Protein AF-0000000087009861 (afdb_homodimer)

Radius of gyration: 25.2 Å; Cα contacts (8 Å, |Δi|>4): 412; chains: 2; bounding box: 114×70×46 Å

Foldseek 3Di:
DPPPPPPVPPDPQDVVLLLLLLVLLLVVCLVPNDPPDDLCSSCVSSVHDSVSSCVPPVDSLVSNLCSLPVVPDDDQQDDDDPLNSLLVVLLSLLCCCLHDNNSSVVSLVVCCVPPPDPSSVVSCCVRPVVSLVSQLVVVVVCCVVLLAPPPDHSNVLSCQSNVVSNVVSVPDDPVCSVVCNVDVVVVSSVSSVVSSVVRPPPDD/DPPPPPPVPPDPQDVVLLLLLLVLLLVVCLVPNDPPDDLCSSCVNSVHDSCSSCVPPVDSLVSNLCSLPVVPDDDQQDDDDPLNSLLVVLLSLLCCCLHDNNRSLVSLVVCCVPPPDPSSVVSCCVNPVVSLVSQLVVVVVCCVVPLAPPVDHSNVLSCQSNVVSNVVSVPDDPVCSVVCNVDVVVVSSVSSVVSSVVRPPPPD

pLDDT: mean 90.36, std 13.57, range [37.56, 98.75]

Solvent-accessible surface area (backbone atoms only — not comparable to full-atom values): 22762 Å² total; per-residue (Å²): 134,82,78,73,78,75,71,72,72,65,79,76,83,57,67,66,56,54,52,38,40,30,52,28,34,42,52,44,38,35,74,55,31,77,86,68,51,46,66,64,56,29,20,56,69,42,69,47,54,60,66,67,46,48,73,74,37,86,44,66,67,56,43,48,49,48,17,48,63,68,71,52,81,77,76,74,79,48,67,92,46,72,67,45,27,50,39,48,51,50,51,50,51,47,48,47,62,67,39,94,55,17,53,35,52,54,44,43,58,51,42,45,70,68,45,95,44,70,67,50,40,51,47,38,38,63,73,47,47,48,55,51,50,49,41,35,53,55,45,45,55,37,35,74,72,57,67,29,35,86,88,52,53,50,64,58,53,49,26,28,53,53,13,25,46,54,42,47,62,66,68,49,51,82,88,44,45,66,61,43,71,73,61,43,61,66,61,47,51,50,53,41,51,52,57,48,50,56,35,65,63,73,58,130,135,81,77,72,76,74,70,73,73,65,80,75,83,58,67,66,55,55,53,38,40,29,50,29,32,41,53,43,38,35,74,55,31,79,86,67,50,47,66,62,57,29,19,56,69,42,71,46,55,60,66,66,45,49,74,74,36,86,44,65,66,55,43,48,50,48,19,48,62,69,70,51,82,76,75,73,83,48,66,90,45,73,67,45,27,50,39,48,50,49,51,51,52,47,48,46,62,68,40,94,56,16,52,34,52,53,44,43,58,51,42,45,68,70,45,95,43,70,67,51,41,52,46,38,38,62,72,48,46,49,54,50,50,49,42,35,54,55,45,45,55,36,35,75,72,56,66,29,36,86,88,52,54,50,62,57,52,49,24,27,52,53,13,23,46,55,42,46,61,64,67,48,51,81,88,45,46,65,62,45,72,72,61,43,60,68,61,47,51,50,54,42,52,51,56,50,49,55,35,62,62,73,57,131

Organism: NCBI:txid2722751

Sequence (408 aa):
MTQSTNQSIGRPRDPAIDKRLLQATIELYGEYGWHTLTMTQIAKHAGVGKSALYNRWKTKTAIIHDAFTQLIKIPEPTGTTLREILYNEASFRLYAYLGEYSKPLRRLLFEAATIHEPEIYALYQSISREPTRALVRRLWDFKISGEIPESVSCVRITDALEGSILMRTFYIAADQKSCFISAPESYLSTLVDELLALCHKVQPMTQSTNQSIGRPRDPAIDKRLLQATIELYGEYGWHTLTMTQIAKHAGVGKSALYNRWKTKTAIIHDAFTQLIKIPEPTGTTLREILYNEASFRLYAYLGEYSKPLRRLLFEAATIHEPEIYALYQSISREPTRALVRRLWDFKISGEIPESVSCVRITDALEGSILMRTFYIAADQKSCFISAPESYLSTLVDELLALCHKVQP

InterPro domains:
  IPR001647 DNA-binding HTH domain, TetR-type [PF00440] (21-65)
  IPR001647 DNA-binding HTH domain, TetR-type [PR00455] (21-34)
  IPR001647 DNA-binding HTH domain, TetR-type [PR00455] (42-65)
  IPR001647 DNA-binding HTH domain, TetR-type [PS50977] (15-75)
  IPR009057 Homedomain-like superfamily [SSF46689] (12-72)
  IPR050109 HTH-type, TetR-like transcriptional regulator [PTHR30055] (10-139)

Secondary structure (DSSP, 8-state):
--------------HHHHHHHHHHHHHHHHHHHHHH--HHHHHHHHT--HHHHHTT-SSHHHHHHHHHHHHS--PPP--SSHHHHHHHHHHHHHHHHHSTTHHHHHHHHHHHHH---HHHHHHHIIIIIHHHHHHHHHHHHHHHTTSS-TTS-HHHHHHHHHHHHHHHHHHS-GGGHHHHHHS-HHHHHHHHHHHHHHHHS---/--------------HHHHHHHHHHHHHHHHHHHHHH--HHHHHHHHT--HHHHHTT-SSHHHHHHHHHHHHS--PPP--SSHHHHHHHHHHHHHHHHHSTTHHHHHHHHHHHHH---HHHHHHHIIIIIHHHHHHHHHHHHHHHTTSS-TTS-HHHHHHHHHHHHHHHHHHS-GGGHHHHHHS-HHHHHHHHHHHHHHHHS---

Structure (mmCIF, N/CA/C/O backbone):
data_AF-0000000087009861-model_v1
#
loop_
_entity.id
_entity.type
_entity.pdbx_description
1 polymer 'TetR/AcrR family transcriptional regulator'
#
loop_
_atom_site.group_PDB
_atom_site.id
_atom_site.type_symbol
_atom_site.label_atom_id
_atom_site.label_alt_id
_atom_site.label_comp_id
_atom_site.label_asym_id
_atom_site.label_entity_id
_atom_site.label_seq_id
_atom_site.pdbx_PDB_ins_code
_atom_site.Cartn_x
_atom_site.Cartn_y
_atom_site.Cartn_z
_atom_site.occupancy
_atom_site.B_iso_or_equiv
_atom_site.auth_seq_id
_atom_site.auth_comp_id
_atom_site.auth_asym_id
_atom_site.auth_atom_id
_atom_site.pdbx_PDB_model_num
ATOM 1 N N . MET A 1 1 ? -55.281 -35.531 -19.203 1 38 1 MET A N 1
ATOM 2 C CA . MET A 1 1 ? -53.969 -35.875 -18.656 1 38 1 MET A CA 1
ATOM 3 C C . MET A 1 1 ? -53.188 -34.625 -18.25 1 38 1 MET A C 1
ATOM 5 O O . MET A 1 1 ? -52.688 -33.906 -19.109 1 38 1 MET A O 1
ATOM 9 N N . THR A 1 2 ? -53.594 -33.875 -17.203 1 42.06 2 THR A N 1
ATOM 10 C CA . THR A 1 2 ? -53 -32.656 -16.609 1 42.06 2 THR A CA 1
ATOM 11 C C . THR A 1 2 ? -51.562 -32.906 -16.203 1 42.06 2 THR A C 1
ATOM 13 O O . THR A 1 2 ? -51.281 -33.75 -15.336 1 42.06 2 THR A O 1
ATOM 16 N N . GLN A 1 3 ? -50.594 -32.875 -17.125 1 41.41 3 GLN A N 1
ATOM 17 C CA . GLN A 1 3 ? -49.188 -33 -16.844 1 41.41 3 GLN A CA 1
ATOM 18 C C . GLN A 1 3 ? -48.781 -32.062 -15.703 1 41.41 3 GLN A C 1
ATOM 20 O O . GLN A 1 3 ? -48.875 -30.828 -15.82 1 41.41 3 GLN A O 1
ATOM 25 N N . SER A 1 4 ? -49.031 -32.375 -14.391 1 46.06 4 SER A N 1
ATOM 26 C CA . SER A 1 4 ? -48.406 -31.734 -13.242 1 46.06 4 SER A CA 1
ATOM 27 C C . SER A 1 4 ? -46.906 -31.547 -13.469 1 46.06 4 SER A C 1
ATOM 29 O O . SER A 1 4 ? -46.188 -32.5 -13.656 1 46.06 4 SER A O 1
ATOM 31 N N . THR A 1 5 ? -46.531 -30.531 -14.203 1 45.09 5 THR A N 1
ATOM 32 C CA . THR A 1 5 ? -45.125 -30.125 -14.25 1 45.09 5 THR A CA 1
ATOM 33 C C . THR A 1 5 ? -44.531 -30.094 -12.844 1 45.09 5 THR A C 1
ATOM 35 O O . THR A 1 5 ? -44.875 -29.234 -12.031 1 45.09 5 THR A O 1
ATOM 38 N N . ASN A 1 6 ? -44.344 -31.219 -12.094 1 42.34 6 ASN A N 1
ATOM 39 C CA . ASN A 1 6 ? -43.531 -31.312 -10.891 1 42.34 6 ASN A CA 1
ATOM 40 C C . ASN A 1 6 ? -42.25 -30.484 -11.016 1 42.34 6 ASN A C 1
ATOM 42 O O . ASN A 1 6 ? -41.312 -30.875 -11.719 1 42.34 6 ASN A O 1
ATOM 46 N N . GLN A 1 7 ? -42.375 -29.188 -11.148 1 47.31 7 GLN A N 1
ATOM 47 C CA . GLN A 1 7 ? -41.156 -28.375 -10.992 1 47.31 7 GLN A CA 1
ATOM 48 C C . GLN A 1 7 ? -40.312 -28.859 -9.82 1 47.31 7 GLN A C 1
ATOM 50 O O . GLN A 1 7 ? -40.781 -28.875 -8.68 1 47.31 7 GLN A O 1
ATOM 55 N N . SER A 1 8 ? -39.562 -29.938 -9.93 1 46.25 8 SER A N 1
ATOM 56 C CA . SER A 1 8 ? -38.562 -30.359 -8.961 1 46.25 8 SER A CA 1
ATOM 57 C C . SER A 1 8 ? -37.938 -29.172 -8.25 1 46.25 8 SER A C 1
ATOM 59 O O . SER A 1 8 ? -37.375 -28.281 -8.898 1 46.25 8 SER A O 1
ATOM 61 N N . ILE A 1 9 ? -38.594 -28.609 -7.328 1 49 9 ILE A N 1
ATOM 62 C CA . ILE A 1 9 ? -37.969 -27.641 -6.438 1 49 9 ILE A CA 1
ATOM 63 C C . ILE A 1 9 ? -36.562 -28.109 -6.062 1 49 9 ILE A C 1
ATOM 65 O O . ILE A 1 9 ? -36.406 -29.156 -5.434 1 49 9 ILE A O 1
ATOM 69 N N . GLY A 1 10 ? -35.625 -28 -6.922 1 51.03 10 GLY A N 1
ATOM 70 C CA . GLY A 1 10 ? -34.25 -28.312 -6.559 1 51.03 10 GLY A CA 1
ATOM 71 C C . GLY A 1 10 ? -33.938 -28.016 -5.105 1 51.03 10 GLY A C 1
ATOM 72 O O . GLY A 1 10 ? -34.688 -27.297 -4.434 1 51.03 10 GLY A O 1
ATOM 73 N N . ARG A 1 11 ? -33.219 -28.906 -4.469 1 57.62 11 ARG A N 1
ATOM 74 C CA . ARG A 1 11 ? -32.781 -28.797 -3.08 1 57.62 11 ARG A CA 1
ATOM 75 C C . ARG A 1 11 ? -32.375 -27.359 -2.736 1 57.62 11 ARG A C 1
ATOM 77 O O . ARG A 1 11 ? -31.625 -26.734 -3.475 1 57.62 11 ARG A O 1
ATOM 84 N N . PRO A 1 12 ? -33.125 -26.781 -1.784 1 61.94 12 PRO A N 1
ATOM 85 C CA . PRO A 1 12 ? -32.781 -25.406 -1.384 1 61.94 12 PRO A CA 1
ATOM 86 C C . PRO A 1 12 ? -31.297 -25.219 -1.112 1 61.94 12 PRO A C 1
ATOM 88 O O . PRO A 1 12 ? -30.625 -26.141 -0.657 1 61.94 12 PRO A O 1
ATOM 91 N N . ARG A 1 13 ? -30.75 -24.156 -1.662 1 74.75 13 ARG A N 1
ATOM 92 C CA . ARG A 1 13 ? -29.344 -23.781 -1.471 1 74.75 13 ARG A CA 1
ATOM 93 C C . ARG A 1 13 ? -28.984 -23.734 0.011 1 74.75 13 ARG A C 1
ATOM 95 O O . ARG A 1 13 ? -29.734 -23.156 0.811 1 74.75 13 ARG A O 1
ATOM 102 N N . ASP A 1 14 ? -28.094 -24.688 0.471 1 83.31 14 ASP A N 1
ATOM 103 C CA . ASP A 1 14 ? -27.562 -24.672 1.828 1 83.31 14 ASP A CA 1
ATOM 104 C C . ASP A 1 14 ? -26.703 -23.438 2.07 1 83.31 14 ASP A C 1
ATOM 106 O O . ASP A 1 14 ? -25.641 -23.297 1.484 1 83.31 14 ASP A O 1
ATOM 110 N N . PRO A 1 15 ? -27.234 -22.5 2.895 1 86.12 15 PRO A N 1
ATOM 111 C CA . PRO A 1 15 ? -26.5 -21.25 3.168 1 86.12 15 PRO A CA 1
ATOM 112 C C . PRO A 1 15 ? -25.125 -21.5 3.756 1 86.12 15 PRO A C 1
ATOM 114 O O . PRO A 1 15 ? -24.219 -20.672 3.59 1 86.12 15 PRO A O 1
ATOM 117 N N . ALA A 1 16 ? -24.969 -22.578 4.336 1 91.69 16 ALA A N 1
ATOM 118 C CA . ALA A 1 16 ? -23.672 -22.906 4.914 1 91.69 16 ALA A CA 1
ATOM 119 C C . ALA A 1 16 ? -22.625 -23.141 3.824 1 91.69 16 ALA A C 1
ATOM 121 O O . ALA A 1 16 ? -21.453 -22.797 3.992 1 91.69 16 ALA A O 1
ATOM 122 N N . ILE A 1 17 ? -23.078 -23.703 2.762 1 94.06 17 ILE A N 1
ATOM 123 C CA . ILE A 1 17 ? -22.172 -23.969 1.644 1 94.06 17 ILE A CA 1
ATOM 124 C C . ILE A 1 17 ? -21.75 -22.656 0.996 1 94.06 17 ILE A C 1
ATOM 126 O O . ILE A 1 17 ? -20.594 -22.469 0.634 1 94.06 17 ILE A O 1
ATOM 130 N N . ASP A 1 18 ? -22.688 -21.734 0.857 1 96.44 18 ASP A N 1
ATOM 131 C CA . ASP A 1 18 ? -22.375 -20.422 0.283 1 96.44 18 ASP A CA 1
ATOM 132 C C . ASP A 1 18 ? -21.266 -19.734 1.081 1 96.44 18 ASP A C 1
ATOM 134 O O . ASP A 1 18 ? -20.297 -19.234 0.506 1 96.44 18 ASP A O 1
ATOM 138 N N . LYS A 1 19 ? -21.438 -19.766 2.354 1 96.56 19 LYS A N 1
ATOM 139 C CA . LYS A 1 19 ? -20.469 -19.109 3.225 1 96.56 19 LYS A CA 1
ATOM 140 C C . LYS A 1 19 ? -19.094 -19.766 3.107 1 96.56 19 LYS A C 1
ATOM 142 O O . LYS A 1 19 ? -18.078 -19.078 3.062 1 96.56 19 LYS A O 1
ATOM 147 N N . ARG A 1 20 ? -19.047 -21.016 3.041 1 97.31 20 ARG A N 1
ATOM 148 C CA . ARG A 1 20 ? -17.797 -21.75 2.914 1 97.31 20 ARG A CA 1
ATOM 149 C C . ARG A 1 20 ? -17.094 -21.422 1.599 1 97.31 20 ARG A C 1
ATOM 151 O O . ARG A 1 20 ? -15.875 -21.25 1.56 1 97.31 20 ARG A O 1
ATOM 158 N N . LEU A 1 21 ? -17.891 -21.344 0.585 1 98.31 21 LEU A N 1
ATOM 159 C CA . LEU A 1 21 ? -17.328 -21.047 -0.733 1 98.31 21 LEU A CA 1
ATOM 160 C C . LEU A 1 21 ? -16.797 -19.625 -0.793 1 98.31 21 LEU A C 1
ATOM 162 O O . LEU A 1 21 ? -15.719 -19.375 -1.351 1 98.31 21 LEU A O 1
ATOM 166 N N . LEU A 1 22 ? -17.531 -18.734 -0.212 1 98.44 22 LEU A N 1
ATOM 167 C CA . LEU A 1 22 ? -17.078 -17.344 -0.183 1 98.44 22 LEU A CA 1
ATOM 168 C C . LEU A 1 22 ? -15.82 -17.203 0.657 1 98.44 22 LEU A C 1
ATOM 170 O O . LEU A 1 22 ? -14.875 -16.516 0.253 1 98.44 22 LEU A O 1
ATOM 174 N N . GLN A 1 23 ? -15.805 -17.906 1.771 1 98.44 23 GLN A N 1
ATOM 175 C CA . GLN A 1 23 ? -14.625 -17.891 2.629 1 98.44 23 GLN A CA 1
ATOM 176 C C . GLN A 1 23 ? -13.414 -18.5 1.924 1 98.44 23 GLN A C 1
ATOM 178 O O . GLN A 1 23 ? -12.312 -17.938 1.967 1 98.44 23 GLN A O 1
ATOM 183 N N . ALA A 1 24 ? -13.625 -19.547 1.279 1 98.62 24 ALA A N 1
ATOM 184 C CA . ALA A 1 24 ? -12.555 -20.188 0.508 1 98.62 24 ALA A CA 1
ATOM 185 C C . ALA A 1 24 ? -12.047 -19.25 -0.583 1 98.62 24 ALA A C 1
ATOM 187 O O . ALA A 1 24 ? -10.836 -19.141 -0.8 1 98.62 24 ALA A O 1
ATOM 188 N N . THR A 1 25 ? -12.945 -18.578 -1.223 1 98.75 25 THR A N 1
ATOM 189 C CA . THR A 1 25 ? -12.617 -17.688 -2.33 1 98.75 25 THR A CA 1
ATOM 190 C C . THR A 1 25 ? -11.727 -16.547 -1.855 1 98.75 25 THR A C 1
ATOM 192 O O . THR A 1 25 ? -10.68 -16.281 -2.445 1 98.75 25 THR A O 1
ATOM 195 N N . ILE A 1 26 ? -12.141 -15.922 -0.814 1 98.44 26 ILE A N 1
ATOM 196 C CA . ILE A 1 26 ? -11.422 -14.727 -0.367 1 98.44 26 ILE A CA 1
ATOM 197 C C . ILE A 1 26 ? -10.062 -15.125 0.191 1 98.44 26 ILE A C 1
ATOM 199 O O . ILE A 1 26 ? -9.07 -14.414 -0 1 98.44 26 ILE A O 1
ATOM 203 N N . GLU A 1 27 ? -9.992 -16.266 0.84 1 97.56 27 GLU A N 1
ATOM 204 C CA . GLU A 1 27 ? -8.727 -16.781 1.345 1 97.56 27 GLU A CA 1
ATOM 205 C C . GLU A 1 27 ? -7.77 -17.109 0.202 1 97.56 27 GLU A C 1
ATOM 207 O O . GLU A 1 27 ? -6.609 -16.703 0.219 1 97.56 27 GLU A O 1
ATOM 212 N N . LEU A 1 28 ? -8.273 -17.797 -0.798 1 97.56 28 LEU A N 1
ATOM 213 C CA . LEU A 1 28 ? -7.449 -18.219 -1.922 1 97.56 28 LEU A CA 1
ATOM 214 C C . LEU A 1 28 ? -7.035 -17.016 -2.77 1 97.56 28 LEU A C 1
ATOM 216 O O . LEU A 1 28 ? -5.914 -16.969 -3.283 1 97.56 28 LEU A O 1
ATOM 220 N N . TYR A 1 29 ? -7.953 -16.094 -2.928 1 97.38 29 TYR A N 1
ATOM 221 C CA . TYR A 1 29 ? -7.578 -14.867 -3.631 1 97.38 29 TYR A CA 1
ATOM 222 C C . TYR A 1 29 ? -6.422 -14.164 -2.928 1 97.38 29 TYR A C 1
ATOM 224 O O . TYR A 1 29 ? -5.48 -13.703 -3.576 1 97.38 29 TYR A O 1
ATOM 232 N N . GLY A 1 30 ? -6.516 -14.031 -1.599 1 95.56 30 GLY A N 1
ATOM 233 C CA . GLY A 1 30 ? -5.438 -13.438 -0.828 1 95.56 30 GLY A CA 1
ATOM 234 C C . GLY A 1 30 ? -4.113 -14.156 -0.994 1 95.56 30 GLY A C 1
ATOM 235 O O . GLY A 1 30 ? -3.057 -13.523 -1.059 1 95.56 30 GLY A O 1
ATOM 236 N N . GLU A 1 31 ? -4.207 -15.445 -1.146 1 92.31 31 GLU A N 1
ATOM 237 C CA . GLU A 1 31 ? -3.004 -16.266 -1.196 1 92.31 31 GLU A CA 1
ATOM 238 C C . GLU A 1 31 ? -2.418 -16.297 -2.604 1 92.31 31 GLU A C 1
ATOM 240 O O . GLU A 1 31 ? -1.202 -16.188 -2.779 1 92.31 31 GLU A O 1
ATOM 245 N N . TYR A 1 32 ? -3.32 -16.344 -3.656 1 91.44 32 TYR A N 1
ATOM 246 C CA . TYR A 1 32 ? -2.799 -16.703 -4.969 1 91.44 32 TYR A CA 1
ATOM 247 C C . TYR A 1 32 ? -3.043 -15.602 -5.984 1 91.44 32 TYR A C 1
ATOM 249 O O . TYR A 1 32 ? -2.379 -15.547 -7.023 1 91.44 32 TYR A O 1
ATOM 257 N N . GLY A 1 33 ? -4.039 -14.812 -5.703 1 93.88 33 GLY A N 1
ATOM 258 C CA . GLY A 1 33 ? -4.301 -13.719 -6.625 1 93.88 33 GLY A CA 1
ATOM 259 C C . GLY A 1 33 ? -5.211 -14.109 -7.773 1 93.88 33 GLY A C 1
ATOM 260 O O . GLY A 1 33 ? -5.648 -15.258 -7.859 1 93.88 33 GLY A O 1
ATOM 261 N N . TRP A 1 34 ? -5.414 -13.195 -8.602 1 94.31 34 TRP A N 1
ATOM 262 C CA . TRP A 1 34 ? -6.418 -13.25 -9.656 1 94.31 34 TRP A CA 1
ATOM 263 C C . TRP A 1 34 ? -6.055 -14.312 -10.695 1 94.31 34 TRP A C 1
ATOM 265 O O . TRP A 1 34 ? -6.887 -15.148 -11.047 1 94.31 34 TRP A O 1
ATOM 275 N N . HIS A 1 35 ? -4.891 -14.336 -11.133 1 91.69 35 HIS A N 1
ATOM 276 C CA . HIS A 1 35 ? -4.512 -15.156 -12.281 1 91.69 35 HIS A CA 1
ATOM 277 C C . HIS A 1 35 ? -4.402 -16.625 -11.891 1 91.69 35 HIS A C 1
ATOM 279 O O . HIS A 1 35 ? -4.742 -17.516 -12.688 1 91.69 35 HIS A O 1
ATOM 285 N N . THR A 1 36 ? -4.039 -16.875 -10.719 1 91.69 36 THR A N 1
ATOM 286 C CA . THR A 1 36 ? -3.764 -18.25 -10.312 1 91.69 36 THR A CA 1
ATOM 287 C C . THR A 1 36 ? -5.02 -18.906 -9.758 1 91.69 36 THR A C 1
ATOM 289 O O . THR A 1 36 ? -5.203 -20.125 -9.891 1 91.69 36 THR A O 1
ATOM 292 N N . LEU A 1 37 ? -5.855 -18.172 -9.25 1 96.06 37 LEU A N 1
ATOM 293 C CA . LEU A 1 37 ? -7.055 -18.703 -8.609 1 96.06 37 LEU A CA 1
ATOM 294 C C . LEU A 1 37 ? -7.996 -19.297 -9.648 1 96.06 37 LEU A C 1
ATOM 296 O O . LEU A 1 37 ? -8.25 -18.703 -10.688 1 96.06 37 LEU A O 1
ATOM 300 N N . THR A 1 38 ? -8.492 -20.5 -9.367 1 97.06 38 THR A N 1
ATOM 301 C CA . THR A 1 38 ? -9.445 -21.156 -10.258 1 97.06 38 THR A CA 1
ATOM 302 C C . THR A 1 38 ? -10.688 -21.594 -9.484 1 97.06 38 THR A C 1
ATOM 304 O O . THR A 1 38 ? -10.641 -21.766 -8.266 1 97.06 38 THR A O 1
ATOM 307 N N . MET A 1 39 ? -11.734 -21.891 -10.266 1 98.12 39 MET A N 1
ATOM 308 C CA . MET A 1 39 ? -12.977 -22.375 -9.688 1 98.12 39 MET A CA 1
ATOM 309 C C . MET A 1 39 ? -12.773 -23.75 -9.039 1 98.12 39 MET A C 1
ATOM 311 O O . MET A 1 39 ? -13.32 -24.031 -7.969 1 98.12 39 MET A O 1
ATOM 315 N N . THR A 1 40 ? -11.977 -24.516 -9.625 1 98 40 THR A N 1
ATOM 316 C CA . THR A 1 40 ? -11.688 -25.844 -9.109 1 98 40 THR A CA 1
ATOM 317 C C . THR A 1 40 ? -10.977 -25.766 -7.758 1 98 40 THR A C 1
ATOM 319 O O . THR A 1 40 ? -11.32 -26.5 -6.828 1 98 40 THR A O 1
ATOM 322 N N . GLN A 1 41 ? -10.023 -24.875 -7.633 1 97.81 41 GLN A N 1
ATOM 323 C CA . GLN A 1 41 ? -9.312 -24.672 -6.379 1 97.81 41 GLN A CA 1
ATOM 324 C C . GLN A 1 41 ? -10.258 -24.219 -5.27 1 97.81 41 GLN A C 1
ATOM 326 O O . GLN A 1 41 ? -10.133 -24.672 -4.125 1 97.81 41 GLN A O 1
ATOM 331 N N . ILE A 1 42 ? -11.172 -23.328 -5.641 1 98.5 42 ILE A N 1
ATOM 332 C CA . ILE A 1 42 ? -12.141 -22.812 -4.676 1 98.5 42 ILE A CA 1
ATOM 333 C C . ILE A 1 42 ? -13.008 -23.953 -4.152 1 98.5 42 ILE A C 1
ATOM 335 O O . ILE A 1 42 ? -13.164 -24.125 -2.939 1 98.5 42 ILE A O 1
ATOM 339 N N . ALA A 1 43 ? -13.531 -24.75 -5.074 1 98.44 43 ALA A N 1
ATOM 340 C CA . ALA A 1 43 ? -14.391 -25.875 -4.691 1 98.44 43 ALA A CA 1
ATOM 341 C C . ALA A 1 43 ? -13.648 -26.844 -3.785 1 98.44 43 ALA A C 1
ATOM 343 O O . ALA A 1 43 ? -14.164 -27.25 -2.738 1 98.44 43 ALA A O 1
ATOM 344 N N . LYS A 1 44 ? -12.469 -27.188 -4.16 1 98.25 44 LYS A N 1
ATOM 345 C CA . LYS A 1 44 ? -11.648 -28.125 -3.395 1 98.25 44 LYS A CA 1
ATOM 346 C C . LYS A 1 44 ? -11.367 -27.594 -1.992 1 98.25 44 LYS A C 1
ATOM 348 O O . LYS A 1 44 ? -11.523 -28.312 -1.005 1 98.25 44 LYS A O 1
ATOM 353 N N . HIS A 1 45 ? -11.016 -26.359 -1.908 1 98 45 HIS A N 1
ATOM 354 C CA . HIS A 1 45 ? -10.703 -25.734 -0.629 1 98 45 HIS A CA 1
ATOM 355 C C . HIS A 1 45 ? -11.93 -25.672 0.272 1 98 45 HIS A C 1
ATOM 357 O O . HIS A 1 45 ? -11.82 -25.812 1.493 1 98 45 HIS A O 1
ATOM 363 N N . ALA A 1 46 ? -13.07 -25.469 -0.342 1 98 46 ALA A N 1
ATOM 364 C CA . ALA A 1 46 ? -14.32 -25.375 0.401 1 98 46 ALA A CA 1
ATOM 365 C C . ALA A 1 46 ? -14.852 -26.75 0.766 1 98 46 ALA A C 1
ATOM 367 O O . ALA A 1 46 ? -15.805 -26.875 1.531 1 98 46 ALA A O 1
ATOM 368 N N . GLY A 1 47 ? -14.32 -27.766 0.175 1 97.62 47 GLY A N 1
ATOM 369 C CA . GLY A 1 47 ? -14.734 -29.125 0.463 1 97.62 47 GLY A CA 1
ATOM 370 C C . GLY A 1 47 ? -16.062 -29.5 -0.176 1 97.62 47 GLY A C 1
ATOM 371 O O . GLY A 1 47 ? -16.891 -30.172 0.438 1 97.62 47 GLY A O 1
ATOM 372 N N . VAL A 1 48 ? -16.281 -29 -1.352 1 97 48 VAL A N 1
ATOM 373 C CA . VAL A 1 48 ? -17.516 -29.297 -2.061 1 97 48 VAL A CA 1
ATOM 374 C C . VAL A 1 48 ? -17.203 -29.703 -3.5 1 97 48 VAL A C 1
ATOM 376 O O . VAL A 1 48 ? -16.078 -29.531 -3.967 1 97 48 VAL A O 1
ATOM 379 N N . GLY A 1 49 ? -18.172 -30.312 -4.145 1 95.62 49 GLY A N 1
ATOM 380 C CA . GLY A 1 49 ? -18.031 -30.641 -5.555 1 95.62 49 GLY A CA 1
ATOM 381 C C . GLY A 1 49 ? -18.109 -29.422 -6.465 1 95.62 49 GLY A C 1
ATOM 382 O O . GLY A 1 49 ? -18.672 -28.406 -6.086 1 95.62 49 GLY A O 1
ATOM 383 N N . LYS A 1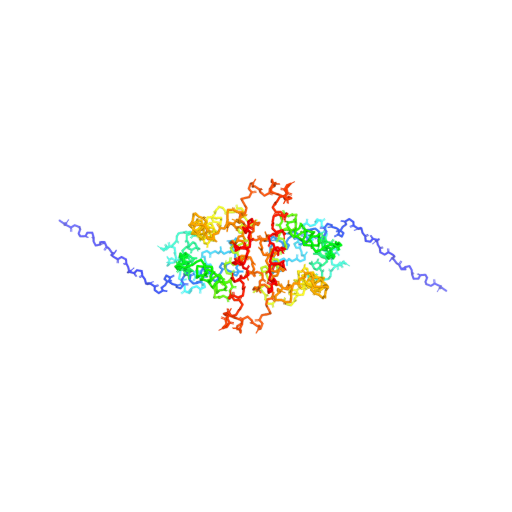 50 ? -17.547 -29.531 -7.66 1 96 50 LYS A N 1
ATOM 384 C CA . LYS A 1 50 ? -17.547 -28.453 -8.641 1 96 50 LYS A CA 1
ATOM 385 C C . LYS A 1 50 ? -18.969 -28.047 -9.008 1 96 50 LYS A C 1
ATOM 387 O O . LYS A 1 50 ? -19.25 -26.859 -9.211 1 96 50 LYS A O 1
ATOM 392 N N . SER A 1 51 ? -19.844 -29.031 -9.109 1 95.69 51 SER A N 1
ATOM 393 C CA . SER A 1 51 ? -21.219 -28.734 -9.492 1 95.69 51 SER A CA 1
ATOM 394 C C . SER A 1 51 ? -21.906 -27.812 -8.477 1 95.69 51 SER A C 1
ATOM 396 O O . SER A 1 51 ? -22.672 -26.922 -8.852 1 95.69 51 SER A O 1
ATOM 398 N N . ALA A 1 52 ? -21.609 -28.016 -7.258 1 95.5 52 ALA A N 1
ATOM 399 C CA . ALA A 1 52 ? -22.172 -27.203 -6.191 1 95.5 52 ALA A CA 1
ATOM 400 C C . ALA A 1 52 ? -21.734 -25.734 -6.34 1 95.5 52 ALA A C 1
ATOM 402 O O . ALA A 1 52 ? -22.516 -24.828 -6.094 1 95.5 52 ALA A O 1
ATOM 403 N N . LEU A 1 53 ? -20.453 -25.5 -6.723 1 97.56 53 LEU A N 1
ATOM 404 C CA . LEU A 1 53 ? -19.938 -24.156 -6.934 1 97.56 53 LEU A CA 1
ATOM 405 C C . LEU A 1 53 ? -20.531 -23.531 -8.188 1 97.56 53 LEU A C 1
ATOM 407 O O . LEU A 1 53 ? -21.047 -22.406 -8.148 1 97.56 53 LEU A O 1
ATOM 411 N N . TYR A 1 54 ? -20.609 -24.297 -9.25 1 96.81 54 TYR A N 1
ATOM 412 C CA . TYR A 1 54 ? -21.016 -23.766 -10.547 1 96.81 54 TYR A CA 1
ATOM 413 C C . TYR A 1 54 ? -22.516 -23.5 -10.586 1 96.81 54 TYR A C 1
ATOM 415 O O . TYR A 1 54 ? -22.969 -22.625 -11.336 1 96.81 54 TYR A O 1
ATOM 423 N N . ASN A 1 55 ? -23.219 -24.172 -9.773 1 96.12 55 ASN A N 1
ATOM 424 C CA . ASN A 1 55 ? -24.656 -23.906 -9.664 1 96.12 55 ASN A CA 1
ATOM 425 C C . ASN A 1 55 ? -24.922 -22.547 -9.031 1 96.12 55 ASN A C 1
ATOM 427 O O . ASN A 1 55 ? -25.969 -21.953 -9.258 1 96.12 55 ASN A O 1
ATOM 431 N N . ARG A 1 56 ? -23.984 -22.078 -8.32 1 96.62 56 ARG A N 1
ATOM 432 C CA . ARG A 1 56 ? -24.141 -20.828 -7.578 1 96.62 56 ARG A CA 1
ATOM 433 C C . ARG A 1 56 ? -23.469 -19.672 -8.312 1 96.62 56 ARG A C 1
ATOM 435 O O . ARG A 1 56 ? -24.031 -18.578 -8.391 1 96.62 56 ARG A O 1
ATOM 442 N N . TRP A 1 57 ? -22.266 -19.891 -8.719 1 98 57 TRP A N 1
ATOM 443 C CA . TRP A 1 57 ? -21.469 -18.922 -9.453 1 98 57 TRP A CA 1
ATOM 444 C C . TRP A 1 57 ? -20.922 -19.516 -10.75 1 98 57 TRP A C 1
ATOM 446 O O . TRP A 1 57 ? -20.25 -20.562 -10.719 1 98 57 TRP A O 1
ATOM 456 N N . LYS A 1 58 ? -21.062 -18.75 -11.781 1 96.69 58 LYS A N 1
ATOM 457 C CA . LYS A 1 58 ? -20.656 -19.297 -13.078 1 96.69 58 LYS A CA 1
ATOM 458 C C . LYS A 1 58 ? -19.219 -18.906 -13.422 1 96.69 58 LYS A C 1
ATOM 460 O O . LYS A 1 58 ? -18.578 -19.531 -14.258 1 96.69 58 LYS A O 1
ATOM 465 N N . THR A 1 59 ? -18.766 -17.844 -12.773 1 96.38 59 THR A N 1
ATOM 466 C CA . THR A 1 59 ? -17.453 -17.344 -13.148 1 96.38 59 THR A CA 1
ATOM 467 C C . THR A 1 59 ? -16.625 -17.016 -11.906 1 96.38 59 THR A C 1
ATOM 469 O O . THR A 1 59 ? -17.172 -16.719 -10.852 1 96.38 59 THR A O 1
ATOM 472 N N . LYS A 1 60 ? -15.359 -17 -12.086 1 95.88 60 LYS A N 1
ATOM 473 C CA . LYS A 1 60 ? -14.406 -16.609 -11.055 1 95.88 60 LYS A CA 1
ATOM 474 C C . LYS A 1 60 ? -14.633 -15.156 -10.625 1 95.88 60 LYS A C 1
ATOM 476 O O . LYS A 1 60 ? -14.555 -14.836 -9.438 1 95.88 60 LYS A O 1
ATOM 481 N N . THR A 1 61 ? -15 -14.328 -11.609 1 96.38 61 THR A N 1
ATOM 482 C CA . THR A 1 61 ? -15.258 -12.922 -11.344 1 96.38 61 THR A CA 1
ATOM 483 C C . THR A 1 61 ? -16.438 -12.766 -10.383 1 96.38 61 THR A C 1
ATOM 485 O O . THR A 1 61 ? -16.359 -12 -9.422 1 96.38 61 THR A O 1
ATOM 488 N N . ALA A 1 62 ? -17.359 -13.477 -10.609 1 97.75 62 ALA A N 1
ATOM 489 C CA . ALA A 1 62 ? -18.594 -13.359 -9.828 1 97.75 62 ALA A CA 1
ATOM 490 C C . ALA A 1 62 ? -18.375 -13.773 -8.383 1 97.75 62 ALA A C 1
ATOM 492 O O . ALA A 1 62 ? -18.797 -13.078 -7.457 1 97.75 62 ALA A O 1
ATOM 493 N N . ILE A 1 63 ? -17.734 -14.906 -8.164 1 98.38 63 ILE A N 1
ATOM 494 C CA . ILE A 1 63 ? -17.594 -15.375 -6.789 1 98.38 63 ILE A CA 1
ATOM 495 C C . ILE A 1 63 ? -16.578 -14.508 -6.051 1 98.38 63 ILE A C 1
ATOM 497 O O . ILE A 1 63 ? -16.719 -14.266 -4.852 1 98.38 63 ILE A O 1
ATOM 501 N N . ILE A 1 64 ? -15.555 -14.031 -6.699 1 98.25 64 ILE A N 1
ATOM 502 C CA . ILE A 1 64 ? -14.586 -13.148 -6.059 1 98.25 64 ILE A CA 1
ATOM 503 C C . ILE A 1 64 ? -15.273 -11.852 -5.641 1 98.25 64 ILE A C 1
ATOM 505 O O . ILE A 1 64 ? -15.102 -11.383 -4.512 1 98.25 64 ILE A O 1
ATOM 509 N N . HIS A 1 65 ? -16.047 -11.328 -6.566 1 97.31 65 HIS A N 1
ATOM 510 C CA . HIS A 1 65 ? -16.812 -10.117 -6.254 1 97.31 65 HIS A CA 1
ATOM 511 C C . HIS A 1 65 ? -17.703 -10.32 -5.031 1 97.31 65 HIS A C 1
ATOM 513 O O . HIS A 1 65 ? -17.688 -9.508 -4.109 1 97.31 65 HIS A O 1
ATOM 519 N N . ASP A 1 66 ? -18.375 -11.398 -5.016 1 97.81 66 ASP A N 1
ATOM 520 C CA . ASP A 1 66 ? -19.297 -11.664 -3.916 1 97.81 66 ASP A CA 1
ATOM 521 C C . ASP A 1 66 ? -18.547 -11.938 -2.619 1 97.81 66 ASP A C 1
ATOM 523 O O . ASP A 1 66 ? -19 -11.57 -1.535 1 97.81 66 ASP A O 1
ATOM 527 N N . ALA A 1 67 ? -17.422 -12.641 -2.73 1 98.5 67 ALA A N 1
ATOM 528 C CA . ALA A 1 67 ? -16.609 -12.898 -1.542 1 98.5 67 ALA A CA 1
ATOM 529 C C . ALA A 1 67 ? -16.188 -11.594 -0.879 1 98.5 67 ALA A C 1
ATOM 531 O O . ALA A 1 67 ? -16.359 -11.414 0.328 1 98.5 67 ALA A O 1
ATOM 532 N N . PHE A 1 68 ? -15.766 -10.633 -1.627 1 98 68 PHE A N 1
ATOM 533 C CA . PHE A 1 68 ? -15.328 -9.352 -1.088 1 98 68 PHE A CA 1
ATOM 534 C C . PHE A 1 68 ? -16.5 -8.57 -0.521 1 98 68 PHE A C 1
ATOM 536 O O . PHE A 1 68 ? -16.453 -8.086 0.612 1 98 68 PHE A O 1
ATOM 543 N N . THR A 1 69 ? -17.578 -8.492 -1.294 1 96.06 69 THR A N 1
ATOM 544 C CA . THR A 1 69 ? -18.656 -7.578 -0.963 1 96.06 69 THR A CA 1
ATOM 545 C C . THR A 1 69 ? -19.484 -8.117 0.199 1 96.06 69 THR A C 1
ATOM 547 O O . THR A 1 69 ? -20.047 -7.348 0.977 1 96.06 69 THR A O 1
ATOM 550 N N . GLN A 1 70 ? -19.469 -9.43 0.324 1 96.12 70 GLN A N 1
ATOM 551 C CA . GLN A 1 70 ? -20.297 -10.008 1.375 1 96.12 70 GLN A CA 1
ATOM 552 C C . GLN A 1 70 ? -19.5 -10.227 2.656 1 96.12 70 GLN A C 1
ATOM 554 O O . GLN A 1 70 ? -20.047 -10.148 3.758 1 96.12 70 GLN A O 1
ATOM 559 N N . LEU A 1 71 ? -18.281 -10.484 2.545 1 96.75 71 LEU A N 1
ATOM 560 C CA . LEU A 1 71 ? -17.5 -10.812 3.736 1 96.75 71 LEU A CA 1
ATOM 561 C C . LEU A 1 71 ? -16.859 -9.57 4.328 1 96.75 71 LEU A C 1
ATOM 563 O O . LEU A 1 71 ? -16.594 -9.508 5.531 1 96.75 71 LEU A O 1
ATOM 567 N N . ILE A 1 72 ? -16.547 -8.594 3.479 1 94.94 72 ILE A N 1
ATOM 568 C CA . ILE A 1 72 ? -15.938 -7.355 3.945 1 94.94 72 ILE A CA 1
ATOM 569 C C . ILE A 1 72 ? -16.984 -6.242 3.971 1 94.94 72 ILE A C 1
ATOM 571 O O . ILE A 1 72 ? -17.359 -5.715 2.924 1 94.94 72 ILE A O 1
ATOM 575 N N . LYS A 1 73 ? -17.406 -5.934 5.09 1 91.94 73 LYS A N 1
ATOM 576 C CA . LYS A 1 73 ? -18.406 -4.883 5.254 1 91.94 73 LYS A CA 1
ATOM 577 C C . LYS A 1 73 ? -17.75 -3.51 5.367 1 91.94 73 LYS A C 1
ATOM 579 O O . LYS A 1 73 ? -16.969 -3.264 6.297 1 91.94 73 LYS A O 1
ATOM 584 N N . ILE A 1 74 ? -18.047 -2.686 4.48 1 92.44 74 ILE A N 1
ATOM 585 C CA . ILE A 1 74 ? -17.516 -1.326 4.465 1 92.44 74 ILE A CA 1
ATOM 586 C C . ILE A 1 74 ? -18.609 -0.346 4.902 1 92.44 74 ILE A C 1
ATOM 588 O O . ILE A 1 74 ? -19.594 -0.142 4.188 1 92.44 74 ILE A O 1
ATOM 592 N N . PRO A 1 75 ? -18.406 0.218 6.004 1 93 75 PRO A N 1
ATOM 593 C CA . PRO A 1 75 ? -19.422 1.165 6.469 1 93 75 PRO A CA 1
ATOM 594 C C . PRO A 1 75 ? -19.375 2.5 5.73 1 93 75 PRO A C 1
ATOM 596 O O . PRO A 1 75 ? -18.312 2.906 5.258 1 93 75 PRO A O 1
ATOM 599 N N . GLU A 1 76 ? -20.578 3.086 5.59 1 95.19 76 GLU A N 1
ATOM 600 C CA . GLU A 1 76 ? -20.578 4.504 5.234 1 95.19 76 GLU A CA 1
ATOM 601 C C . GLU A 1 76 ? -19.906 5.344 6.32 1 95.19 76 GLU A C 1
ATOM 603 O O . GLU A 1 76 ? -19.875 4.945 7.488 1 95.19 76 GLU A O 1
ATOM 608 N N . PRO A 1 77 ? -19.344 6.496 5.828 1 96.69 77 PRO A N 1
ATOM 609 C CA . PRO A 1 77 ? -18.797 7.375 6.867 1 96.69 77 PRO A CA 1
ATOM 610 C C . PRO A 1 77 ? -19.828 7.754 7.922 1 96.69 77 PRO A C 1
ATOM 612 O O . PRO A 1 77 ? -20.891 8.266 7.59 1 96.69 77 PRO A O 1
ATOM 615 N N . THR A 1 78 ? -19.5 7.395 9.148 1 95.19 78 THR A N 1
ATOM 616 C CA . THR A 1 78 ? -20.453 7.629 10.227 1 95.19 78 THR A CA 1
ATOM 617 C C . THR A 1 78 ? -19.875 8.609 11.25 1 95.19 78 THR A C 1
ATOM 619 O O . THR A 1 78 ? -18.672 8.641 11.469 1 95.19 78 THR A O 1
ATOM 622 N N . GLY A 1 79 ? -20.766 9.367 11.891 1 96.25 79 GLY A N 1
ATOM 623 C CA . GLY A 1 79 ? -20.391 10.344 12.898 1 96.25 79 GLY A CA 1
ATOM 624 C C . GLY A 1 79 ? -21.109 11.672 12.742 1 96.25 79 GLY A C 1
ATOM 625 O O . GLY A 1 79 ? -21.641 11.969 11.664 1 96.25 79 GLY A O 1
ATOM 626 N N . THR A 1 80 ? -21.156 12.438 13.828 1 95.38 80 THR A N 1
ATOM 627 C CA . THR A 1 80 ? -21.859 13.719 13.82 1 95.38 80 THR A CA 1
ATOM 628 C C . THR A 1 80 ? -20.875 14.875 13.711 1 95.38 80 THR A C 1
ATOM 630 O O . THR A 1 80 ? -21.219 15.953 13.211 1 95.38 80 THR A O 1
ATOM 633 N N . THR A 1 81 ? -19.656 14.664 14.219 1 96.88 81 THR A N 1
ATOM 634 C CA . THR A 1 81 ? -18.625 15.68 14.133 1 96.88 81 THR A CA 1
ATOM 635 C C . THR A 1 81 ? -17.516 15.25 13.172 1 96.88 81 THR A C 1
ATOM 637 O O . THR A 1 81 ? -17.391 14.07 12.852 1 96.88 81 THR A O 1
ATOM 640 N N . LEU A 1 82 ? -16.781 16.234 12.734 1 96.75 82 LEU A N 1
ATOM 641 C CA . LEU A 1 82 ? -15.656 15.969 11.859 1 96.75 82 LEU A CA 1
ATOM 642 C C . LEU A 1 82 ? -14.68 15 12.516 1 96.75 82 LEU A C 1
ATOM 644 O O . LEU A 1 82 ? -14.211 14.047 11.883 1 96.75 82 LEU A O 1
ATOM 648 N N . ARG A 1 83 ? -14.391 15.227 13.75 1 97.31 83 ARG A N 1
ATOM 649 C CA . ARG A 1 83 ? -13.477 14.359 14.477 1 97.31 83 ARG A CA 1
ATOM 650 C C . ARG A 1 83 ? -14 12.93 14.539 1 97.31 83 ARG A C 1
ATOM 652 O O . ARG A 1 83 ? -13.25 11.977 14.336 1 97.31 83 ARG A O 1
ATOM 659 N N . GLU A 1 84 ? -15.258 12.773 14.82 1 97.75 84 GLU A N 1
ATOM 660 C CA . GLU A 1 84 ? -15.867 11.453 14.922 1 97.75 84 GLU A CA 1
ATOM 661 C C . GLU A 1 84 ? -15.812 10.719 13.594 1 97.75 84 GLU A C 1
ATOM 663 O O . GLU A 1 84 ? -15.523 9.516 13.547 1 97.75 84 GLU A O 1
ATOM 668 N N . ILE A 1 85 ? -16.094 11.406 12.578 1 98 85 ILE A N 1
ATOM 669 C CA . ILE A 1 85 ? -16.078 10.812 11.242 1 98 85 ILE A CA 1
ATOM 670 C C . ILE A 1 85 ? -14.672 10.328 10.906 1 98 85 ILE A C 1
ATOM 672 O O . ILE A 1 85 ? -14.484 9.188 10.484 1 98 85 ILE A O 1
ATOM 676 N N . LEU A 1 86 ? -13.68 11.188 11.102 1 98.06 86 LEU A N 1
ATOM 677 C CA . LEU A 1 86 ? -12.297 10.82 10.805 1 98.06 86 LEU A CA 1
ATOM 678 C C . LEU A 1 86 ? -11.836 9.672 11.688 1 98.06 86 LEU A C 1
ATOM 680 O O . LEU A 1 86 ? -11.148 8.758 11.227 1 98.06 86 LEU A O 1
ATOM 684 N N . TYR A 1 87 ? -12.258 9.719 12.93 1 98.44 87 TYR A N 1
ATOM 685 C CA . TYR A 1 87 ? -11.859 8.656 13.852 1 98.44 87 TYR A CA 1
ATOM 686 C C . TYR A 1 87 ? -12.469 7.32 13.43 1 98.44 87 TYR A C 1
ATOM 688 O O . TYR A 1 87 ? -11.781 6.297 13.406 1 98.44 87 TYR A O 1
ATOM 696 N N . ASN A 1 88 ? -13.75 7.316 13.141 1 98 88 ASN A N 1
ATOM 697 C CA . ASN A 1 88 ? -14.43 6.098 12.727 1 98 88 ASN A CA 1
ATOM 698 C C . ASN A 1 88 ? -13.836 5.531 11.438 1 98 88 ASN A C 1
ATOM 700 O O . ASN A 1 88 ? -13.664 4.316 11.312 1 98 88 ASN A O 1
ATOM 704 N N . GLU A 1 89 ? -13.523 6.395 10.539 1 98.06 89 GLU A N 1
ATOM 705 C CA . GLU A 1 89 ? -12.891 5.961 9.297 1 98.06 89 GLU A CA 1
ATOM 706 C C . GLU A 1 89 ? -11.5 5.391 9.555 1 98.06 89 GLU A C 1
ATOM 708 O O . GLU A 1 89 ? -11.141 4.344 9.016 1 98.06 89 GLU A O 1
ATOM 713 N N . ALA A 1 90 ? -10.742 6.09 10.367 1 97.94 90 ALA A N 1
ATOM 714 C CA . ALA A 1 90 ? -9.406 5.613 10.727 1 97.94 90 ALA A CA 1
ATOM 715 C C . ALA A 1 90 ? -9.477 4.234 11.383 1 97.94 90 ALA A C 1
ATOM 717 O O . ALA A 1 90 ? -8.688 3.344 11.047 1 97.94 90 ALA A O 1
ATOM 718 N N . SER A 1 91 ? -10.406 4.105 12.281 1 97.31 91 SER A N 1
ATOM 719 C CA . SER A 1 91 ? -10.602 2.838 12.977 1 97.31 91 SER A CA 1
ATOM 720 C C . SER A 1 91 ? -10.961 1.723 12 1 97.31 91 SER A C 1
ATOM 722 O O . SER A 1 91 ? -10.367 0.64 12.047 1 97.31 91 SER A O 1
ATOM 724 N N . PHE A 1 92 ? -11.883 2.014 11.164 1 96.56 92 PHE A N 1
ATOM 725 C CA . PHE A 1 92 ? -12.289 1.026 10.172 1 96.56 92 PHE A CA 1
ATOM 726 C C . PHE A 1 92 ? -11.094 0.573 9.336 1 96.56 92 PHE A C 1
ATOM 728 O O . PHE A 1 92 ? -10.867 -0.627 9.172 1 96.56 92 PHE A O 1
ATOM 735 N N . ARG A 1 93 ? -10.328 1.471 8.812 1 96.44 93 ARG A N 1
ATOM 736 C CA . ARG A 1 93 ? -9.188 1.174 7.953 1 96.44 93 ARG A CA 1
ATOM 737 C C . ARG A 1 93 ? -8.133 0.365 8.695 1 96.44 93 ARG A C 1
ATOM 739 O O . ARG A 1 93 ? -7.57 -0.584 8.148 1 96.44 93 ARG A O 1
ATOM 746 N N . LEU A 1 94 ? -7.891 0.765 9.914 1 96.75 94 LEU A N 1
ATOM 747 C CA . LEU A 1 94 ? -6.895 0.052 10.711 1 96.75 94 LEU A CA 1
ATOM 748 C C . LEU A 1 94 ? -7.289 -1.411 10.883 1 96.75 94 LEU A C 1
ATOM 750 O O . LEU A 1 94 ? -6.477 -2.309 10.641 1 96.75 94 LEU A O 1
ATOM 754 N N . TYR A 1 95 ? -8.516 -1.665 11.203 1 95 95 TYR A N 1
ATOM 755 C CA . TYR A 1 95 ? -8.984 -3.031 11.422 1 95 95 TYR A CA 1
ATOM 756 C C . TYR A 1 95 ? -9.031 -3.803 10.109 1 95 95 TYR A C 1
ATOM 758 O O . TYR A 1 95 ? -8.789 -5.012 10.078 1 95 95 TYR A O 1
ATOM 766 N N . ALA A 1 96 ? -9.336 -3.109 9.062 1 94.94 96 ALA A N 1
ATOM 767 C CA . ALA A 1 96 ? -9.344 -3.74 7.746 1 94.94 96 ALA A CA 1
ATOM 768 C C . ALA A 1 96 ? -7.941 -4.199 7.348 1 94.94 96 ALA A C 1
ATOM 770 O O . ALA A 1 96 ? -7.77 -5.305 6.832 1 94.94 96 ALA A O 1
ATOM 771 N N . TYR A 1 97 ? -6.941 -3.402 7.645 1 94.5 97 TYR A N 1
ATOM 772 C CA . TYR A 1 97 ? -5.59 -3.67 7.164 1 94.5 97 TYR A CA 1
ATOM 773 C C . TYR A 1 97 ? -4.84 -4.582 8.133 1 94.5 97 TYR A C 1
ATOM 775 O O . TYR A 1 97 ? -3.777 -5.109 7.797 1 94.5 97 TYR A O 1
ATOM 783 N N . LEU A 1 98 ? -5.406 -4.816 9.312 1 93.62 98 LEU A N 1
ATOM 784 C CA . LEU A 1 98 ? -4.75 -5.711 10.258 1 93.62 98 LEU A CA 1
ATOM 785 C C . LEU A 1 98 ? -5.613 -6.938 10.539 1 93.62 98 LEU A C 1
ATOM 787 O O . LEU A 1 98 ? -5.152 -7.895 11.172 1 93.62 98 LEU A O 1
ATOM 791 N N . GLY A 1 99 ? -6.824 -6.926 10.094 1 91.81 99 GLY A N 1
ATOM 792 C CA . GLY A 1 99 ? -7.777 -7.961 10.461 1 91.81 99 GLY A CA 1
ATOM 793 C C . GLY A 1 99 ? -7.707 -9.18 9.562 1 91.81 99 GLY A C 1
ATOM 794 O O . GLY A 1 99 ? -6.703 -9.398 8.883 1 91.81 99 GLY A O 1
ATOM 795 N N . GLU A 1 100 ? -8.766 -9.961 9.594 1 92.06 100 GLU A N 1
ATOM 796 C CA . GLU A 1 100 ? -8.852 -11.281 8.984 1 92.06 100 GLU A CA 1
ATOM 797 C C . GLU A 1 100 ? -8.727 -11.203 7.465 1 92.06 100 GLU A C 1
ATOM 799 O O . GLU A 1 100 ? -8.156 -12.094 6.836 1 92.06 100 GLU A O 1
ATOM 804 N N . TYR A 1 101 ? -9.141 -10.109 6.934 1 95.12 101 TYR A N 1
ATOM 805 C CA . TYR A 1 101 ? -9.172 -10.016 5.477 1 95.12 101 TYR A CA 1
ATOM 806 C C . TYR A 1 101 ? -8.109 -9.047 4.973 1 95.12 101 TYR A C 1
ATOM 808 O O . TYR A 1 101 ? -8.227 -8.508 3.869 1 95.12 101 TYR A O 1
ATOM 816 N N . SER A 1 102 ? -7.109 -8.852 5.816 1 94.25 102 SER A N 1
ATOM 817 C CA . SER A 1 102 ? -6.047 -7.926 5.438 1 94.25 102 SER A CA 1
ATOM 818 C C . SER A 1 102 ? -5.336 -8.391 4.172 1 94.25 102 SER A C 1
ATOM 820 O O . SER A 1 102 ? -5.066 -7.586 3.275 1 94.25 102 SER A O 1
ATOM 822 N N . LYS A 1 103 ? -5.105 -9.68 4.078 1 94.69 103 LYS A N 1
ATOM 823 C CA . LYS A 1 103 ? -4.32 -10.211 2.969 1 94.69 103 LYS A CA 1
ATOM 824 C C . LYS A 1 103 ? -5.035 -9.992 1.639 1 94.69 103 LYS A C 1
ATOM 826 O O . LYS A 1 103 ? -4.48 -9.383 0.72 1 94.69 103 LYS A O 1
ATOM 831 N N . PRO A 1 104 ? -6.289 -10.375 1.451 1 96.56 104 PRO A N 1
ATOM 832 C CA . PRO A 1 104 ? -6.961 -10.117 0.173 1 96.56 104 PRO A CA 1
ATOM 833 C C . PRO A 1 104 ? -7.152 -8.625 -0.107 1 96.56 104 PRO A C 1
ATOM 835 O O . PRO A 1 104 ? -7.141 -8.211 -1.267 1 96.56 104 PRO A O 1
ATOM 838 N N . LEU A 1 105 ? -7.305 -7.832 0.901 1 95.75 105 LEU A N 1
ATOM 839 C CA . LEU A 1 105 ? -7.488 -6.398 0.712 1 95.75 105 LEU A CA 1
ATOM 840 C C . LEU A 1 105 ? -6.215 -5.754 0.179 1 95.75 105 LEU A C 1
ATOM 842 O O . LEU A 1 105 ? -6.258 -4.988 -0.787 1 95.75 105 LEU A O 1
ATOM 846 N N . ARG A 1 106 ? -5.141 -6.082 0.754 1 93.75 106 ARG A N 1
ATOM 847 C CA . ARG A 1 106 ? -3.859 -5.547 0.309 1 93.75 106 ARG A CA 1
ATOM 848 C C . ARG A 1 106 ? -3.506 -6.062 -1.083 1 93.75 106 ARG A C 1
ATOM 850 O O . ARG A 1 106 ? -2.961 -5.32 -1.902 1 93.75 106 ARG A O 1
ATOM 857 N N . ARG A 1 107 ? -3.832 -7.309 -1.304 1 94.38 107 ARG A N 1
ATOM 858 C CA . ARG A 1 107 ? -3.6 -7.871 -2.631 1 94.38 107 ARG A CA 1
ATOM 859 C C . ARG A 1 107 ? -4.41 -7.129 -3.689 1 94.38 107 ARG A C 1
ATOM 861 O O . ARG A 1 107 ? -3.916 -6.871 -4.789 1 94.38 107 ARG A O 1
ATOM 868 N N . LEU A 1 108 ? -5.605 -6.809 -3.348 1 95.38 108 LEU A N 1
ATOM 869 C CA . LEU A 1 108 ? -6.457 -6.094 -4.289 1 95.38 108 LEU A CA 1
ATOM 870 C C . LEU A 1 108 ? -5.859 -4.73 -4.637 1 95.38 108 LEU A C 1
ATOM 872 O O . LEU A 1 108 ? -5.844 -4.336 -5.805 1 95.38 108 LEU A O 1
ATOM 876 N N . LEU A 1 109 ? -5.328 -4.012 -3.623 1 92.81 109 LEU A N 1
ATOM 877 C CA . LEU A 1 109 ? -4.68 -2.725 -3.852 1 92.81 109 LEU A CA 1
ATOM 878 C C . LEU A 1 109 ? -3.496 -2.873 -4.801 1 92.81 109 LEU A C 1
ATOM 880 O O . LEU A 1 109 ? -3.35 -2.096 -5.746 1 92.81 109 LEU A O 1
ATOM 884 N N . PHE A 1 110 ? -2.756 -3.891 -4.555 1 91.56 110 PHE A N 1
ATOM 885 C CA . PHE A 1 110 ? -1.583 -4.168 -5.379 1 91.56 110 PHE A CA 1
ATOM 886 C C . PHE A 1 110 ? -1.992 -4.543 -6.797 1 91.56 110 PHE A C 1
ATOM 888 O O . PHE A 1 110 ? -1.487 -3.973 -7.766 1 91.56 110 PHE A O 1
ATOM 895 N N . GLU A 1 111 ? -2.893 -5.477 -6.922 1 92.38 111 GLU A N 1
ATOM 896 C CA . GLU A 1 111 ? -3.24 -6.012 -8.234 1 92.38 111 GLU A CA 1
ATOM 897 C C . GLU A 1 111 ? -3.984 -4.973 -9.07 1 92.38 111 GLU A C 1
ATOM 899 O O . GLU A 1 111 ? -3.83 -4.93 -10.297 1 92.38 111 GLU A O 1
ATOM 904 N N . ALA A 1 112 ? -4.754 -4.152 -8.469 1 90.88 112 ALA A N 1
ATOM 905 C CA . ALA A 1 112 ? -5.457 -3.092 -9.195 1 90.88 112 ALA A CA 1
ATOM 906 C C . ALA A 1 112 ? -4.473 -2.127 -9.844 1 90.88 112 ALA A C 1
ATOM 908 O O . ALA A 1 112 ? -4.754 -1.574 -10.914 1 90.88 112 ALA A O 1
ATOM 909 N N . ALA A 1 113 ? -3.34 -2.01 -9.25 1 84.38 113 ALA A N 1
ATOM 910 C CA . ALA A 1 113 ? -2.336 -1.066 -9.734 1 84.38 113 ALA A CA 1
ATOM 911 C C . ALA A 1 113 ? -1.443 -1.712 -10.789 1 84.38 113 ALA A C 1
ATOM 913 O O . ALA A 1 113 ? -0.73 -1.017 -11.523 1 84.38 113 ALA A O 1
ATOM 914 N N . THR A 1 114 ? -1.51 -3.027 -10.883 1 83.69 114 THR A N 1
ATOM 915 C CA . THR A 1 114 ? -0.434 -3.65 -11.648 1 83.69 114 THR A CA 1
ATOM 916 C C . THR A 1 114 ? -1 -4.543 -12.75 1 83.69 114 THR A C 1
ATOM 918 O O . THR A 1 114 ? -0.315 -4.832 -13.734 1 83.69 114 THR A O 1
ATOM 921 N N . ILE A 1 115 ? -2.152 -4.973 -12.375 1 82.25 115 ILE A N 1
ATOM 922 C CA . ILE A 1 115 ? -2.713 -5.844 -13.406 1 82.25 115 ILE A CA 1
ATOM 923 C C . ILE A 1 115 ? -3.84 -5.117 -14.133 1 82.25 115 ILE A C 1
ATOM 925 O O . ILE A 1 115 ? -4.559 -4.312 -13.539 1 82.25 115 ILE A O 1
ATOM 929 N N . HIS A 1 116 ? -3.926 -5.152 -15.438 1 81.88 116 HIS A N 1
ATOM 930 C CA . HIS A 1 116 ? -4.906 -4.484 -16.297 1 81.88 116 HIS A CA 1
ATOM 931 C C . HIS A 1 116 ? -6.082 -5.402 -16.594 1 81.88 116 HIS A C 1
ATOM 933 O O . HIS A 1 116 ? -6.363 -5.691 -17.766 1 81.88 116 HIS A O 1
ATOM 939 N N . GLU A 1 117 ? -6.727 -5.852 -15.516 1 89.56 117 GLU A N 1
ATOM 940 C CA . GLU A 1 117 ? -7.953 -6.633 -15.633 1 89.56 117 GLU A CA 1
ATOM 941 C C . GLU A 1 117 ? -9.172 -5.812 -15.219 1 89.56 117 GLU A C 1
ATOM 943 O O . GLU A 1 117 ? -9.266 -5.359 -14.078 1 89.56 117 GLU A O 1
ATOM 948 N N . PRO A 1 118 ? -10.062 -5.695 -16.156 1 92.56 118 PRO A N 1
ATOM 949 C CA . PRO A 1 118 ? -11.234 -4.867 -15.852 1 92.56 118 PRO A CA 1
ATOM 950 C C . PRO A 1 118 ? -12 -5.355 -14.625 1 92.56 118 PRO A C 1
ATOM 952 O O . PRO A 1 118 ? -12.562 -4.543 -13.875 1 92.56 118 PRO A O 1
ATOM 955 N N . GLU A 1 119 ? -12.008 -6.594 -14.43 1 93.5 119 GLU A N 1
ATOM 956 C CA . GLU A 1 119 ? -12.75 -7.164 -13.305 1 93.5 119 GLU A CA 1
ATOM 957 C C . GLU A 1 119 ? -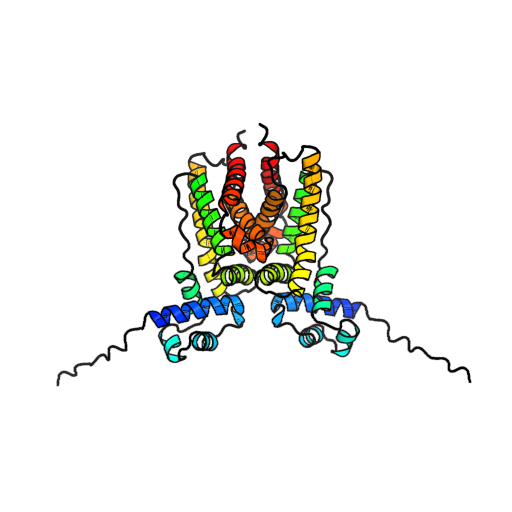12.094 -6.801 -11.977 1 93.5 119 GLU A C 1
ATOM 959 O O . GLU A 1 119 ? -12.781 -6.523 -10.992 1 93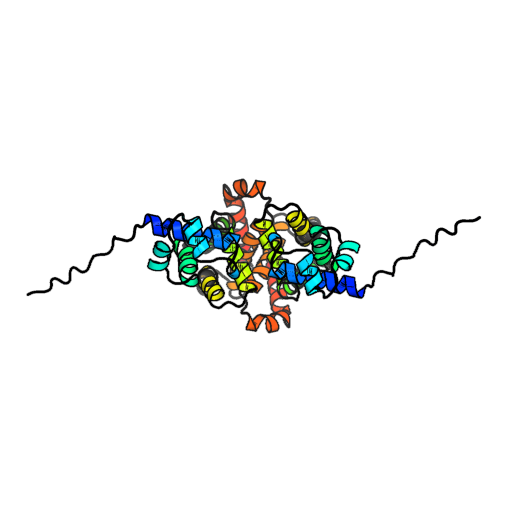.5 119 GLU A O 1
ATOM 964 N N . ILE A 1 120 ? -10.805 -6.816 -11.969 1 93.81 120 ILE A N 1
ATOM 965 C CA . ILE A 1 120 ? -10.07 -6.438 -10.766 1 93.81 120 ILE A CA 1
ATOM 966 C C . ILE A 1 120 ? -10.258 -4.949 -10.492 1 93.81 120 ILE A C 1
ATOM 968 O O . ILE A 1 120 ? -10.461 -4.547 -9.344 1 93.81 120 ILE A O 1
ATOM 972 N N . TYR A 1 121 ? -10.258 -4.246 -11.555 1 92.69 121 TYR A N 1
ATOM 973 C CA . TYR A 1 121 ? -10.438 -2.809 -11.406 1 92.69 121 TYR A CA 1
ATOM 974 C C . TYR A 1 121 ? -11.828 -2.488 -10.867 1 92.69 121 TYR A C 1
ATOM 976 O O . TYR A 1 121 ? -11.984 -1.625 -10.008 1 92.69 121 TYR A O 1
ATOM 984 N N . ALA A 1 122 ? -12.797 -3.168 -11.391 1 94 122 ALA A N 1
ATOM 985 C CA . ALA A 1 122 ? -14.164 -2.961 -10.922 1 94 122 ALA A CA 1
ATOM 986 C C . ALA A 1 122 ? -14.289 -3.314 -9.438 1 94 122 ALA A C 1
ATOM 988 O O . ALA A 1 122 ? -14.977 -2.615 -8.688 1 94 122 ALA A O 1
ATOM 989 N N . LEU A 1 123 ? -13.688 -4.41 -9.078 1 95.12 123 LEU A N 1
ATOM 990 C CA . LEU A 1 123 ? -13.695 -4.816 -7.672 1 95.12 123 LEU A CA 1
ATOM 991 C C . LEU A 1 123 ? -13 -3.771 -6.801 1 95.12 123 LEU A C 1
ATOM 993 O O . LEU A 1 123 ? -13.531 -3.377 -5.762 1 95.12 123 LEU A O 1
ATOM 997 N N . TYR A 1 124 ? -11.914 -3.332 -7.242 1 95.25 124 TYR A N 1
ATOM 998 C CA . TYR A 1 124 ? -11.156 -2.289 -6.566 1 95.25 124 TYR A CA 1
ATOM 999 C C . TYR A 1 124 ? -11.984 -1.019 -6.414 1 95.25 124 TYR A C 1
ATOM 1001 O O . TYR A 1 124 ? -11.984 -0.396 -5.352 1 95.25 124 TYR A O 1
ATOM 1009 N N . GLN A 1 125 ? -12.703 -0.583 -7.445 1 93.75 125 GLN A N 1
ATOM 1010 C CA . GLN A 1 125 ? -13.57 0.585 -7.395 1 93.75 125 GLN A CA 1
ATOM 1011 C C . GLN A 1 125 ? -14.633 0.433 -6.309 1 93.75 125 GLN A C 1
ATOM 1013 O O . GLN A 1 125 ? -14.852 1.351 -5.516 1 93.75 125 GLN A O 1
ATOM 1018 N N . SER A 1 126 ? -15.148 -0.709 -6.238 1 93.94 126 SER A N 1
ATOM 1019 C CA . SER A 1 126 ? -16.25 -0.939 -5.316 1 93.94 126 SER A CA 1
ATOM 1020 C C . SER A 1 126 ? -15.758 -1.046 -3.877 1 93.94 126 SER A C 1
ATOM 1022 O O . SER A 1 126 ? -16.391 -0.518 -2.957 1 93.94 126 SER A O 1
ATOM 1024 N N . ILE A 1 127 ? -14.609 -1.71 -3.697 1 95.44 127 ILE A N 1
ATOM 1025 C CA . ILE A 1 127 ? -14.141 -2.07 -2.363 1 95.44 127 ILE A CA 1
ATOM 1026 C C . ILE A 1 127 ? -13.328 -0.921 -1.773 1 95.44 127 ILE A C 1
ATOM 1028 O O . ILE A 1 127 ? -13.305 -0.728 -0.556 1 95.44 127 ILE A O 1
ATOM 1032 N N . SER A 1 128 ? -12.742 -0.134 -2.621 1 94.44 128 SER A N 1
ATOM 1033 C CA . SER A 1 128 ? -11.781 0.847 -2.119 1 94.44 128 SER A CA 1
ATOM 1034 C C . SER A 1 128 ? -12.148 2.256 -2.572 1 94.44 128 SER A C 1
ATOM 1036 O O . SER A 1 128 ? -12.305 3.156 -1.746 1 94.44 128 SER A O 1
ATOM 1038 N N . ARG A 1 129 ? -12.438 2.502 -3.812 1 93.94 129 ARG A N 1
ATOM 1039 C CA . ARG A 1 129 ? -12.586 3.846 -4.359 1 93.94 129 ARG A CA 1
ATOM 1040 C C . ARG A 1 129 ? -13.93 4.453 -3.959 1 93.94 129 ARG A C 1
ATOM 1042 O O . ARG A 1 129 ? -13.992 5.621 -3.572 1 93.94 129 ARG A O 1
ATOM 1049 N N . GLU A 1 130 ? -14.953 3.723 -4.109 1 95.38 130 GLU A N 1
ATOM 1050 C CA . GLU A 1 130 ? -16.266 4.258 -3.801 1 95.38 130 GLU A CA 1
ATOM 1051 C C . GLU A 1 130 ? -16.391 4.629 -2.324 1 95.38 130 GLU A C 1
ATOM 1053 O O . GLU A 1 130 ? -16.875 5.707 -1.986 1 95.38 130 GLU A O 1
ATOM 1058 N N . PRO A 1 131 ? -15.883 3.748 -1.477 1 95.38 131 PRO A N 1
ATOM 1059 C CA . PRO A 1 131 ? -15.891 4.141 -0.065 1 95.38 131 PRO A CA 1
ATOM 1060 C C . PRO A 1 131 ? -15.055 5.391 0.203 1 95.38 131 PRO A C 1
ATOM 1062 O O . PRO A 1 131 ? -15.445 6.238 1.007 1 95.38 131 PRO A O 1
ATOM 1065 N N . THR A 1 132 ? -13.961 5.52 -0.379 1 95.5 132 THR A N 1
ATOM 1066 C CA . THR A 1 132 ? -13.117 6.707 -0.229 1 95.5 132 THR A CA 1
ATOM 1067 C C . THR A 1 132 ? -13.836 7.945 -0.751 1 95.5 132 THR A C 1
ATOM 1069 O O . THR A 1 132 ? -13.789 9.008 -0.127 1 95.5 132 THR A O 1
ATOM 1072 N N . ARG A 1 133 ? -14.5 7.82 -1.854 1 95.62 133 ARG A N 1
ATOM 1073 C CA . ARG A 1 133 ? -15.266 8.93 -2.41 1 95.62 133 ARG A CA 1
ATOM 1074 C C . ARG A 1 133 ? -16.391 9.336 -1.469 1 95.62 133 ARG A C 1
ATOM 1076 O O . ARG A 1 133 ? -16.719 10.523 -1.349 1 95.62 133 ARG A O 1
ATOM 1083 N N . ALA A 1 134 ? -17 8.344 -0.874 1 97.56 134 ALA A N 1
ATOM 1084 C CA . ALA A 1 134 ? -18.047 8.641 0.102 1 97.56 134 ALA A CA 1
ATOM 1085 C C . ALA A 1 134 ? -17.484 9.461 1.263 1 97.56 134 ALA A C 1
ATOM 1087 O O . ALA A 1 134 ? -18.141 10.398 1.732 1 97.56 134 ALA A O 1
ATOM 1088 N N . LEU A 1 135 ? -16.312 9.117 1.734 1 97.81 135 LEU A N 1
ATOM 1089 C CA . LEU A 1 135 ? -15.68 9.891 2.793 1 97.81 135 LEU A CA 1
ATOM 1090 C C . LEU A 1 135 ? -15.375 11.312 2.32 1 97.81 135 LEU A C 1
ATOM 1092 O O . LEU A 1 135 ? -15.656 12.281 3.035 1 97.81 135 LEU A O 1
ATOM 1096 N N . VAL A 1 136 ? -14.883 11.43 1.15 1 97.56 136 VAL A N 1
ATOM 1097 C CA . VAL A 1 136 ? -14.555 12.742 0.601 1 97.56 136 VAL A CA 1
ATOM 1098 C C . VAL A 1 136 ? -15.82 13.586 0.495 1 97.56 136 VAL A C 1
ATOM 1100 O O . VAL A 1 136 ? -15.812 14.773 0.851 1 97.56 136 VAL A O 1
ATOM 1103 N N . ARG A 1 137 ? -16.875 13 0.052 1 97.44 137 ARG A N 1
ATOM 1104 C CA . ARG A 1 137 ? -18.141 13.703 -0.041 1 97.44 137 ARG A CA 1
ATOM 1105 C C . ARG A 1 137 ? -18.609 14.18 1.332 1 97.44 137 ARG A C 1
ATOM 1107 O O . ARG A 1 137 ? -19.062 15.312 1.479 1 97.44 137 ARG A O 1
ATOM 1114 N N . ARG A 1 138 ? -18.453 13.305 2.25 1 97.75 138 ARG A N 1
ATOM 1115 C CA . ARG A 1 138 ? -18.828 13.664 3.609 1 97.75 138 ARG A CA 1
ATOM 1116 C C . ARG A 1 138 ? -17.969 14.812 4.137 1 97.75 138 ARG A C 1
ATOM 1118 O O . ARG A 1 138 ? -18.484 15.711 4.82 1 97.75 138 ARG A O 1
ATOM 1125 N N . LEU A 1 139 ? -16.719 14.812 3.859 1 97.31 139 LEU A N 1
ATOM 1126 C CA . LEU A 1 139 ? -15.82 15.867 4.289 1 97.31 139 LEU A CA 1
ATOM 1127 C C . LEU A 1 139 ? -16.172 17.188 3.611 1 97.31 139 LEU A C 1
ATOM 1129 O O . LEU A 1 139 ? -16.016 18.266 4.207 1 97.31 139 LEU A O 1
ATOM 1133 N N . TRP A 1 140 ? -16.672 17.094 2.432 1 96.94 140 TRP A N 1
ATOM 1134 C CA . TRP A 1 140 ? -17.094 18.297 1.706 1 96.94 140 TRP A CA 1
ATOM 1135 C C . TRP A 1 140 ? -18.234 19 2.436 1 96.94 140 TRP A C 1
ATOM 1137 O O . TRP A 1 140 ? -18.328 20.234 2.395 1 96.94 140 TRP A O 1
ATOM 1147 N N . ASP A 1 141 ? -19.062 18.25 3.1 1 96.25 141 ASP A N 1
ATOM 1148 C CA . ASP A 1 141 ? -20.109 18.859 3.924 1 96.25 141 ASP A CA 1
ATOM 1149 C C . ASP A 1 141 ? -19.5 19.781 4.984 1 96.25 141 ASP A C 1
ATOM 1151 O O . ASP A 1 141 ? -20.047 20.844 5.281 1 96.25 141 ASP A O 1
ATOM 1155 N N . PHE A 1 142 ? -18.438 19.359 5.5 1 95.5 142 PHE A N 1
ATOM 1156 C CA . PHE A 1 142 ? -17.766 20.141 6.535 1 95.5 142 PHE A CA 1
ATOM 1157 C C . PHE A 1 142 ? -17 21.297 5.93 1 95.5 142 PHE A C 1
ATOM 1159 O O . PHE A 1 142 ? -16.719 22.297 6.605 1 95.5 142 PHE A O 1
ATOM 1166 N N . LYS A 1 143 ? -16.578 21.125 4.711 1 94.75 143 LYS A N 1
ATOM 1167 C CA . LYS A 1 143 ? -15.977 22.266 4.008 1 94.75 143 LYS A CA 1
ATOM 1168 C C . LYS A 1 143 ? -17.016 23.344 3.721 1 94.75 143 LYS A C 1
ATOM 1170 O O . LYS A 1 143 ? -16.734 24.531 3.914 1 94.75 143 LYS A O 1
ATOM 1175 N N . ILE A 1 144 ? -18.141 22.953 3.303 1 95.12 144 ILE A N 1
ATOM 1176 C CA . ILE A 1 144 ? -19.25 23.859 2.992 1 95.12 144 ILE A CA 1
ATOM 1177 C C . ILE A 1 144 ? -19.672 24.609 4.258 1 95.12 144 ILE A C 1
ATOM 1179 O O . ILE A 1 144 ? -19.953 25.797 4.215 1 95.12 144 ILE A O 1
ATOM 1183 N N . SER A 1 145 ? -19.656 23.938 5.352 1 92.81 145 SER A N 1
ATOM 1184 C CA . SER A 1 145 ? -20.062 24.547 6.617 1 92.81 145 SER A CA 1
ATOM 1185 C C . SER A 1 145 ? -18.938 25.391 7.211 1 92.81 145 SER A C 1
ATOM 1187 O O . SER A 1 145 ? -19.141 26.078 8.211 1 92.81 145 SER A O 1
ATOM 1189 N N . GLY A 1 146 ? -17.719 25.266 6.695 1 92.38 146 GLY A N 1
ATOM 1190 C CA . GLY A 1 146 ? -16.609 26.094 7.117 1 92.38 146 GLY A CA 1
ATOM 1191 C C . GLY A 1 146 ? -15.703 25.422 8.133 1 92.38 146 GLY A C 1
ATOM 1192 O O . GLY A 1 146 ? -14.703 26 8.547 1 92.38 146 GLY A O 1
ATOM 1193 N N . GLU A 1 147 ? -15.992 24.25 8.523 1 92.62 147 GLU A N 1
ATOM 1194 C CA . GLU A 1 147 ? -15.164 23.531 9.492 1 92.62 147 GLU A CA 1
ATOM 1195 C C . GLU A 1 147 ? -13.859 23.062 8.859 1 92.62 147 GLU A C 1
ATOM 1197 O O . GLU A 1 147 ? -12.844 22.938 9.547 1 92.62 147 GLU A O 1
ATOM 1202 N N . ILE A 1 148 ? -13.945 22.75 7.605 1 94.5 148 ILE A N 1
ATOM 1203 C CA . ILE A 1 148 ? -12.734 22.531 6.824 1 94.5 148 ILE A CA 1
ATOM 1204 C C . ILE A 1 148 ? -12.469 23.734 5.922 1 94.5 148 ILE A C 1
ATOM 1206 O O . ILE A 1 148 ? -13.312 24.094 5.098 1 94.5 148 ILE A O 1
ATOM 1210 N N . PRO A 1 149 ? -11.344 24.359 6.172 1 92.12 149 PRO A N 1
ATOM 1211 C CA . PRO A 1 149 ? -11.047 25.531 5.344 1 92.12 149 PRO A CA 1
ATOM 1212 C C . PRO A 1 149 ? -10.992 25.188 3.854 1 92.12 149 PRO A C 1
ATOM 1214 O O . PRO A 1 149 ? -10.633 24.078 3.479 1 92.12 149 PRO A O 1
ATOM 1217 N N . GLU A 1 150 ? -11.227 26.125 3.02 1 90.69 150 GLU A N 1
ATOM 1218 C CA . GLU A 1 150 ? -11.242 25.984 1.566 1 90.69 150 GLU A CA 1
ATOM 1219 C C . GLU A 1 150 ? -9.883 25.547 1.041 1 90.69 150 GLU A C 1
ATOM 1221 O O . GLU A 1 150 ? -9.797 24.828 0.048 1 90.69 150 GLU A O 1
ATOM 1226 N N . SER A 1 151 ? -8.859 25.938 1.729 1 87.88 151 SER A N 1
ATOM 1227 C CA . SER A 1 151 ? -7.5 25.688 1.263 1 87.88 151 SER A CA 1
ATOM 1228 C C . SER A 1 151 ? -7.078 24.25 1.532 1 87.88 151 SER A C 1
ATOM 1230 O O . SER A 1 151 ? -6.078 23.781 0.983 1 87.88 151 SER A O 1
ATOM 1232 N N . VAL A 1 152 ? -7.883 23.641 2.365 1 90.62 152 VAL A N 1
ATOM 1233 C CA . VAL A 1 152 ? -7.523 22.281 2.746 1 90.62 152 VAL A CA 1
ATOM 1234 C C . VAL A 1 152 ? -8.227 21.297 1.825 1 90.62 152 VAL A C 1
ATOM 1236 O O . VAL A 1 152 ? -9.43 21.406 1.586 1 90.62 152 VAL A O 1
ATOM 1239 N N . SER A 1 153 ? -7.496 20.422 1.313 1 93.44 153 SER A N 1
ATOM 1240 C CA . SER A 1 153 ? -8.047 19.422 0.395 1 93.44 153 SER A CA 1
ATOM 1241 C C . SER A 1 153 ? -8.641 18.25 1.151 1 93.44 153 SER A C 1
ATOM 1243 O O . SER A 1 153 ? -7.93 17.562 1.892 1 93.44 153 SER A O 1
ATOM 1245 N N . CYS A 1 154 ? -9.922 17.922 0.833 1 95.62 154 CYS A N 1
ATOM 1246 C CA . CYS A 1 154 ? -10.57 16.75 1.411 1 95.62 154 CYS A CA 1
ATOM 1247 C C . CYS A 1 154 ? -9.906 15.469 0.926 1 95.62 154 CYS A C 1
ATOM 1249 O O . CYS A 1 154 ? -9.781 14.508 1.687 1 95.62 154 CYS A O 1
ATOM 1251 N N . VAL A 1 155 ? -9.438 15.453 -0.291 1 95.12 155 VAL A N 1
ATOM 1252 C CA . VAL A 1 155 ? -8.766 14.297 -0.878 1 95.12 155 VAL A CA 1
ATOM 1253 C C . VAL A 1 155 ? -7.438 14.062 -0.172 1 95.12 155 VAL A C 1
ATOM 1255 O O . VAL A 1 155 ? -7.105 12.93 0.18 1 95.12 155 VAL A O 1
ATOM 1258 N N . ARG A 1 156 ? -6.738 15.117 0.095 1 94 156 ARG A N 1
ATOM 1259 C CA . ARG A 1 156 ? -5.438 14.961 0.733 1 94 156 ARG A CA 1
ATOM 1260 C C . ARG A 1 156 ? -5.59 14.539 2.191 1 94 156 ARG A C 1
ATOM 1262 O O . ARG A 1 156 ? -4.758 13.797 2.717 1 94 156 ARG A O 1
ATOM 1269 N N . ILE A 1 157 ? -6.641 15.016 2.865 1 95 157 ILE A N 1
ATOM 1270 C CA . ILE A 1 157 ? -6.934 14.539 4.211 1 95 157 ILE A CA 1
ATOM 1271 C C . ILE A 1 157 ? -7.164 13.031 4.184 1 95 157 ILE A C 1
ATOM 1273 O O . ILE A 1 157 ? -6.625 12.305 5.023 1 95 157 ILE A O 1
ATOM 1277 N N . THR A 1 158 ? -7.91 12.617 3.227 1 96.5 158 THR A N 1
ATOM 1278 C CA . THR A 1 158 ? -8.258 11.203 3.1 1 96.5 158 THR A CA 1
ATOM 1279 C C . THR A 1 158 ? -7.02 10.367 2.773 1 96.5 158 THR A C 1
ATOM 1281 O O . THR A 1 158 ? -6.797 9.32 3.377 1 96.5 158 THR A O 1
ATOM 1284 N N . ASP A 1 159 ? -6.199 10.859 1.834 1 96.38 159 ASP A N 1
ATOM 1285 C CA . ASP A 1 159 ? -4.961 10.172 1.491 1 96.38 159 ASP A CA 1
ATOM 1286 C C . ASP A 1 159 ? -4.047 10.047 2.709 1 96.38 159 ASP A C 1
ATOM 1288 O O . ASP A 1 159 ? -3.457 8.992 2.943 1 96.38 159 ASP A O 1
ATOM 1292 N N . ALA A 1 160 ? -3.955 11.102 3.416 1 96.38 160 ALA A N 1
ATOM 1293 C CA . ALA A 1 160 ? -3.094 11.117 4.594 1 96.38 160 ALA A CA 1
ATOM 1294 C C . ALA A 1 160 ? -3.598 10.133 5.652 1 96.38 160 ALA A C 1
ATOM 1296 O O . ALA A 1 160 ? -2.812 9.391 6.242 1 96.38 160 ALA A O 1
ATOM 1297 N N . LEU A 1 161 ? -4.898 10.188 5.871 1 97.62 161 LEU A N 1
ATOM 1298 C CA . LEU A 1 161 ? -5.496 9.305 6.867 1 97.62 161 LEU A CA 1
ATOM 1299 C C . LEU A 1 161 ? -5.277 7.844 6.496 1 97.62 161 LEU A C 1
ATOM 1301 O O . LEU A 1 161 ? -4.684 7.086 7.266 1 97.62 161 LEU A O 1
ATOM 1305 N N . GLU A 1 162 ? -5.727 7.477 5.391 1 97.5 162 GLU A N 1
ATOM 1306 C CA . GLU A 1 162 ? -5.629 6.086 4.961 1 97.5 162 GLU A CA 1
ATOM 1307 C C . GLU A 1 162 ? -4.172 5.672 4.762 1 97.5 162 GLU A C 1
ATOM 1309 O O . GLU A 1 162 ? -3.771 4.582 5.176 1 97.5 162 GLU A O 1
ATOM 1314 N N . GLY A 1 163 ? -3.455 6.547 4.121 1 97.31 163 GLY A N 1
ATOM 1315 C CA . GLY A 1 163 ? -2.053 6.254 3.875 1 97.31 163 GLY A CA 1
ATOM 1316 C C . GLY A 1 163 ? -1.248 6.07 5.148 1 97.31 163 GLY A C 1
ATOM 1317 O O . GLY A 1 163 ? -0.405 5.176 5.23 1 97.31 163 GLY A O 1
ATOM 1318 N N . SER A 1 164 ? -1.438 6.906 6.133 1 97.31 164 SER A N 1
ATOM 1319 C CA . SER A 1 164 ? -0.743 6.785 7.41 1 97.31 164 SER A CA 1
ATOM 1320 C C . SER A 1 164 ? -1.027 5.438 8.07 1 97.31 164 SER A C 1
ATOM 1322 O O . SER A 1 164 ? -0.113 4.777 8.562 1 97.31 164 SER A O 1
ATOM 1324 N N . ILE A 1 165 ? -2.234 5.082 7.996 1 97.25 165 ILE A N 1
ATOM 1325 C CA . ILE A 1 165 ? -2.633 3.824 8.617 1 97.25 165 ILE A CA 1
ATOM 1326 C C . ILE A 1 165 ? -2.012 2.656 7.852 1 97.25 165 ILE A C 1
ATOM 1328 O O . ILE A 1 165 ? -1.399 1.77 8.453 1 97.25 165 ILE A O 1
ATOM 1332 N N . LEU A 1 166 ? -2.168 2.664 6.574 1 96.12 166 LEU A N 1
ATOM 1333 C CA . LEU A 1 166 ? -1.603 1.596 5.754 1 96.12 166 LEU A CA 1
ATOM 1334 C C . LEU A 1 166 ? -0.104 1.459 6 1 96.12 166 LEU A C 1
ATOM 1336 O O . LEU A 1 166 ? 0.393 0.356 6.234 1 96.12 166 LEU A O 1
ATOM 1340 N N . MET A 1 167 ? 0.632 2.549 6 1 95.62 167 MET A N 1
ATOM 1341 C CA . MET A 1 167 ? 2.074 2.523 6.219 1 95.62 167 MET A CA 1
ATOM 1342 C C . MET A 1 167 ? 2.402 1.982 7.605 1 95.62 167 MET A C 1
ATOM 1344 O O . MET A 1 167 ? 3.338 1.195 7.766 1 95.62 167 MET A O 1
ATOM 1348 N N . ARG A 1 168 ? 1.629 2.375 8.531 1 93.5 168 ARG A N 1
ATOM 1349 C CA . ARG A 1 168 ? 1.88 1.901 9.891 1 93.5 168 ARG A CA 1
ATOM 1350 C C . ARG A 1 168 ? 1.753 0.384 9.969 1 93.5 168 ARG A C 1
ATOM 1352 O O . ARG A 1 168 ? 2.545 -0.275 10.648 1 93.5 168 ARG A O 1
ATOM 1359 N N . THR A 1 169 ? 0.816 -0.125 9.305 1 91.88 169 THR A N 1
ATOM 1360 C CA . THR A 1 169 ? 0.593 -1.565 9.359 1 91.88 169 THR A CA 1
ATOM 1361 C C . THR A 1 169 ? 1.712 -2.314 8.641 1 91.88 169 THR A C 1
ATOM 1363 O O . THR A 1 169 ? 1.967 -3.484 8.93 1 91.88 169 THR A O 1
ATOM 1366 N N . PHE A 1 170 ? 2.4 -1.659 7.672 1 88.94 170 PHE A N 1
ATOM 1367 C CA . PHE A 1 170 ? 3.557 -2.26 7.02 1 88.94 170 PHE A CA 1
ATOM 1368 C C . PHE A 1 170 ? 4.754 -2.297 7.965 1 88.94 170 PHE A C 1
ATOM 1370 O O . PHE A 1 170 ? 5.555 -3.232 7.922 1 88.94 170 PHE A O 1
ATOM 1377 N N . TYR A 1 171 ? 4.828 -1.337 8.812 1 87.62 171 TYR A N 1
ATOM 1378 C CA . TYR A 1 171 ? 6.059 -1.124 9.57 1 87.62 171 TYR A CA 1
ATOM 1379 C C . TYR A 1 171 ? 5.965 -1.757 10.953 1 87.62 171 TYR A C 1
ATOM 1381 O O . TYR A 1 171 ? 6.98 -1.944 11.633 1 87.62 171 TYR A O 1
ATOM 1389 N N . ILE A 1 172 ? 4.77 -2.033 11.336 1 85.94 172 ILE A N 1
ATOM 1390 C CA . ILE A 1 172 ? 4.621 -2.699 12.625 1 85.94 172 ILE A CA 1
ATOM 1391 C C . ILE A 1 172 ? 5.129 -4.137 12.523 1 85.94 172 ILE A C 1
ATOM 1393 O O . ILE A 1 172 ? 4.82 -4.844 11.562 1 85.94 172 ILE A O 1
ATOM 1397 N N . ALA A 1 173 ? 5.941 -4.504 13.516 1 80.31 173 ALA A N 1
ATOM 1398 C CA . ALA A 1 173 ? 6.477 -5.863 13.555 1 80.31 173 ALA A CA 1
ATOM 1399 C C . ALA A 1 173 ? 5.355 -6.895 13.672 1 80.31 173 ALA A C 1
ATOM 1401 O O . ALA A 1 173 ? 4.34 -6.641 14.32 1 80.31 173 ALA A O 1
ATOM 1402 N N . ALA A 1 174 ? 5.598 -8.062 13.039 1 79.06 174 ALA A N 1
ATOM 1403 C CA . ALA A 1 174 ? 4.582 -9.109 12.992 1 79.06 174 ALA A CA 1
ATOM 1404 C C . ALA A 1 174 ? 4.105 -9.477 14.391 1 79.06 174 ALA A C 1
ATOM 1406 O O . ALA A 1 174 ? 2.912 -9.695 14.609 1 79.06 174 ALA A O 1
ATOM 1407 N N . ASP A 1 175 ? 5.031 -9.484 15.312 1 81.94 175 ASP A N 1
ATOM 1408 C CA . ASP A 1 175 ? 4.719 -9.938 16.672 1 81.94 175 ASP A CA 1
ATOM 1409 C C . ASP A 1 175 ? 4.023 -8.836 17.469 1 81.94 175 ASP A C 1
ATOM 1411 O O . ASP A 1 175 ? 3.518 -9.086 18.562 1 81.94 175 ASP A O 1
ATOM 1415 N N . GLN A 1 176 ? 3.988 -7.664 16.891 1 86.75 176 GLN A N 1
ATOM 1416 C CA . GLN A 1 176 ? 3.381 -6.547 17.609 1 86.75 176 GLN A CA 1
ATOM 1417 C C . GLN A 1 176 ? 2.004 -6.215 17.047 1 86.75 176 GLN A C 1
ATOM 1419 O O . GLN A 1 176 ? 1.28 -5.387 17.594 1 86.75 176 GLN A O 1
ATOM 1424 N N . LYS A 1 177 ? 1.633 -6.828 16 1 86.25 177 LYS A N 1
ATOM 1425 C CA . LYS A 1 177 ? 0.393 -6.496 15.305 1 86.25 177 LYS A CA 1
ATOM 1426 C C . LYS A 1 177 ? -0.822 -6.77 16.188 1 86.25 177 LYS A C 1
ATOM 1428 O O . LYS A 1 177 ? -1.744 -5.957 16.25 1 86.25 177 LYS A O 1
ATOM 1433 N N . SER A 1 178 ? -0.731 -7.895 16.906 1 87.44 178 SER A N 1
ATOM 1434 C CA . SER A 1 178 ? -1.86 -8.266 17.766 1 87.44 178 SER A CA 1
ATOM 1435 C C . SER A 1 178 ? -2.041 -7.277 18.906 1 87.44 178 SER A C 1
ATOM 1437 O O . SER A 1 178 ? -3.166 -6.883 19.219 1 87.44 178 SER A O 1
ATOM 1439 N N . CYS A 1 179 ? -0.995 -6.883 19.469 1 88.69 179 CYS A N 1
ATOM 1440 C CA . CYS A 1 179 ? -1.053 -5.91 20.547 1 88.69 179 CYS A CA 1
ATOM 1441 C C . CYS A 1 179 ? -1.51 -4.551 20.047 1 88.69 179 CYS A C 1
ATOM 1443 O O . CYS A 1 179 ? -2.293 -3.867 20.703 1 88.69 179 CYS A O 1
ATOM 1445 N N . PHE A 1 180 ? -1.1 -4.203 18.875 1 89.75 180 PHE A N 1
ATOM 1446 C CA . PHE A 1 180 ? -1.434 -2.904 18.297 1 89.75 180 PHE A CA 1
ATOM 1447 C C . PHE A 1 180 ? -2.922 -2.818 17.984 1 89.75 180 PHE A C 1
ATOM 1449 O O . PHE A 1 180 ? -3.58 -1.834 18.328 1 89.75 180 PHE A O 1
ATOM 1456 N N . ILE A 1 181 ? -3.43 -3.844 17.453 1 89.88 181 ILE A N 1
ATOM 1457 C CA . ILE A 1 181 ? -4.824 -3.838 17.031 1 8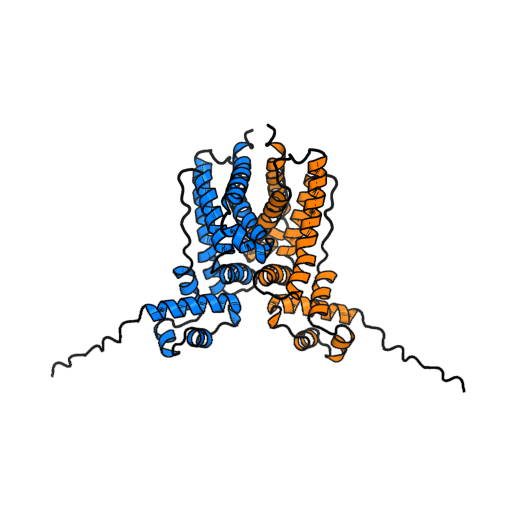9.88 181 ILE A CA 1
ATOM 1458 C C . ILE A 1 181 ? -5.742 -3.924 18.234 1 89.88 181 ILE A C 1
ATOM 1460 O O . ILE A 1 181 ? -6.902 -3.506 18.188 1 89.88 181 ILE A O 1
ATOM 1464 N N . SER A 1 182 ? -5.219 -4.398 19.375 1 91.62 182 SER A N 1
ATOM 1465 C CA . SER A 1 182 ? -6.035 -4.57 20.578 1 91.62 182 SER A CA 1
ATOM 1466 C C . SER A 1 182 ? -6.191 -3.254 21.328 1 91.62 182 SER A C 1
ATOM 1468 O O . SER A 1 182 ? -7.117 -3.098 22.125 1 91.62 182 SER A O 1
ATOM 1470 N N . ALA A 1 183 ? -5.309 -2.314 21.125 1 92.38 183 ALA A N 1
ATOM 1471 C CA . ALA A 1 183 ? -5.387 -1.021 21.797 1 92.38 183 ALA A CA 1
ATOM 1472 C C . ALA A 1 183 ? -4.883 0.1 20.891 1 92.38 183 ALA A C 1
ATOM 1474 O O . ALA A 1 183 ? -3.898 0.769 21.219 1 92.38 183 ALA A O 1
ATOM 1475 N N . PRO A 1 184 ? -5.703 0.319 19.859 1 94.12 184 PRO A N 1
ATOM 1476 C CA . PRO A 1 184 ? -5.223 1.281 18.875 1 94.12 184 PRO A CA 1
ATOM 1477 C C . PRO A 1 184 ? -5.629 2.717 19.188 1 94.12 184 PRO A C 1
ATOM 1479 O O . PRO A 1 184 ? -5.297 3.641 18.453 1 94.12 184 PRO A O 1
ATOM 1482 N N . GLU A 1 185 ? -6.324 2.977 20.281 1 96.25 185 GLU A N 1
ATOM 1483 C CA . GLU A 1 185 ? -7.047 4.223 20.516 1 96.25 185 GLU A CA 1
ATOM 1484 C C . GLU A 1 185 ? -6.094 5.414 20.547 1 96.25 185 GLU A C 1
ATOM 1486 O O . GLU A 1 185 ? -6.395 6.469 19.969 1 96.25 185 GLU A O 1
ATOM 1491 N N . SER A 1 186 ? -5.016 5.242 21.234 1 95.62 186 SER A N 1
ATOM 1492 C CA . SER A 1 186 ? -4.07 6.352 21.328 1 95.62 186 SER A CA 1
ATOM 1493 C C . SER A 1 186 ? -3.514 6.727 19.969 1 95.62 186 SER A C 1
ATOM 1495 O O . SER A 1 186 ? -3.398 7.91 19.641 1 95.62 186 SER A O 1
ATOM 1497 N N . TYR A 1 187 ? -3.152 5.762 19.219 1 95.44 187 TYR A N 1
ATOM 1498 C CA . TYR A 1 187 ? -2.646 6.004 17.875 1 95.44 187 TYR A CA 1
ATOM 1499 C C . TYR A 1 187 ? -3.695 6.699 17.016 1 95.44 187 TYR A C 1
ATOM 1501 O O . TYR A 1 187 ? -3.408 7.715 16.375 1 95.44 187 TYR A O 1
ATOM 1509 N N . LEU A 1 188 ? -4.906 6.164 17.031 1 97.69 188 LEU A N 1
ATOM 1510 C CA . LEU A 1 188 ? -5.98 6.703 16.188 1 97.69 188 LEU A CA 1
ATOM 1511 C C . LEU A 1 188 ? -6.316 8.133 16.594 1 97.69 188 LEU A C 1
ATOM 1513 O O . LEU A 1 188 ? -6.457 9.008 15.734 1 97.69 188 LEU A O 1
ATOM 1517 N N . SER A 1 189 ? -6.426 8.367 17.859 1 97.38 189 SER A N 1
ATOM 1518 C CA . SER A 1 189 ? -6.77 9.695 18.359 1 97.38 189 SER A CA 1
ATOM 1519 C C . SER A 1 189 ? -5.703 10.719 17.969 1 97.38 189 SER A C 1
ATOM 1521 O O . SER A 1 189 ? -6.027 11.82 17.516 1 97.38 189 SER A O 1
ATOM 1523 N N . THR A 1 190 ? -4.473 10.352 18.109 1 94.56 190 THR A N 1
ATOM 1524 C CA . THR A 1 190 ? -3.379 11.258 17.781 1 94.56 190 THR A CA 1
ATOM 1525 C C . THR A 1 190 ? -3.338 11.547 16.281 1 94.56 190 THR A C 1
ATOM 1527 O O . THR A 1 190 ? -3.182 12.695 15.867 1 94.56 190 THR A O 1
ATOM 1530 N N . LEU A 1 191 ? -3.492 10.5 15.484 1 95.81 191 LEU A N 1
ATOM 1531 C CA . LEU A 1 191 ? -3.518 10.664 14.039 1 95.81 191 LEU A CA 1
ATOM 1532 C C . LEU A 1 191 ? -4.633 11.617 13.617 1 95.81 191 LEU A C 1
ATOM 1534 O O . LEU A 1 191 ? -4.402 12.555 12.859 1 95.81 191 LEU A O 1
ATOM 1538 N N . VAL A 1 192 ? -5.785 11.406 14.156 1 96.75 192 VAL A N 1
ATOM 1539 C CA . VAL A 1 192 ? -6.957 12.195 13.797 1 96.75 192 VAL A CA 1
ATOM 1540 C C . VAL A 1 192 ? -6.77 13.641 14.266 1 96.75 192 VAL A C 1
ATOM 1542 O O . VAL A 1 192 ? -7.059 14.578 13.523 1 96.75 192 VAL A O 1
ATOM 1545 N N . ASP A 1 193 ? -6.254 13.836 15.445 1 93.75 193 ASP A N 1
ATOM 1546 C CA . ASP A 1 193 ? -6.039 15.18 15.984 1 93.75 193 ASP A CA 1
ATOM 1547 C C . ASP A 1 193 ? -5.008 15.945 15.164 1 93.75 193 ASP A C 1
ATOM 1549 O O . ASP A 1 193 ? -5.145 17.156 14.953 1 93.75 193 ASP A O 1
ATOM 1553 N N . GLU A 1 194 ? -4.055 15.273 14.727 1 90.69 194 GLU A N 1
ATOM 1554 C CA . GLU A 1 194 ? -3.045 15.906 13.883 1 90.69 194 GLU A CA 1
ATOM 1555 C C . GLU A 1 194 ? -3.633 16.312 12.531 1 90.69 194 GLU A C 1
ATOM 1557 O O . GLU A 1 194 ? -3.342 17.406 12.031 1 90.69 194 GLU A O 1
ATOM 1562 N N . LEU A 1 195 ? -4.48 15.5 11.969 1 91.88 195 LEU A N 1
ATOM 1563 C CA . LEU A 1 195 ? -5.121 15.844 10.703 1 91.88 195 LEU A CA 1
ATOM 1564 C C . LEU A 1 195 ? -6.094 17 10.891 1 91.88 195 LEU A C 1
ATOM 1566 O O . LEU A 1 195 ? -6.188 17.875 10.023 1 91.88 195 LEU A O 1
ATOM 1570 N N . LEU A 1 196 ? -6.75 17 12.023 1 92.12 196 LEU A N 1
ATOM 1571 C CA . LEU A 1 196 ? -7.684 18.078 12.312 1 92.12 196 LEU A CA 1
ATOM 1572 C C . LEU A 1 196 ? -6.945 19.406 12.5 1 92.12 196 LEU A C 1
ATOM 1574 O O . LEU A 1 196 ? -7.477 20.469 12.18 1 92.12 196 LEU A O 1
ATOM 1578 N N . ALA A 1 197 ? -5.789 19.281 13.055 1 86.5 197 ALA A N 1
ATOM 1579 C CA . ALA A 1 197 ? -4.98 20.484 13.219 1 86.5 197 ALA A CA 1
ATOM 1580 C C . ALA A 1 197 ? -4.672 21.141 11.875 1 86.5 197 ALA A C 1
ATOM 1582 O O . ALA A 1 197 ? -4.52 22.359 11.781 1 86.5 197 ALA A O 1
ATOM 1583 N N . LEU A 1 198 ? -4.594 20.375 10.836 1 79.88 198 LEU A N 1
ATOM 1584 C CA . LEU A 1 198 ? -4.414 20.906 9.484 1 79.88 198 LEU A CA 1
ATOM 1585 C C . LEU A 1 198 ? -5.621 21.734 9.062 1 79.88 198 LEU A C 1
ATOM 1587 O O . LEU A 1 198 ? -5.496 22.656 8.258 1 79.88 198 LEU A O 1
ATOM 1591 N N . CYS A 1 199 ? -6.758 21.422 9.57 1 78.94 199 CYS A N 1
ATOM 1592 C CA . CYS A 1 199 ? -8 22.109 9.211 1 78.94 199 CYS A CA 1
ATOM 1593 C C . CYS A 1 199 ? -8.164 23.391 10.016 1 78.94 199 CYS A C 1
ATOM 1595 O O . CYS A 1 199 ? -8.875 24.297 9.602 1 78.94 199 CYS A O 1
ATOM 1597 N N . HIS A 1 200 ? -7.738 23.5 11.219 1 70.31 200 HIS A N 1
ATOM 1598 C CA . HIS A 1 200 ? -7.922 24.656 12.086 1 70.31 200 HIS A CA 1
ATOM 1599 C C . HIS A 1 200 ? -6.93 25.766 11.742 1 70.31 200 HIS A C 1
ATOM 1601 O O . HIS A 1 200 ? -7.207 26.938 11.977 1 70.31 200 HIS A O 1
ATOM 1607 N N . LYS A 1 201 ? -5.707 25.656 11.539 1 59.72 201 LYS A N 1
ATOM 1608 C CA . LYS A 1 201 ? -4.688 26.688 11.445 1 59.72 201 LYS A CA 1
ATOM 1609 C C . LYS A 1 201 ? -4.805 27.453 10.133 1 59.72 201 LYS A C 1
ATOM 1611 O O . LYS A 1 201 ? -4.133 28.469 9.93 1 59.72 201 LYS A O 1
ATOM 1616 N N . VAL A 1 202 ? -5.289 26.984 9 1 49.09 202 VAL A N 1
ATOM 1617 C CA . VAL A 1 202 ? -5.113 27.828 7.824 1 49.09 202 VAL A CA 1
ATOM 1618 C C . VAL A 1 202 ? -6 29.062 7.941 1 49.09 202 VAL A C 1
ATOM 1620 O O . VAL A 1 202 ? -7.145 29.062 7.477 1 49.09 202 VAL A O 1
ATOM 1623 N N . GLN A 1 203 ? -6.352 29.453 9.125 1 41.75 203 GLN A N 1
ATOM 1624 C CA . GLN A 1 203 ? -7.004 30.766 9.055 1 41.75 203 GLN A CA 1
ATOM 1625 C C . GLN A 1 203 ? -6.027 31.844 8.609 1 41.75 203 GLN A C 1
ATOM 1627 O O . GLN A 1 203 ? -4.887 31.891 9.078 1 41.75 203 GLN A O 1
ATOM 1632 N N . PRO A 1 204 ? -6.422 32.531 7.523 1 38.75 204 PRO A N 1
ATOM 1633 C CA . PRO A 1 204 ? -5.688 33.781 7.293 1 38.75 204 PRO A CA 1
ATOM 1634 C C . PRO A 1 204 ? -5.586 34.656 8.547 1 38.75 204 PRO A C 1
ATOM 1636 O O . PRO A 1 204 ? -6.449 34.594 9.422 1 38.75 204 PRO A O 1
ATOM 1639 N N . MET B 1 1 ? 61 -28.453 -13.461 1 38.72 1 MET B N 1
ATOM 1640 C CA . MET B 1 1 ? 59.719 -28.469 -14.172 1 38.72 1 MET B CA 1
ATOM 1641 C C . MET B 1 1 ? 58.688 -27.562 -13.484 1 38.72 1 MET B C 1
ATOM 1643 O O . MET B 1 1 ? 58.188 -27.906 -12.422 1 38.72 1 MET B O 1
ATOM 1647 N N . THR B 1 2 ? 58.812 -26.234 -13.547 1 40.09 2 THR B N 1
ATOM 1648 C CA . THR B 1 2 ? 58 -25.141 -13.023 1 40.09 2 THR B CA 1
ATOM 1649 C C . THR B 1 2 ? 56.562 -25.234 -13.562 1 40.09 2 THR B C 1
ATOM 1651 O O . THR B 1 2 ? 56.344 -25.125 -14.773 1 40.09 2 THR B O 1
ATOM 1654 N N . GLN B 1 3 ? 55.719 -26.109 -13.047 1 39.53 3 GLN B N 1
ATOM 1655 C CA . GLN B 1 3 ? 54.312 -26.188 -13.406 1 39.53 3 GLN B CA 1
ATOM 1656 C C . GLN B 1 3 ? 53.656 -24.797 -13.375 1 39.53 3 GLN B C 1
ATOM 1658 O O . GLN B 1 3 ? 53.562 -24.172 -12.32 1 39.53 3 GLN B O 1
ATOM 1663 N N . SER B 1 4 ? 53.875 -23.922 -14.406 1 44.91 4 SER B N 1
ATOM 1664 C CA . SER B 1 4 ? 53.031 -22.75 -14.625 1 44.91 4 SER B CA 1
ATOM 1665 C C . SER B 1 4 ? 51.562 -23.062 -14.414 1 44.91 4 SER B C 1
ATOM 1667 O O . SER B 1 4 ? 51 -23.906 -15.117 1 44.91 4 SER B O 1
ATOM 1669 N N . THR B 1 5 ? 51.094 -23.109 -13.203 1 43.5 5 THR B N 1
ATOM 1670 C CA . THR B 1 5 ? 49.656 -23.172 -12.93 1 43.5 5 THR B CA 1
ATOM 1671 C C . THR B 1 5 ? 48.875 -22.188 -13.812 1 43.5 5 THR B C 1
ATOM 1673 O O . THR B 1 5 ? 49.031 -20.969 -13.648 1 43.5 5 THR B O 1
ATOM 1676 N N . ASN B 1 6 ? 48.781 -22.344 -15.156 1 42.06 6 ASN B N 1
ATOM 1677 C CA . ASN B 1 6 ? 47.844 -21.641 -16.047 1 42.06 6 ASN B CA 1
ATOM 1678 C C . ASN B 1 6 ? 46.5 -21.422 -15.367 1 42.06 6 ASN B C 1
ATOM 1680 O O . ASN B 1 6 ? 45.688 -22.344 -15.234 1 42.06 6 ASN B O 1
ATOM 1684 N N . GLN B 1 7 ? 46.469 -20.688 -14.281 1 46.75 7 GLN B N 1
ATOM 1685 C CA . GLN B 1 7 ? 45.188 -20.219 -13.797 1 46.75 7 GLN B CA 1
ATOM 1686 C C . GLN B 1 7 ? 44.281 -19.75 -14.953 1 46.75 7 GLN B C 1
ATOM 1688 O O . GLN B 1 7 ? 44.656 -18.828 -15.68 1 46.75 7 GLN B O 1
ATOM 1693 N N . SER B 1 8 ? 43.719 -20.625 -15.742 1 45.59 8 SER B N 1
ATOM 1694 C CA . SER B 1 8 ? 42.688 -20.281 -16.719 1 45.59 8 SER B CA 1
ATOM 1695 C C . SER B 1 8 ? 41.875 -19.078 -16.266 1 45.59 8 SER B C 1
ATOM 1697 O O . SER B 1 8 ? 41.25 -19.094 -15.203 1 45.59 8 SER B O 1
ATOM 1699 N N . ILE B 1 9 ? 42.375 -17.922 -16.391 1 49.28 9 ILE B N 1
ATOM 1700 C CA . ILE B 1 9 ? 41.594 -16.703 -16.219 1 49.28 9 ILE B CA 1
ATOM 1701 C C . ILE B 1 9 ? 40.25 -16.859 -16.875 1 49.28 9 ILE B C 1
ATOM 1703 O O . ILE B 1 9 ? 40.156 -17.031 -18.094 1 49.28 9 ILE B O 1
ATOM 1707 N N . GLY B 1 10 ? 39.375 -17.609 -16.312 1 50.84 10 GLY B N 1
ATOM 1708 C CA . GLY B 1 10 ? 38 -17.672 -16.859 1 50.84 10 GLY B CA 1
ATOM 1709 C C . GLY B 1 10 ? 37.562 -16.391 -17.516 1 50.84 10 GLY B C 1
ATOM 1710 O O . GLY B 1 10 ? 38.188 -15.336 -17.312 1 50.84 10 GLY B O 1
ATOM 1711 N N . ARG B 1 11 ? 36.875 -16.516 -18.625 1 57.28 11 ARG B N 1
ATOM 1712 C CA . ARG B 1 11 ? 36.344 -15.398 -19.391 1 57.28 11 ARG B CA 1
ATOM 1713 C C . ARG B 1 11 ? 35.781 -14.328 -18.453 1 57.28 11 ARG B C 1
ATOM 1715 O O . ARG B 1 11 ? 35 -14.641 -17.547 1 57.28 11 ARG B O 1
ATOM 1722 N N . PRO B 1 12 ? 36.375 -13.141 -18.531 1 61.81 12 PRO B N 1
ATOM 1723 C CA . PRO B 1 12 ? 35.875 -12.055 -17.672 1 61.81 12 PRO B CA 1
ATOM 1724 C C . PRO B 1 12 ? 34.344 -11.906 -17.75 1 61.81 12 PRO B C 1
ATOM 1726 O O . PRO B 1 12 ? 33.75 -12.164 -18.797 1 61.81 12 PRO B O 1
ATOM 1729 N N . ARG B 1 13 ? 33.719 -11.812 -16.594 1 74.25 13 ARG B N 1
ATOM 1730 C CA . ARG B 1 13 ? 32.281 -11.609 -16.484 1 74.25 13 ARG B CA 1
ATOM 1731 C C . ARG B 1 13 ? 31.828 -10.438 -17.344 1 74.25 13 ARG B C 1
ATOM 1733 O O . ARG B 1 13 ? 32.438 -9.359 -17.312 1 74.25 13 ARG B O 1
ATOM 1740 N N . ASP B 1 14 ? 31.016 -10.734 -18.438 1 82.81 14 ASP B N 1
ATOM 1741 C CA . ASP B 1 14 ? 30.391 -9.719 -19.281 1 82.81 14 ASP B CA 1
ATOM 1742 C C . ASP B 1 14 ? 29.391 -8.891 -18.469 1 82.81 14 ASP B C 1
ATOM 1744 O O . ASP B 1 14 ? 28.344 -9.406 -18.078 1 82.81 14 ASP B O 1
ATOM 1748 N N . PRO B 1 15 ? 29.75 -7.625 -18.188 1 86 15 PRO B N 1
ATOM 1749 C CA . PRO B 1 15 ? 28.875 -6.766 -17.391 1 86 15 PRO B CA 1
ATOM 1750 C C . PRO B 1 15 ? 27.484 -6.605 -18.016 1 86 15 PRO B C 1
ATOM 1752 O O . PRO B 1 15 ? 26.516 -6.363 -17.312 1 86 15 PRO B O 1
ATOM 1755 N N . ALA B 1 16 ? 27.422 -6.805 -19.25 1 91.94 16 ALA B N 1
ATOM 1756 C CA . ALA B 1 16 ? 26.125 -6.691 -19.922 1 91.94 16 ALA B CA 1
ATOM 1757 C C . ALA B 1 16 ? 25.188 -7.824 -19.516 1 91.94 16 ALA B C 1
ATOM 1759 O O . ALA B 1 16 ? 23.984 -7.625 -19.406 1 91.94 16 ALA B O 1
ATOM 1760 N N . ILE B 1 17 ? 25.766 -8.938 -19.297 1 94 17 ILE B N 1
ATOM 1761 C CA . ILE B 1 17 ? 24.984 -10.094 -18.891 1 94 17 ILE B CA 1
ATOM 1762 C C . ILE B 1 17 ? 24.453 -9.891 -17.469 1 94 17 ILE B C 1
ATOM 1764 O O . ILE B 1 17 ? 23.297 -10.211 -17.188 1 94 17 ILE B O 1
ATOM 1768 N N . ASP B 1 18 ? 25.266 -9.344 -16.609 1 96.44 18 ASP B N 1
ATOM 1769 C CA . ASP B 1 18 ? 24.844 -9.078 -15.234 1 96.44 18 ASP B CA 1
ATOM 1770 C C . ASP B 1 18 ? 23.609 -8.164 -15.219 1 96.44 18 ASP B C 1
ATOM 1772 O O . ASP B 1 18 ? 22.625 -8.453 -14.539 1 96.44 18 ASP B O 1
ATOM 1776 N N . LYS B 1 19 ? 23.719 -7.145 -15.984 1 96.5 19 LYS B N 1
ATOM 1777 C CA . LYS B 1 19 ? 22.625 -6.18 -16.031 1 96.5 19 LYS B CA 1
ATOM 1778 C C . LYS B 1 19 ? 21.344 -6.828 -16.562 1 96.5 19 LYS B C 1
ATOM 1780 O O . LYS B 1 19 ? 20.25 -6.578 -16.047 1 96.5 19 LYS B O 1
ATOM 1785 N N . ARG B 1 20 ? 21.438 -7.617 -17.531 1 97.31 20 ARG B N 1
ATOM 1786 C CA . ARG B 1 20 ? 20.281 -8.305 -18.109 1 97.31 20 ARG B CA 1
ATOM 1787 C C . ARG B 1 20 ? 19.641 -9.25 -17.094 1 97.31 20 ARG B C 1
ATOM 1789 O O . ARG B 1 20 ? 18.422 -9.328 -17.016 1 97.31 20 ARG B O 1
ATOM 1796 N N . LEU B 1 21 ? 20.469 -9.906 -16.406 1 98.31 21 LEU B N 1
ATOM 1797 C CA . LEU B 1 21 ? 19.969 -10.859 -15.414 1 98.31 21 LEU B CA 1
ATOM 1798 C C . LEU B 1 21 ? 19.281 -10.133 -14.266 1 98.31 21 LEU B C 1
ATOM 1800 O O . LEU B 1 21 ? 18.219 -10.562 -13.797 1 98.31 21 LEU B O 1
ATOM 1804 N N . LEU B 1 22 ? 19.875 -9.055 -13.867 1 98.44 22 LEU B N 1
ATOM 1805 C CA . LEU B 1 22 ? 19.266 -8.273 -12.797 1 98.44 22 LEU B CA 1
ATOM 1806 C C . LEU B 1 22 ? 17.938 -7.668 -13.25 1 98.44 22 LEU B C 1
ATOM 1808 O O . LEU B 1 22 ? 16.953 -7.703 -12.516 1 98.44 22 LEU B O 1
ATOM 1812 N N . GLN B 1 23 ? 17.938 -7.207 -14.477 1 98.38 23 GLN B N 1
ATOM 1813 C CA . GLN B 1 23 ? 16.719 -6.648 -15.031 1 98.38 23 GLN B CA 1
ATOM 1814 C C . GLN B 1 23 ? 15.633 -7.719 -15.172 1 98.38 23 GLN B C 1
ATOM 1816 O O . GLN B 1 23 ? 14.477 -7.488 -14.812 1 98.38 23 GLN B O 1
ATOM 1821 N N . ALA B 1 24 ? 16.016 -8.82 -15.617 1 98.56 24 ALA B N 1
ATOM 1822 C CA . ALA B 1 24 ? 15.07 -9.938 -15.719 1 98.56 24 ALA B CA 1
ATOM 1823 C C . ALA B 1 24 ? 14.523 -10.32 -14.344 1 98.56 24 ALA B C 1
ATOM 1825 O O . ALA B 1 24 ? 13.328 -10.578 -14.195 1 98.56 24 ALA B O 1
ATOM 1826 N N . THR B 1 25 ? 15.383 -10.328 -13.375 1 98.75 25 THR B N 1
ATOM 1827 C CA . THR B 1 25 ? 15.016 -10.734 -12.023 1 98.75 25 THR B CA 1
ATOM 1828 C C . THR B 1 25 ? 13.977 -9.789 -11.438 1 98.75 25 THR B C 1
ATOM 1830 O O . THR B 1 25 ? 12.945 -10.227 -10.93 1 98.75 25 THR B O 1
ATOM 1833 N N . ILE B 1 26 ? 14.242 -8.539 -11.539 1 98.38 26 ILE B N 1
ATOM 1834 C CA . ILE B 1 26 ? 13.367 -7.566 -10.891 1 98.38 26 ILE B CA 1
ATOM 1835 C C . ILE B 1 26 ? 12.023 -7.523 -11.617 1 98.38 26 ILE B C 1
ATOM 1837 O O . ILE B 1 26 ? 10.977 -7.383 -10.992 1 98.38 26 ILE B O 1
ATOM 1841 N N . GLU B 1 27 ? 12.062 -7.68 -12.914 1 97.5 27 GLU B N 1
ATOM 1842 C CA . GLU B 1 27 ? 10.836 -7.734 -13.703 1 97.5 27 GLU B CA 1
ATOM 1843 C C . GLU B 1 27 ? 10 -8.961 -13.336 1 97.5 27 GLU B C 1
ATOM 1845 O O . GLU B 1 27 ? 8.797 -8.844 -13.086 1 97.5 27 GLU B O 1
ATOM 1850 N N . LEU B 1 28 ? 10.641 -10.102 -13.266 1 97.56 28 LEU B N 1
ATOM 1851 C CA . LEU B 1 28 ? 9.938 -11.344 -12.977 1 97.56 28 LEU B CA 1
ATOM 1852 C C . LEU B 1 28 ? 9.438 -11.375 -11.539 1 97.56 28 LEU B C 1
ATOM 1854 O O . LEU B 1 28 ? 8.359 -11.891 -11.258 1 97.56 28 LEU B O 1
ATOM 1858 N N . TYR B 1 29 ? 10.25 -10.836 -10.641 1 97.31 29 TYR B N 1
ATOM 1859 C CA . TYR B 1 29 ? 9.781 -10.727 -9.266 1 97.31 29 TYR B CA 1
ATOM 1860 C C . TYR B 1 29 ? 8.508 -9.898 -9.188 1 97.31 29 TYR B C 1
ATOM 1862 O O . TYR B 1 29 ? 7.562 -10.258 -8.484 1 97.31 29 TYR B O 1
ATOM 1870 N N . GLY B 1 30 ? 8.5 -8.75 -9.867 1 95.56 30 GLY B N 1
ATOM 1871 C CA . GLY B 1 30 ? 7.309 -7.91 -9.906 1 95.56 30 GLY B CA 1
ATOM 1872 C C . GLY B 1 30 ? 6.094 -8.633 -10.461 1 95.56 30 GLY B C 1
ATOM 1873 O O . GLY B 1 30 ? 4.977 -8.438 -9.977 1 95.56 30 GLY B O 1
ATOM 1874 N N . GLU B 1 31 ? 6.355 -9.492 -11.398 1 92.25 31 GLU B N 1
ATOM 1875 C CA . GLU B 1 31 ? 5.262 -10.164 -12.094 1 92.25 31 GLU B CA 1
ATOM 1876 C C . GLU B 1 31 ? 4.773 -11.383 -11.32 1 92.25 31 GLU B C 1
ATOM 1878 O O . GLU B 1 31 ? 3.568 -11.602 -11.188 1 92.25 31 GLU B O 1
ATOM 1883 N N . TYR B 1 32 ? 5.742 -12.133 -10.672 1 91.44 32 TYR B N 1
ATOM 1884 C CA . TYR B 1 32 ? 5.355 -13.469 -10.219 1 91.44 32 TYR B CA 1
ATOM 1885 C C . TYR B 1 32 ? 5.527 -13.602 -8.711 1 91.44 32 TYR B C 1
ATOM 1887 O O . TYR B 1 32 ? 4.934 -14.484 -8.086 1 91.44 32 TYR B O 1
ATOM 1895 N N . GLY B 1 33 ? 6.402 -12.781 -8.188 1 93.81 33 GLY B N 1
ATOM 1896 C CA . GLY B 1 33 ? 6.59 -12.844 -6.746 1 93.81 33 GLY B CA 1
ATOM 1897 C C . GLY B 1 33 ? 7.609 -13.883 -6.32 1 93.81 33 GLY B C 1
ATOM 1898 O O . GLY B 1 33 ? 8.188 -14.578 -7.164 1 93.81 33 GLY B O 1
ATOM 1899 N N . TRP B 1 34 ? 7.77 -13.977 -5.086 1 94.12 34 TRP B N 1
ATOM 1900 C CA . TRP B 1 34 ? 8.836 -14.734 -4.445 1 94.12 34 TRP B CA 1
ATOM 1901 C C . TRP B 1 34 ? 8.664 -16.234 -4.691 1 94.12 34 TRP B C 1
ATOM 1903 O O . TRP B 1 34 ? 9.602 -16.906 -5.105 1 94.12 34 TRP B O 1
ATOM 1913 N N . HIS B 1 35 ? 7.535 -16.734 -4.52 1 91.56 35 HIS B N 1
ATOM 1914 C CA . HIS B 1 35 ? 7.332 -18.188 -4.504 1 91.56 35 HIS B CA 1
ATOM 1915 C C . HIS B 1 35 ? 7.367 -18.75 -5.918 1 91.56 35 HIS B C 1
ATOM 1917 O O . HIS B 1 35 ? 7.844 -19.875 -6.125 1 91.56 35 HIS B O 1
ATOM 1923 N N . THR B 1 36 ? 6.977 -18.016 -6.844 1 91.56 36 THR B N 1
ATOM 1924 C CA . THR B 1 36 ? 6.836 -18.531 -8.195 1 91.56 36 THR B CA 1
ATOM 1925 C C . THR B 1 36 ? 8.117 -18.328 -8.992 1 91.56 36 THR B C 1
ATOM 1927 O O . THR B 1 36 ? 8.445 -19.125 -9.883 1 91.56 36 THR B O 1
ATOM 1930 N N . LEU B 1 37 ? 8.828 -17.375 -8.648 1 95.94 37 LEU B N 1
ATOM 1931 C CA . LEU B 1 37 ? 10.039 -17.047 -9.391 1 95.94 37 LEU B CA 1
ATOM 1932 C C . LEU B 1 37 ? 11.109 -18.109 -9.203 1 95.94 37 LEU B C 1
ATOM 1934 O O . LEU B 1 37 ? 11.359 -18.547 -8.078 1 95.94 37 LEU B O 1
ATOM 1938 N N . THR B 1 38 ? 11.719 -18.531 -10.305 1 96.94 38 THR B N 1
ATOM 1939 C CA . THR B 1 38 ? 12.805 -19.516 -10.242 1 96.94 38 THR B CA 1
ATOM 1940 C C . THR B 1 38 ? 14.039 -19 -10.984 1 96.94 38 THR B C 1
ATOM 1942 O O . THR B 1 38 ? 13.93 -18.125 -11.852 1 96.94 38 THR B O 1
ATOM 1945 N N . MET B 1 39 ? 15.164 -19.672 -10.695 1 98.12 39 MET B N 1
ATOM 1946 C CA . MET B 1 39 ? 16.422 -19.344 -11.367 1 98.12 39 MET B CA 1
ATOM 1947 C C . MET B 1 39 ? 16.328 -19.656 -12.859 1 98.12 39 MET B C 1
ATOM 1949 O O . MET B 1 39 ? 16.828 -18.891 -13.688 1 98.12 39 MET B O 1
ATOM 1953 N N . THR B 1 40 ? 15.672 -20.656 -13.172 1 98 40 THR B N 1
ATOM 1954 C CA . THR B 1 40 ? 15.508 -21.062 -14.562 1 98 40 THR B CA 1
ATOM 1955 C C . THR B 1 40 ? 14.711 -20.031 -15.344 1 98 40 THR B C 1
ATOM 1957 O O . THR B 1 40 ? 15.07 -19.672 -16.469 1 98 40 THR B O 1
ATOM 1960 N N . GLN B 1 41 ? 13.648 -19.531 -14.75 1 97.81 41 GLN B N 1
ATOM 1961 C CA . GLN B 1 41 ? 12.828 -18.484 -15.383 1 97.81 41 GLN B CA 1
ATOM 1962 C C . GLN B 1 41 ? 13.648 -17.219 -15.633 1 97.81 41 GLN B C 1
ATOM 1964 O O . GLN B 1 41 ? 13.508 -16.594 -16.672 1 97.81 41 GLN B O 1
ATOM 1969 N N . ILE B 1 42 ? 14.469 -16.875 -14.648 1 98.5 42 ILE B N 1
ATOM 1970 C CA . ILE B 1 42 ? 15.297 -15.688 -14.758 1 98.5 42 ILE B CA 1
ATOM 1971 C C . ILE B 1 42 ? 16.266 -15.828 -15.93 1 98.5 42 ILE B C 1
ATOM 1973 O O . ILE B 1 42 ? 16.359 -14.945 -16.781 1 98.5 42 ILE B O 1
ATOM 1977 N N . ALA B 1 43 ? 16.938 -16.984 -15.992 1 98.44 43 ALA B N 1
ATOM 1978 C CA . ALA B 1 43 ? 17.891 -17.219 -17.062 1 98.44 43 ALA B CA 1
ATOM 1979 C C . ALA B 1 43 ? 17.219 -17.172 -18.438 1 98.44 43 ALA B C 1
ATOM 1981 O O . ALA B 1 43 ? 17.703 -16.5 -19.344 1 98.44 43 ALA B O 1
ATOM 1982 N N . LYS B 1 44 ? 16.109 -17.812 -18.547 1 98.25 44 LYS B N 1
ATOM 1983 C CA . LYS B 1 44 ? 15.359 -17.844 -19.797 1 98.25 44 LYS B CA 1
ATOM 1984 C C . LYS B 1 44 ? 14.93 -16.453 -20.219 1 98.25 44 LYS B C 1
ATOM 1986 O O . LYS B 1 44 ? 15.102 -16.062 -21.375 1 98.25 44 LYS B O 1
ATOM 1991 N N . HIS B 1 45 ? 14.438 -15.703 -19.312 1 97.94 45 HIS B N 1
ATOM 1992 C CA . HIS B 1 45 ? 13.961 -14.352 -19.594 1 97.94 45 HIS B CA 1
ATOM 1993 C C . HIS B 1 45 ? 15.117 -13.438 -20 1 97.94 45 HIS B C 1
ATOM 1995 O O . HIS B 1 45 ? 14.938 -12.555 -20.844 1 97.94 45 HIS B O 1
ATOM 2001 N N . ALA B 1 46 ? 16.25 -13.672 -19.422 1 97.94 46 ALA B N 1
ATOM 2002 C CA . ALA B 1 46 ? 17.438 -12.867 -19.719 1 97.94 46 ALA B CA 1
ATOM 2003 C C . ALA B 1 46 ? 18.094 -13.32 -21.016 1 97.94 46 ALA B C 1
ATOM 2005 O O . ALA B 1 46 ? 19.016 -12.664 -21.516 1 97.94 46 ALA B O 1
ATOM 2006 N N . GLY B 1 47 ? 17.719 -14.461 -21.484 1 97.62 47 GLY B N 1
ATOM 2007 C CA . GLY B 1 47 ? 18.281 -14.977 -22.719 1 97.62 47 GLY B CA 1
ATOM 2008 C C . GLY B 1 47 ? 19.672 -15.547 -22.562 1 97.62 47 GLY B C 1
ATOM 2009 O O . GLY B 1 47 ? 20.531 -15.352 -23.422 1 97.62 47 GLY B O 1
ATOM 2010 N N . VAL B 1 48 ? 19.922 -16.156 -21.453 1 97 48 VAL B N 1
ATOM 2011 C CA . VAL B 1 48 ? 21.234 -16.75 -21.203 1 97 48 VAL B CA 1
ATOM 2012 C C . VAL B 1 48 ? 21.062 -18.172 -20.688 1 97 48 VAL B C 1
ATOM 2014 O O . VAL B 1 48 ? 19.953 -18.594 -20.328 1 97 48 VAL B O 1
ATOM 2017 N N . GLY B 1 49 ? 22.125 -18.938 -20.734 1 95.62 49 GLY B N 1
ATOM 2018 C CA . GLY B 1 49 ? 22.109 -20.266 -20.156 1 95.62 49 GLY B CA 1
ATOM 2019 C C . GLY B 1 49 ? 22.109 -20.266 -18.641 1 95.62 49 GLY B C 1
ATOM 2020 O O . GLY B 1 49 ? 22.516 -19.297 -18.016 1 95.62 49 GLY B O 1
ATOM 2021 N N . LYS B 1 50 ? 21.625 -21.359 -18.047 1 95.94 50 LYS B N 1
ATOM 2022 C CA . LYS B 1 50 ? 21.562 -21.5 -16.594 1 95.94 50 LYS B CA 1
ATOM 2023 C C . LYS B 1 50 ? 22.953 -21.391 -15.969 1 95.94 50 LYS B C 1
ATOM 2025 O O . LYS B 1 50 ? 23.109 -20.812 -14.883 1 95.94 50 LYS B O 1
ATOM 2030 N N . SER B 1 51 ? 23.953 -21.922 -16.656 1 95.75 51 SER B N 1
ATOM 2031 C CA . SER B 1 51 ? 25.312 -21.906 -16.109 1 95.75 51 SER B CA 1
ATOM 2032 C C . SER B 1 51 ? 25.812 -20.469 -15.953 1 95.75 51 SER B C 1
ATOM 2034 O O . SER B 1 51 ? 26.484 -20.156 -14.969 1 95.75 51 SER B O 1
ATOM 2036 N N . ALA B 1 52 ? 25.453 -19.656 -16.859 1 95.5 52 ALA B N 1
ATOM 2037 C CA . ALA B 1 52 ? 25.844 -18.25 -16.797 1 95.5 52 ALA B CA 1
ATOM 2038 C C . ALA B 1 52 ? 25.25 -17.562 -15.57 1 95.5 52 ALA B C 1
ATOM 2040 O O . ALA B 1 52 ? 25.906 -16.734 -14.938 1 95.5 52 ALA B O 1
ATOM 2041 N N . LEU B 1 53 ? 23.984 -17.875 -15.211 1 97.5 53 LEU B N 1
ATOM 2042 C CA . LEU B 1 53 ? 23.328 -17.312 -14.031 1 97.5 53 LEU B CA 1
ATOM 2043 C C . LEU B 1 53 ? 23.938 -17.891 -12.75 1 97.5 53 LEU B C 1
ATOM 2045 O O . LEU B 1 53 ? 24.297 -17.125 -11.852 1 97.5 53 LEU B O 1
ATOM 2049 N N . TYR B 1 54 ? 24.172 -19.172 -12.734 1 96.75 54 TYR B N 1
ATOM 2050 C CA . TYR B 1 54 ? 24.594 -19.844 -11.508 1 96.75 54 TYR B CA 1
ATOM 2051 C C . TYR B 1 54 ? 26.047 -19.531 -11.18 1 96.75 54 TYR B C 1
ATOM 2053 O O . TYR B 1 54 ? 26.438 -19.562 -10.016 1 96.75 54 TYR B O 1
ATOM 2061 N N . ASN B 1 55 ? 26.781 -19.203 -12.188 1 96.12 55 ASN B N 1
ATOM 2062 C CA . ASN B 1 55 ? 28.156 -18.781 -11.961 1 96.12 55 ASN B CA 1
ATOM 2063 C C . ASN B 1 55 ? 28.219 -17.438 -11.227 1 96.12 55 ASN B C 1
ATOM 2065 O O . ASN B 1 55 ? 29.203 -17.141 -10.562 1 96.12 55 ASN B O 1
ATOM 2069 N N . ARG B 1 56 ? 27.188 -16.719 -11.312 1 96.62 56 ARG B N 1
ATOM 2070 C CA . ARG B 1 56 ? 27.141 -15.375 -10.75 1 96.62 56 ARG B CA 1
ATOM 2071 C C . ARG B 1 56 ? 26.391 -15.352 -9.422 1 96.62 56 ARG B C 1
ATOM 2073 O O . ARG B 1 56 ? 26.828 -14.703 -8.469 1 96.62 56 ARG B O 1
ATOM 2080 N N . TRP B 1 57 ? 25.25 -15.969 -9.43 1 97.94 57 TRP B N 1
ATOM 2081 C CA . TRP B 1 57 ? 24.375 -16.078 -8.258 1 97.94 57 TRP B CA 1
ATOM 2082 C C . TRP B 1 57 ? 24 -17.531 -7.996 1 97.94 57 TRP B C 1
ATOM 2084 O O . TRP B 1 57 ? 23.469 -18.203 -8.875 1 97.94 57 TRP B O 1
ATOM 2094 N N . LYS B 1 58 ? 24.109 -17.891 -6.758 1 96.62 58 LYS B N 1
ATOM 2095 C CA . LYS B 1 58 ? 23.859 -19.297 -6.434 1 96.62 58 LYS B CA 1
ATOM 2096 C C . LYS B 1 58 ? 22.422 -19.516 -6 1 96.62 58 LYS B C 1
ATOM 2098 O O . LYS B 1 58 ? 21.906 -20.641 -6.047 1 96.62 58 LYS B O 1
ATOM 2103 N N . THR B 1 59 ? 21.797 -18.422 -5.562 1 96.25 59 THR B N 1
ATOM 2104 C CA . THR B 1 59 ? 20.453 -18.594 -5.02 1 96.25 59 THR B CA 1
ATOM 2105 C C . THR B 1 59 ? 19.531 -17.5 -5.539 1 96.25 59 THR B C 1
ATOM 2107 O O . THR B 1 59 ? 19.969 -16.422 -5.902 1 96.25 59 THR B O 1
ATOM 2110 N N . LYS B 1 60 ? 18.281 -17.797 -5.496 1 95.75 60 LYS B N 1
ATOM 2111 C CA . LYS B 1 60 ? 17.234 -16.844 -5.848 1 95.75 60 LYS B CA 1
ATOM 2112 C C . LYS B 1 60 ? 17.266 -15.633 -4.926 1 95.75 60 LYS B C 1
ATOM 2114 O O . LYS B 1 60 ? 17.062 -14.5 -5.379 1 95.75 60 LYS B O 1
ATOM 2119 N N . THR B 1 61 ? 17.578 -15.891 -3.66 1 96.25 61 THR B N 1
ATOM 2120 C CA . THR B 1 61 ? 17.656 -14.812 -2.678 1 96.25 61 THR B CA 1
ATOM 2121 C C . THR B 1 61 ? 18.734 -13.812 -3.057 1 96.25 61 THR B C 1
ATOM 2123 O O . THR B 1 61 ? 18.516 -12.602 -3.025 1 96.25 61 THR B O 1
ATOM 2126 N N . ALA B 1 62 ? 19.766 -14.312 -3.443 1 97.62 62 ALA B N 1
ATOM 2127 C CA . ALA B 1 62 ? 20.922 -13.469 -3.746 1 97.62 62 ALA B CA 1
ATOM 2128 C C . ALA B 1 62 ? 20.656 -12.578 -4.953 1 97.62 62 ALA B C 1
ATOM 2130 O O . ALA B 1 62 ? 20.938 -11.375 -4.926 1 97.62 62 ALA B O 1
ATOM 2131 N N . ILE B 1 63 ? 20.141 -13.141 -6.027 1 98.38 63 ILE B N 1
ATOM 2132 C CA . ILE B 1 63 ? 19.969 -12.328 -7.23 1 98.38 63 ILE B CA 1
ATOM 2133 C C . ILE B 1 63 ? 18.812 -11.359 -7.043 1 98.38 63 ILE B C 1
ATOM 2135 O O . ILE B 1 63 ? 18.844 -10.234 -7.551 1 98.38 63 ILE B O 1
ATOM 2139 N N . ILE B 1 64 ? 17.781 -11.719 -6.328 1 98.19 64 ILE B N 1
ATOM 2140 C CA . ILE B 1 64 ? 16.672 -10.805 -6.055 1 98.19 64 ILE B CA 1
ATOM 2141 C C . ILE B 1 64 ? 17.172 -9.625 -5.223 1 98.19 64 ILE B C 1
ATOM 2143 O O . ILE B 1 64 ? 16.875 -8.469 -5.531 1 98.19 64 ILE B O 1
ATOM 2147 N N . HIS B 1 65 ? 17.938 -9.969 -4.219 1 97.25 65 HIS B N 1
ATOM 2148 C CA . HIS B 1 65 ? 18.531 -8.914 -3.395 1 97.25 65 HIS B CA 1
ATOM 2149 C C . HIS B 1 65 ? 19.359 -7.949 -4.234 1 97.25 65 HIS B C 1
ATOM 2151 O O . HIS B 1 65 ? 19.188 -6.73 -4.137 1 97.25 65 HIS B O 1
ATOM 2157 N N . ASP B 1 66 ? 20.156 -8.484 -5.07 1 97.75 66 ASP B N 1
ATOM 2158 C CA . ASP B 1 66 ? 21.031 -7.648 -5.887 1 97.75 66 ASP B CA 1
ATOM 2159 C C . ASP B 1 66 ? 20.234 -6.863 -6.922 1 97.75 66 ASP B C 1
ATOM 2161 O O . ASP B 1 66 ? 20.578 -5.723 -7.246 1 97.75 66 ASP B O 1
ATOM 2165 N N . ALA B 1 67 ? 19.219 -7.5 -7.477 1 98.5 67 ALA B N 1
ATOM 2166 C CA . ALA B 1 67 ? 18.359 -6.801 -8.438 1 98.5 67 ALA B CA 1
ATOM 2167 C C . ALA B 1 67 ? 17.734 -5.555 -7.812 1 98.5 67 ALA B C 1
ATOM 2169 O O . ALA B 1 67 ? 17.812 -4.465 -8.383 1 98.5 67 ALA B O 1
ATOM 2170 N N . PHE B 1 68 ? 17.266 -5.641 -6.621 1 97.94 68 PHE B N 1
ATOM 2171 C CA . PHE B 1 68 ? 16.641 -4.508 -5.941 1 97.94 68 PHE B CA 1
ATOM 2172 C C . PHE B 1 68 ? 17.672 -3.453 -5.59 1 97.94 68 PHE B C 1
ATOM 2174 O O . PHE B 1 68 ? 17.5 -2.27 -5.887 1 97.94 68 PHE B O 1
ATOM 2181 N N . THR B 1 69 ? 18.766 -3.896 -5.016 1 95.94 69 THR B N 1
ATOM 2182 C CA . THR B 1 69 ? 19.719 -2.963 -4.422 1 95.94 69 THR B CA 1
ATOM 2183 C C . THR B 1 69 ? 20.531 -2.25 -5.504 1 95.94 69 THR B C 1
ATOM 2185 O O . THR B 1 69 ? 20.953 -1.105 -5.32 1 95.94 69 THR B O 1
ATOM 2188 N N . GLN B 1 70 ? 20.656 -2.914 -6.625 1 96.06 70 GLN B N 1
ATOM 2189 C CA . GLN B 1 70 ? 21.484 -2.309 -7.664 1 96.06 70 GLN B CA 1
ATOM 2190 C C . GLN B 1 70 ? 20.625 -1.51 -8.648 1 96.06 70 GLN B C 1
ATOM 2192 O O . GLN B 1 70 ? 21.094 -0.518 -9.211 1 96.06 70 GLN B O 1
ATOM 2197 N N . LEU B 1 71 ? 19.453 -1.897 -8.859 1 96.69 71 LEU B N 1
ATOM 2198 C CA . LEU B 1 71 ? 18.641 -1.233 -9.875 1 96.69 71 LEU B CA 1
ATOM 2199 C C . LEU B 1 71 ? 17.812 -0.109 -9.258 1 96.69 71 LEU B C 1
ATOM 2201 O O . LEU B 1 71 ? 17.469 0.851 -9.945 1 96.69 71 LEU B O 1
ATOM 2205 N N . ILE B 1 72 ? 17.453 -0.265 -7.996 1 94.75 72 ILE B N 1
ATOM 2206 C CA . ILE B 1 72 ? 16.672 0.759 -7.312 1 94.75 72 ILE B CA 1
ATOM 2207 C C . ILE B 1 72 ? 17.578 1.562 -6.379 1 94.75 72 ILE B C 1
ATOM 2209 O O . ILE B 1 72 ? 17.969 1.08 -5.312 1 94.75 72 ILE B O 1
ATOM 2213 N N . LYS B 1 73 ? 17.891 2.697 -6.785 1 91.94 73 LYS B N 1
ATOM 2214 C CA . LYS B 1 73 ? 18.75 3.57 -5.984 1 91.94 73 LYS B CA 1
ATOM 2215 C C . LYS B 1 73 ? 17.922 4.387 -4.996 1 91.94 73 LYS B C 1
ATOM 2217 O O . LYS B 1 73 ? 17.062 5.172 -5.398 1 91.94 73 LYS B O 1
ATOM 2222 N N . ILE B 1 74 ? 18.188 4.199 -3.783 1 92.31 74 ILE B N 1
ATOM 2223 C CA . ILE B 1 74 ? 17.5 4.922 -2.715 1 92.31 74 ILE B CA 1
ATOM 2224 C C . ILE B 1 74 ? 18.438 5.977 -2.127 1 92.31 74 ILE B C 1
ATOM 2226 O O . ILE B 1 74 ? 19.422 5.641 -1.47 1 92.31 74 ILE B O 1
ATOM 2230 N N . PRO B 1 75 ? 18.125 7.16 -2.357 1 92.88 75 PRO B N 1
ATOM 2231 C CA . PRO B 1 75 ? 18.984 8.211 -1.816 1 92.88 75 PRO B CA 1
ATOM 2232 C C . PRO B 1 75 ? 18.812 8.406 -0.312 1 92.88 75 PRO B C 1
ATOM 2234 O O . PRO B 1 75 ? 17.734 8.141 0.225 1 92.88 75 PRO B O 1
ATOM 2237 N N . GLU B 1 76 ? 19.938 8.773 0.321 1 95.19 76 GLU B N 1
ATOM 2238 C CA . GLU B 1 76 ? 19.797 9.32 1.666 1 95.19 76 GLU B CA 1
ATOM 2239 C C . GLU B 1 76 ? 18.969 10.609 1.649 1 95.19 76 GLU B C 1
ATOM 2241 O O . GLU B 1 76 ? 18.922 11.305 0.633 1 95.19 76 GLU B O 1
ATOM 2246 N N . PRO B 1 77 ? 18.312 10.828 2.828 1 96.81 77 PRO B N 1
ATOM 2247 C CA . PRO B 1 77 ? 17.594 12.109 2.879 1 96.81 77 PRO B CA 1
ATOM 2248 C C . PRO B 1 77 ? 18.516 13.305 2.619 1 96.81 77 PRO B C 1
ATOM 2250 O O . PRO B 1 77 ? 19.531 13.469 3.305 1 96.81 77 PRO B O 1
ATOM 2253 N N . THR B 1 78 ? 18.172 14.039 1.587 1 95.31 78 THR B N 1
ATOM 2254 C CA . THR B 1 78 ? 19.016 15.156 1.197 1 95.31 78 THR B CA 1
ATOM 2255 C C . THR B 1 78 ? 18.266 16.484 1.34 1 95.31 78 THR B C 1
ATOM 2257 O O . THR B 1 78 ? 17.047 16.531 1.165 1 95.31 78 THR B O 1
ATOM 2260 N N . GLY B 1 79 ? 19 17.547 1.622 1 96.31 79 GLY B N 1
ATOM 2261 C CA . GLY B 1 79 ? 18.453 18.875 1.785 1 96.31 79 GLY B CA 1
ATOM 2262 C C . GLY B 1 79 ? 19.016 19.625 2.98 1 96.31 79 GLY B C 1
ATOM 2263 O O . GLY B 1 79 ? 19.578 19 3.893 1 96.31 79 GLY B O 1
ATOM 2264 N N . THR B 1 80 ? 18.891 20.953 2.934 1 95.5 80 THR B N 1
ATOM 2265 C CA . THR B 1 80 ? 19.438 21.781 4 1 95.5 80 THR B CA 1
ATOM 2266 C C . THR B 1 80 ? 18.328 22.25 4.938 1 95.5 80 THR B C 1
ATOM 2268 O O . THR B 1 80 ? 18.578 22.516 6.113 1 95.5 80 THR B O 1
ATOM 2271 N N . THR B 1 81 ? 17.141 22.375 4.391 1 96.94 81 THR B N 1
ATOM 2272 C CA . THR B 1 81 ? 15.992 22.781 5.203 1 96.94 81 THR B CA 1
ATOM 2273 C C . THR B 1 81 ? 15.008 21.625 5.367 1 96.94 81 THR B C 1
ATOM 2275 O O . THR B 1 81 ? 15.039 20.672 4.602 1 96.94 81 THR B O 1
ATOM 2278 N N . LEU B 1 82 ? 14.188 21.781 6.379 1 96.81 82 LEU B N 1
ATOM 2279 C CA . LEU B 1 82 ? 13.156 20.781 6.621 1 96.81 82 LEU B CA 1
ATOM 2280 C C . LEU B 1 82 ? 12.258 20.625 5.398 1 96.81 82 LEU B C 1
ATOM 2282 O O . LEU B 1 82 ? 11.953 19.5 4.988 1 96.81 82 LEU B O 1
ATOM 2286 N N . ARG B 1 83 ? 11.875 21.703 4.836 1 97.31 83 ARG B N 1
ATOM 2287 C CA . ARG B 1 83 ? 11.016 21.656 3.654 1 97.31 83 ARG B CA 1
ATOM 2288 C C . ARG B 1 83 ? 11.703 20.938 2.502 1 97.31 83 ARG B C 1
ATOM 2290 O O . ARG B 1 83 ? 11.078 20.125 1.816 1 97.31 83 ARG B O 1
ATOM 2297 N N . GLU B 1 84 ? 12.945 21.219 2.273 1 97.75 84 GLU B N 1
ATOM 2298 C CA . GLU B 1 84 ? 13.695 20.609 1.185 1 97.75 84 GLU B CA 1
ATOM 2299 C C . GLU B 1 84 ? 13.82 19.094 1.386 1 97.75 84 GLU B C 1
ATOM 2301 O O . GLU B 1 84 ? 13.68 18.328 0.434 1 97.75 84 GLU B O 1
ATOM 2306 N N . ILE B 1 85 ? 14.078 18.719 2.561 1 98 85 ILE B N 1
ATOM 2307 C CA . ILE B 1 85 ? 14.219 17.297 2.875 1 98 85 ILE B CA 1
ATOM 2308 C C . ILE B 1 85 ? 12.898 16.578 2.611 1 98 85 ILE B C 1
ATOM 2310 O O . ILE B 1 85 ? 12.875 15.547 1.933 1 98 85 ILE B O 1
ATOM 2314 N N . LEU B 1 86 ? 11.805 17.125 3.135 1 98 86 LEU B N 1
ATOM 2315 C CA . LEU B 1 86 ? 10.5 16.5 2.943 1 98 86 LEU B CA 1
ATOM 2316 C C . LEU B 1 86 ? 10.117 16.484 1.466 1 98 86 LEU B C 1
ATOM 2318 O O . LEU B 1 86 ? 9.578 15.492 0.975 1 98 86 LEU B O 1
ATOM 2322 N N . TYR B 1 87 ? 10.453 17.547 0.78 1 98.44 87 TYR B N 1
ATOM 2323 C CA . TYR B 1 87 ? 10.125 17.609 -0.641 1 98.44 87 TYR B CA 1
ATOM 2324 C C . TYR B 1 87 ? 10.914 16.562 -1.426 1 98.44 87 TYR B C 1
ATOM 2326 O O . TYR B 1 87 ? 10.352 15.859 -2.266 1 98.44 87 TYR B O 1
ATOM 2334 N N . ASN B 1 88 ? 12.195 16.484 -1.181 1 98 88 ASN B N 1
ATOM 2335 C CA . ASN B 1 88 ? 13.039 15.516 -1.874 1 98 88 ASN B CA 1
ATOM 2336 C C . ASN B 1 88 ? 12.602 14.078 -1.595 1 98 88 ASN B C 1
ATOM 2338 O O . ASN B 1 88 ? 12.586 13.242 -2.5 1 98 88 ASN B O 1
ATOM 2342 N N . GLU B 1 89 ? 12.25 13.836 -0.388 1 98 89 GLU B N 1
ATOM 2343 C CA . GLU B 1 89 ? 11.758 12.508 -0.026 1 98 89 GLU B CA 1
ATOM 2344 C C . GLU B 1 89 ? 10.422 12.211 -0.7 1 98 89 GLU B C 1
ATOM 2346 O O . GLU B 1 89 ? 10.219 11.117 -1.23 1 98 89 GLU B O 1
ATOM 2351 N N . ALA B 1 90 ? 9.539 13.188 -0.67 1 97.94 90 ALA B N 1
ATOM 2352 C CA . ALA B 1 90 ? 8.258 13.031 -1.339 1 97.94 90 ALA B CA 1
ATOM 2353 C C . ALA B 1 90 ? 8.438 12.75 -2.828 1 97.94 90 ALA B C 1
ATOM 2355 O O . ALA B 1 90 ? 7.789 11.859 -3.385 1 97.94 90 ALA B O 1
ATOM 2356 N N . SER B 1 91 ? 9.312 13.508 -3.416 1 97.25 91 SER B N 1
ATOM 2357 C CA . SER B 1 91 ? 9.609 13.352 -4.836 1 97.25 91 SER B CA 1
ATOM 2358 C C . SER B 1 91 ? 10.156 11.961 -5.133 1 97.25 91 SER B C 1
ATOM 2360 O O . SER B 1 91 ? 9.695 11.289 -6.055 1 97.25 91 SER B O 1
ATOM 2362 N N . PHE B 1 92 ? 11.094 11.57 -4.355 1 96.5 92 PHE B N 1
ATOM 2363 C CA . PHE B 1 92 ? 11.688 10.25 -4.535 1 96.5 92 PHE B CA 1
ATOM 2364 C C . PHE B 1 92 ? 10.617 9.164 -4.465 1 96.5 92 PHE B C 1
ATOM 2366 O O . PHE B 1 92 ? 10.547 8.297 -5.34 1 96.5 92 PHE B O 1
ATOM 2373 N N . ARG B 1 93 ? 9.781 9.172 -3.492 1 96.31 93 ARG B N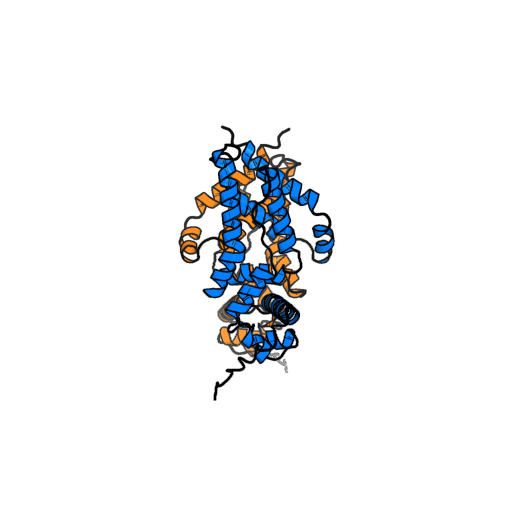 1
ATOM 2374 C CA . ARG B 1 93 ? 8.75 8.164 -3.27 1 96.31 93 ARG B CA 1
ATOM 2375 C C . ARG B 1 93 ? 7.734 8.156 -4.406 1 96.31 93 ARG B C 1
ATOM 2377 O O . ARG B 1 93 ? 7.316 7.094 -4.867 1 96.31 93 ARG B O 1
ATOM 2384 N N . LEU B 1 94 ? 7.367 9.336 -4.809 1 96.75 94 LEU B N 1
ATOM 2385 C CA . LEU B 1 94 ? 6.41 9.43 -5.906 1 96.75 94 LEU B CA 1
ATOM 2386 C C . LEU B 1 94 ? 6.953 8.766 -7.164 1 96.75 94 LEU B C 1
ATOM 2388 O O . LEU B 1 94 ? 6.273 7.949 -7.785 1 96.75 94 LEU B O 1
ATOM 2392 N N . TYR B 1 95 ? 8.188 9.031 -7.504 1 95.06 95 TYR B N 1
ATOM 2393 C CA . TYR B 1 95 ? 8.789 8.453 -8.703 1 95.06 95 TYR B CA 1
ATOM 2394 C C . TYR B 1 95 ? 9.008 6.957 -8.539 1 95.06 95 TYR B C 1
ATOM 2396 O O . TYR B 1 95 ? 8.906 6.199 -9.5 1 95.06 95 TYR B O 1
ATOM 2404 N N . ALA B 1 96 ? 9.297 6.57 -7.344 1 94.88 96 ALA B N 1
ATOM 2405 C CA . ALA B 1 96 ? 9.469 5.145 -7.066 1 94.88 96 ALA B CA 1
ATOM 2406 C C . ALA B 1 96 ? 8.156 4.387 -7.273 1 94.88 96 ALA B C 1
ATOM 2408 O O . ALA B 1 96 ? 8.148 3.303 -7.859 1 94.88 96 ALA B O 1
ATOM 2409 N N . TYR B 1 97 ? 7.059 4.973 -6.871 1 94.62 97 TYR B N 1
ATOM 2410 C CA . TYR B 1 97 ? 5.777 4.27 -6.875 1 94.62 97 TYR B CA 1
ATOM 2411 C C . TYR B 1 97 ? 5.082 4.414 -8.227 1 94.62 97 TYR B C 1
ATOM 2413 O O . TYR B 1 97 ? 4.113 3.709 -8.508 1 94.62 97 TYR B O 1
ATOM 2421 N N . LEU B 1 98 ? 5.602 5.285 -9.086 1 93.69 98 LEU B N 1
ATOM 2422 C CA . LEU B 1 98 ? 4.996 5.434 -10.406 1 93.69 98 LEU B CA 1
ATOM 2423 C C . LEU B 1 98 ? 5.977 5.043 -11.5 1 93.69 98 LEU B C 1
ATOM 2425 O O . LEU B 1 98 ? 5.598 4.926 -12.664 1 93.69 98 LEU B O 1
ATOM 2429 N N . GLY B 1 99 ? 7.207 4.828 -11.156 1 91.81 99 GLY B N 1
ATOM 2430 C CA . GLY B 1 99 ? 8.258 4.625 -12.148 1 91.81 99 GLY B CA 1
ATOM 2431 C C . GLY B 1 99 ? 8.383 3.178 -12.586 1 91.81 99 GLY B C 1
ATOM 2432 O O . GLY B 1 99 ? 7.457 2.383 -12.406 1 91.81 99 GLY B O 1
ATOM 2433 N N . GLU B 1 100 ? 9.508 2.865 -13.172 1 91.94 100 GLU B N 1
ATOM 2434 C CA . GLU B 1 100 ? 9.789 1.607 -13.859 1 91.94 100 GLU B CA 1
ATOM 2435 C C . GLU B 1 100 ? 9.75 0.43 -12.891 1 91.94 100 GLU B C 1
ATOM 2437 O O . GLU B 1 100 ? 9.336 -0.67 -13.258 1 91.94 100 GLU B O 1
ATOM 2442 N N . TYR B 1 101 ? 10.07 0.709 -11.68 1 95.06 101 TYR B N 1
ATOM 2443 C CA . TYR B 1 101 ? 10.188 -0.39 -10.734 1 95.06 101 TYR B CA 1
ATOM 2444 C C . TYR B 1 101 ? 9.055 -0.348 -9.711 1 95.06 101 TYR B C 1
ATOM 2446 O O . TYR B 1 101 ? 9.188 -0.893 -8.609 1 95.06 101 TYR B O 1
ATOM 2454 N N . SER B 1 102 ? 7.996 0.317 -10.125 1 94.31 102 SER B N 1
ATOM 2455 C CA . SER B 1 102 ? 6.859 0.428 -9.219 1 94.31 102 SER B CA 1
ATOM 2456 C C . SER B 1 102 ? 6.289 -0.944 -8.875 1 94.31 102 SER B C 1
ATOM 2458 O O . SER B 1 102 ? 5.98 -1.221 -7.715 1 94.31 102 SER B O 1
ATOM 2460 N N . LYS B 1 103 ? 6.219 -1.81 -9.859 1 94.81 103 LYS B N 1
ATOM 2461 C CA . LYS B 1 103 ? 5.574 -3.105 -9.664 1 94.81 103 LYS B CA 1
ATOM 2462 C C . LYS B 1 103 ? 6.348 -3.959 -8.664 1 94.81 103 LYS B C 1
ATOM 2464 O O . LYS B 1 103 ? 5.785 -4.402 -7.656 1 94.81 103 LYS B O 1
ATOM 2469 N N . PRO B 1 104 ? 7.641 -4.176 -8.781 1 96.56 104 PRO B N 1
ATOM 2470 C CA . PRO B 1 104 ? 8.359 -4.965 -7.781 1 96.56 104 PRO B CA 1
ATOM 2471 C C . PRO B 1 104 ? 8.391 -4.293 -6.41 1 96.56 104 PRO B C 1
ATOM 2473 O O . PRO B 1 104 ? 8.398 -4.973 -5.383 1 96.56 104 PRO B O 1
ATOM 2476 N N . LEU B 1 105 ? 8.391 -3 -6.359 1 95.69 105 LEU B N 1
ATOM 2477 C CA . LEU B 1 105 ? 8.414 -2.287 -5.086 1 95.69 105 LEU B CA 1
ATOM 2478 C C . LEU B 1 105 ? 7.109 -2.49 -4.324 1 95.69 105 LEU B C 1
ATOM 2480 O O . LEU B 1 105 ? 7.121 -2.809 -3.133 1 95.69 105 LEU B O 1
ATOM 2484 N N . ARG B 1 106 ? 6.047 -2.355 -4.996 1 93.69 106 ARG B N 1
ATOM 2485 C CA . ARG B 1 106 ? 4.742 -2.555 -4.375 1 93.69 106 ARG B CA 1
ATOM 2486 C C . ARG B 1 106 ? 4.543 -4.012 -3.975 1 93.69 106 ARG B C 1
ATOM 2488 O O . ARG B 1 106 ? 3.969 -4.301 -2.922 1 93.69 106 ARG B O 1
ATOM 2495 N N . ARG B 1 107 ? 5.02 -4.879 -4.82 1 94.38 107 ARG B N 1
ATOM 2496 C CA . ARG B 1 107 ? 4.938 -6.297 -4.492 1 94.38 107 ARG B CA 1
ATOM 2497 C C . ARG B 1 107 ? 5.723 -6.613 -3.221 1 94.38 107 ARG B C 1
ATOM 2499 O O . ARG B 1 107 ? 5.273 -7.398 -2.387 1 94.38 107 ARG B O 1
ATOM 2506 N N . LEU B 1 108 ? 6.855 -6.008 -3.107 1 95.31 108 LEU B N 1
ATOM 2507 C CA . LEU B 1 108 ? 7.676 -6.23 -1.922 1 95.31 108 LEU B CA 1
ATOM 2508 C C . LEU B 1 108 ? 6.945 -5.781 -0.662 1 95.31 108 LEU B C 1
ATOM 2510 O O . LEU B 1 108 ? 6.957 -6.484 0.352 1 95.31 108 LEU B O 1
ATOM 2514 N N . LEU B 1 109 ? 6.27 -4.617 -0.723 1 92.62 109 LEU B N 1
ATOM 2515 C CA . LEU B 1 109 ? 5.488 -4.121 0.405 1 92.62 109 LEU B CA 1
ATOM 2516 C C . LEU B 1 109 ? 4.391 -5.105 0.786 1 92.62 109 LEU B C 1
ATOM 2518 O O . LEU B 1 109 ? 4.211 -5.418 1.966 1 92.62 109 LEU B O 1
ATOM 2522 N N . PHE B 1 110 ? 3.754 -5.602 -0.212 1 91.44 110 PHE B N 1
ATOM 2523 C CA . PHE B 1 110 ? 2.676 -6.562 -0.003 1 91.44 110 PHE B CA 1
ATOM 2524 C C . PHE B 1 110 ? 3.217 -7.867 0.565 1 91.44 110 PHE B C 1
ATOM 2526 O O . PHE B 1 110 ? 2.713 -8.367 1.573 1 91.44 110 PHE B O 1
ATOM 2533 N N . GLU B 1 111 ? 4.234 -8.406 -0.059 1 92.19 111 GLU B N 1
ATOM 2534 C CA . GLU B 1 111 ? 4.723 -9.734 0.315 1 92.19 111 GLU B CA 1
ATOM 2535 C C . GLU B 1 111 ? 5.391 -9.703 1.687 1 92.19 111 GLU B C 1
ATOM 2537 O O . GLU B 1 111 ? 5.309 -10.672 2.443 1 92.19 111 GLU B O 1
ATOM 2542 N N . ALA B 1 112 ? 6.02 -8.648 2.035 1 90.56 112 ALA B N 1
ATOM 2543 C CA . ALA B 1 112 ? 6.645 -8.523 3.35 1 90.56 112 ALA B CA 1
ATOM 2544 C C . ALA B 1 112 ? 5.602 -8.609 4.461 1 90.56 112 ALA B C 1
ATOM 2546 O O . ALA B 1 112 ? 5.883 -9.102 5.551 1 90.56 112 ALA B O 1
ATOM 2547 N N . ALA B 1 113 ? 4.422 -8.203 4.137 1 83.56 113 ALA B N 1
ATOM 2548 C CA . ALA B 1 113 ? 3.352 -8.164 5.125 1 83.56 113 ALA B CA 1
ATOM 2549 C C . ALA B 1 113 ? 2.613 -9.5 5.188 1 83.56 113 ALA B C 1
ATOM 2551 O O . ALA B 1 113 ? 1.871 -9.766 6.133 1 83.56 113 ALA B O 1
ATOM 2552 N N . THR B 1 114 ? 2.842 -10.32 4.195 1 83.31 114 THR B N 1
ATOM 2553 C CA . THR B 1 114 ? 1.896 -11.43 4.086 1 83.31 114 THR B CA 1
ATOM 2554 C C . THR B 1 114 ? 2.629 -12.766 4.066 1 83.31 114 THR B C 1
ATOM 2556 O O . THR B 1 114 ? 2.049 -13.805 4.391 1 83.31 114 THR B O 1
ATOM 2559 N N . ILE B 1 115 ? 3.791 -12.586 3.545 1 81.75 115 ILE B N 1
ATOM 2560 C CA . ILE B 1 115 ? 4.5 -13.867 3.504 1 81.75 115 ILE B CA 1
ATOM 2561 C C . ILE B 1 115 ? 5.582 -13.883 4.578 1 81.75 115 ILE B C 1
ATOM 2563 O O . ILE B 1 115 ? 6.156 -12.844 4.914 1 81.75 115 ILE B O 1
ATOM 2567 N N . HIS B 1 116 ? 5.781 -14.945 5.332 1 81.81 116 HIS B N 1
ATOM 2568 C CA . HIS B 1 116 ? 6.723 -15.117 6.43 1 81.81 116 HIS B CA 1
ATOM 2569 C C . HIS B 1 116 ? 8.023 -15.75 5.945 1 81.81 116 HIS B C 1
ATOM 2571 O O . HIS B 1 116 ? 8.414 -16.812 6.418 1 81.81 116 HIS B O 1
ATOM 2577 N N . GLU B 1 117 ? 8.648 -15.055 4.973 1 89.5 117 GLU B N 1
ATOM 2578 C CA . GLU B 1 117 ? 9.961 -15.453 4.492 1 89.5 117 GLU B CA 1
ATOM 2579 C C . GLU B 1 117 ? 11.047 -14.484 4.973 1 89.5 117 GLU B C 1
ATOM 2581 O O . GLU B 1 117 ? 11.008 -13.297 4.656 1 89.5 117 GLU B O 1
ATOM 2586 N N . PRO B 1 118 ? 11.961 -15.047 5.68 1 92.44 118 PRO B N 1
ATOM 2587 C CA . PRO B 1 118 ? 13 -14.172 6.234 1 92.44 118 PRO B CA 1
ATOM 2588 C C . PRO B 1 118 ? 13.742 -13.383 5.156 1 92.44 118 PRO B C 1
ATOM 2590 O O . PRO B 1 118 ? 14.148 -12.242 5.391 1 92.44 118 PRO B O 1
ATOM 2593 N N . GLU B 1 119 ? 13.891 -13.961 4.047 1 93.25 119 GLU B N 1
ATOM 2594 C CA . GLU B 1 119 ? 14.617 -13.305 2.963 1 93.25 119 GLU B CA 1
ATOM 2595 C C . GLU B 1 119 ? 13.844 -12.109 2.42 1 93.25 119 GLU B C 1
ATOM 2597 O O . GLU B 1 119 ? 14.43 -11.078 2.098 1 93.25 119 GLU B O 1
ATOM 2602 N N . ILE B 1 120 ? 12.562 -12.266 2.328 1 93.62 120 ILE B N 1
ATOM 2603 C CA . ILE B 1 120 ? 11.711 -11.18 1.865 1 93.62 120 ILE B CA 1
ATOM 2604 C C . ILE B 1 120 ? 11.688 -10.062 2.904 1 93.62 120 ILE B C 1
ATOM 2606 O O . ILE B 1 120 ? 11.758 -8.883 2.559 1 93.62 120 ILE B O 1
ATOM 2610 N N . TYR B 1 121 ? 11.672 -10.508 4.102 1 92.38 121 TYR B N 1
ATOM 2611 C CA . TYR B 1 121 ? 11.664 -9.523 5.176 1 92.38 121 TYR B CA 1
ATOM 2612 C C . TYR B 1 121 ? 12.969 -8.734 5.195 1 92.38 121 TYR B C 1
ATOM 2614 O O . TYR B 1 121 ? 12.953 -7.516 5.379 1 92.38 121 TYR B O 1
ATOM 2622 N N . ALA B 1 122 ? 14.047 -9.422 5.023 1 93.88 122 ALA B N 1
ATOM 2623 C CA . ALA B 1 122 ? 15.352 -8.75 4.988 1 93.88 122 ALA B CA 1
ATOM 2624 C C . ALA B 1 122 ? 15.422 -7.758 3.832 1 93.88 122 ALA B C 1
ATOM 2626 O O . ALA B 1 122 ? 15.961 -6.66 3.98 1 93.88 122 ALA B O 1
ATOM 2627 N N . LEU B 1 123 ? 14.93 -8.188 2.699 1 95 123 LEU B N 1
ATOM 2628 C CA . LEU B 1 123 ? 14.898 -7.305 1.536 1 95 123 LEU B CA 1
ATOM 2629 C C . LEU B 1 123 ? 14.031 -6.078 1.807 1 95 123 LEU B C 1
ATOM 2631 O O . LEU B 1 123 ? 14.438 -4.949 1.53 1 95 123 LEU B O 1
ATOM 2635 N N . TYR B 1 124 ? 12.922 -6.305 2.352 1 95.06 124 TYR B N 1
ATOM 2636 C CA . TYR B 1 124 ? 12 -5.246 2.734 1 95.06 124 TYR B CA 1
ATOM 2637 C C . TYR B 1 124 ? 12.656 -4.273 3.709 1 95.06 124 TYR B C 1
ATOM 2639 O O . TYR B 1 124 ? 12.516 -3.057 3.566 1 95.06 124 TYR B O 1
ATOM 2647 N N . GLN B 1 125 ? 13.383 -4.75 4.715 1 93.56 125 GLN B N 1
ATOM 2648 C CA . GLN B 1 125 ? 14.102 -3.914 5.672 1 93.56 125 GLN B CA 1
ATOM 2649 C C . GLN B 1 125 ? 15.102 -3.008 4.965 1 93.56 125 GLN B C 1
ATOM 2651 O O . GLN B 1 125 ? 15.156 -1.806 5.234 1 93.56 125 GLN B O 1
ATOM 2656 N N . SER B 1 126 ? 15.75 -3.559 4.055 1 93.75 126 SER B N 1
ATOM 2657 C CA . SER B 1 126 ? 16.812 -2.822 3.383 1 93.75 126 SER B CA 1
ATOM 2658 C C . SER B 1 126 ? 16.25 -1.797 2.406 1 93.75 126 SER B C 1
ATOM 2660 O O . SER B 1 126 ? 16.75 -0.673 2.318 1 93.75 126 SER B O 1
ATOM 2662 N N . ILE B 1 127 ? 15.172 -2.186 1.691 1 95.19 127 ILE B N 1
ATOM 2663 C CA . ILE B 1 127 ? 14.68 -1.388 0.576 1 95.19 127 ILE B CA 1
ATOM 2664 C C . ILE B 1 127 ? 13.695 -0.342 1.088 1 95.19 127 ILE B C 1
ATOM 2666 O O . ILE B 1 127 ? 13.57 0.741 0.51 1 95.19 127 ILE B O 1
ATOM 2670 N N . SER B 1 128 ? 13.07 -0.631 2.195 1 94.19 128 SER B N 1
ATOM 2671 C CA . SER B 1 128 ? 11.969 0.23 2.617 1 94.19 128 SER B CA 1
ATOM 2672 C C . SER B 1 128 ? 12.188 0.747 4.035 1 94.19 128 SER B C 1
ATOM 2674 O O . SER B 1 128 ? 12.188 1.957 4.27 1 94.19 128 SER B O 1
ATOM 2676 N N . ARG B 1 129 ? 12.531 -0.054 4.984 1 93.62 129 ARG B N 1
ATOM 2677 C CA . ARG B 1 129 ? 12.547 0.321 6.395 1 93.62 129 ARG B CA 1
ATOM 2678 C C . ARG B 1 129 ? 13.781 1.16 6.719 1 93.62 129 ARG B C 1
ATOM 2680 O O . ARG B 1 129 ? 13.688 2.164 7.426 1 93.62 129 ARG B O 1
ATOM 2687 N N . GLU B 1 130 ? 14.891 0.733 6.281 1 95.19 130 GLU B N 1
ATOM 2688 C CA . GLU B 1 130 ? 16.109 1.457 6.605 1 95.19 130 GLU B CA 1
ATOM 2689 C C . GLU B 1 130 ? 16.094 2.869 6.031 1 95.19 130 GLU B C 1
ATOM 2691 O O . GLU B 1 130 ? 16.438 3.832 6.719 1 95.19 130 GLU B O 1
ATOM 2696 N N . PRO B 1 131 ? 15.648 2.969 4.797 1 95.25 131 PRO B N 1
ATOM 2697 C CA . PRO B 1 131 ? 15.516 4.328 4.27 1 95.25 131 PRO B CA 1
ATOM 2698 C C . PRO B 1 131 ? 14.523 5.176 5.062 1 95.25 131 PRO B C 1
ATOM 2700 O O . PRO B 1 131 ? 14.766 6.367 5.285 1 95.25 131 PRO B O 1
ATOM 2703 N N . THR B 1 132 ? 13.469 4.648 5.453 1 95.38 132 THR B N 1
ATOM 2704 C CA . THR B 1 132 ? 12.492 5.363 6.27 1 95.38 132 THR B CA 1
ATOM 2705 C C . THR B 1 132 ? 13.094 5.754 7.613 1 95.38 132 THR B C 1
ATOM 2707 O O . THR B 1 132 ? 12.883 6.871 8.094 1 95.38 132 THR B O 1
ATOM 2710 N N . ARG B 1 133 ? 13.828 4.879 8.211 1 95.5 133 ARG B N 1
ATOM 2711 C CA . ARG B 1 133 ? 14.5 5.176 9.469 1 95.5 133 ARG B CA 1
ATOM 2712 C C . ARG B 1 133 ? 15.508 6.309 9.297 1 95.5 133 ARG B C 1
ATOM 2714 O O . ARG B 1 133 ? 15.68 7.137 10.195 1 95.5 133 ARG B O 1
ATOM 2721 N N . ALA B 1 134 ? 16.172 6.273 8.18 1 97.56 134 ALA B N 1
ATOM 2722 C CA . ALA B 1 134 ? 17.109 7.359 7.895 1 97.56 134 ALA B CA 1
ATOM 2723 C C . ALA B 1 134 ? 16.391 8.703 7.832 1 97.56 134 ALA B C 1
ATOM 2725 O O . ALA B 1 134 ? 16.906 9.703 8.344 1 97.56 134 ALA B O 1
ATOM 2726 N N . LEU B 1 135 ? 15.234 8.727 7.211 1 97.75 135 LEU B N 1
ATOM 2727 C CA . LEU B 1 135 ? 14.453 9.953 7.168 1 97.75 135 LEU B CA 1
ATOM 2728 C C . LEU B 1 135 ? 14.016 10.367 8.57 1 97.75 135 LEU B C 1
ATOM 2730 O O . LEU B 1 135 ? 14.133 11.539 8.938 1 97.75 135 LEU B O 1
ATOM 2734 N N . VAL B 1 136 ? 13.586 9.438 9.328 1 97.5 136 VAL B N 1
ATOM 2735 C CA . VAL B 1 136 ? 13.148 9.727 10.688 1 97.5 136 VAL B CA 1
ATOM 2736 C C . VAL B 1 136 ? 14.312 10.297 11.5 1 97.5 136 VAL B C 1
ATOM 2738 O O . VAL B 1 136 ? 14.148 11.273 12.234 1 97.5 136 VAL B O 1
ATOM 2741 N N . ARG B 1 137 ? 15.453 9.727 11.352 1 97.5 137 ARG B N 1
ATOM 2742 C CA . ARG B 1 137 ? 16.641 10.219 12.039 1 97.5 137 ARG B CA 1
ATOM 2743 C C . ARG B 1 137 ? 16.953 11.656 11.625 1 97.5 137 ARG B C 1
ATOM 2745 O O . ARG B 1 137 ? 17.266 12.492 12.477 1 97.5 137 ARG B O 1
ATOM 2752 N N . ARG B 1 138 ? 16.844 11.859 10.375 1 97.75 138 ARG B N 1
ATOM 2753 C CA . ARG B 1 138 ? 17.094 13.211 9.875 1 97.75 138 ARG B CA 1
ATOM 2754 C C . ARG B 1 138 ? 16.078 14.203 10.438 1 97.75 138 ARG B C 1
ATOM 2756 O O . ARG B 1 138 ?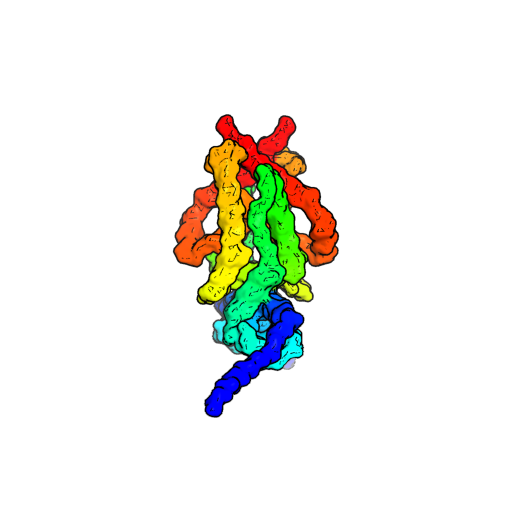 16.422 15.336 10.773 1 97.75 138 ARG B O 1
ATOM 2763 N N . LEU B 1 139 ? 14.844 13.812 10.531 1 97.31 139 LEU B N 1
ATOM 2764 C CA . LEU B 1 139 ? 13.797 14.672 11.078 1 97.31 139 LEU B CA 1
ATOM 2765 C C . LEU B 1 139 ? 14.039 14.945 12.562 1 97.31 139 LEU B C 1
ATOM 2767 O O . LEU B 1 139 ? 13.719 16.031 13.055 1 97.31 139 LEU B O 1
ATOM 2771 N N . TRP B 1 140 ? 14.633 14.008 13.211 1 97 140 TRP B N 1
ATOM 2772 C CA . TRP B 1 140 ? 14.961 14.188 14.625 1 97 140 TRP B CA 1
ATOM 2773 C C . TRP B 1 140 ? 15.953 15.32 14.82 1 97 140 TRP B C 1
ATOM 2775 O O . TRP B 1 140 ? 15.914 16.031 15.828 1 97 140 TRP B O 1
ATOM 2785 N N . ASP B 1 141 ? 16.828 15.508 13.867 1 96.38 141 ASP B N 1
ATOM 2786 C CA . ASP B 1 141 ? 17.734 16.641 13.914 1 96.38 141 ASP B CA 1
ATOM 2787 C C . ASP B 1 141 ? 16.969 17.953 13.977 1 96.38 141 ASP B C 1
ATOM 2789 O O . ASP B 1 141 ? 17.375 18.891 14.688 1 96.38 141 ASP B O 1
ATOM 2793 N N . PHE B 1 142 ? 15.93 18 13.289 1 95.62 142 PHE B N 1
ATOM 2794 C CA . PHE B 1 142 ? 15.109 19.203 13.258 1 95.62 142 PHE B CA 1
ATOM 2795 C C . PHE B 1 142 ? 14.25 19.312 14.508 1 95.62 142 PHE B C 1
ATOM 2797 O O . PHE B 1 142 ? 13.836 20.406 14.891 1 95.62 142 PHE B O 1
ATOM 2804 N N . LYS B 1 143 ? 13.922 18.188 15.062 1 94.88 143 LYS B N 1
ATOM 2805 C CA . LYS B 1 143 ? 13.242 18.219 16.359 1 94.88 143 LYS B CA 1
ATOM 2806 C C . LYS B 1 143 ? 14.164 18.75 17.453 1 94.88 143 LYS B C 1
ATOM 2808 O O . LYS B 1 143 ? 13.75 19.562 18.266 1 94.88 143 LYS B O 1
ATOM 2813 N N . ILE B 1 144 ? 15.367 18.328 17.453 1 95.25 144 ILE B N 1
ATOM 2814 C CA . ILE B 1 144 ? 16.375 18.75 18.422 1 95.25 144 ILE B CA 1
ATOM 2815 C C . ILE B 1 144 ? 16.625 20.25 18.281 1 95.25 144 ILE B C 1
ATOM 2817 O O . ILE B 1 144 ? 16.766 20.953 19.281 1 95.25 144 ILE B O 1
ATOM 2821 N N . SER B 1 145 ? 16.625 20.734 17.094 1 92.94 145 SER B N 1
ATOM 2822 C CA . SER B 1 145 ? 16.875 22.156 16.844 1 92.94 145 SER B CA 1
ATOM 2823 C C . SER B 1 145 ? 15.633 22.984 17.109 1 92.94 145 SER B C 1
ATOM 2825 O O . SER B 1 145 ? 15.688 24.219 17.078 1 92.94 145 SER B O 1
ATOM 2827 N N . GLY B 1 146 ? 14.469 22.344 17.234 1 92.5 146 GLY B N 1
ATOM 2828 C CA . GLY B 1 146 ? 13.25 23.047 17.609 1 92.5 146 GLY B CA 1
ATOM 2829 C C . GLY B 1 146 ? 12.359 23.344 16.406 1 92.5 146 GLY B C 1
ATOM 2830 O O . GLY B 1 146 ? 11.266 23.906 16.562 1 92.5 146 GLY B O 1
ATOM 2831 N N . GLU B 1 147 ? 12.75 23.016 15.258 1 92.81 147 GLU B N 1
ATOM 2832 C CA . GLU B 1 147 ? 11.953 23.266 14.062 1 92.81 147 GLU B CA 1
ATOM 2833 C C . GLU B 1 147 ? 10.75 22.328 14 1 92.81 147 GLU B C 1
ATOM 2835 O O . GLU B 1 147 ? 9.711 22.672 13.43 1 92.81 147 GLU B O 1
ATOM 2840 N N . ILE B 1 148 ? 10.938 21.156 14.508 1 94.56 148 ILE B N 1
ATOM 2841 C CA . ILE B 1 148 ? 9.805 20.25 14.734 1 94.56 148 ILE B CA 1
ATOM 2842 C C . ILE B 1 148 ? 9.469 20.203 16.219 1 94.56 148 ILE B C 1
ATOM 2844 O O . ILE B 1 148 ? 10.32 19.859 17.047 1 94.56 148 ILE B O 1
ATOM 2848 N N . PRO B 1 149 ? 8.281 20.625 16.484 1 92.25 149 PRO B N 1
ATOM 2849 C CA . PRO B 1 149 ? 7.91 20.609 17.906 1 92.25 149 PRO B CA 1
ATOM 2850 C C . PRO B 1 149 ? 7.988 19.219 18.531 1 92.25 149 PRO B C 1
ATOM 2852 O O . PRO B 1 149 ? 7.785 18.219 17.844 1 92.25 149 PRO B O 1
ATOM 2855 N N . GLU B 1 150 ? 8.164 19.125 19.797 1 90.88 150 GLU B N 1
ATOM 2856 C CA . GLU B 1 150 ? 8.289 17.875 20.547 1 90.88 150 GLU B CA 1
ATOM 2857 C C . GLU B 1 150 ? 7.02 17.047 20.438 1 90.88 150 GLU B C 1
ATOM 2859 O O . GLU B 1 150 ? 7.082 15.812 20.453 1 90.88 150 GLU B O 1
ATOM 2864 N N . SER B 1 151 ? 5.934 17.703 20.297 1 88.06 151 SER B N 1
ATOM 2865 C CA . SER B 1 151 ? 4.645 17.031 20.312 1 88.06 151 SER B CA 1
ATOM 2866 C C . SER B 1 151 ? 4.375 16.344 18.969 1 88.06 151 SER B C 1
ATOM 2868 O O . SER B 1 151 ? 3.477 15.5 18.875 1 88.06 151 SER B O 1
ATOM 2870 N N . VAL B 1 152 ? 5.172 16.734 18.016 1 90.69 152 VAL B N 1
ATOM 2871 C CA . VAL B 1 152 ? 4.949 16.203 16.688 1 90.69 152 VAL B CA 1
ATOM 2872 C C . VAL B 1 152 ? 5.82 14.961 16.484 1 90.69 152 VAL B C 1
ATOM 2874 O O . VAL B 1 152 ? 7.02 14.977 16.781 1 90.69 152 VAL B O 1
ATOM 2877 N N . SER B 1 153 ? 5.23 13.953 16.047 1 93.5 153 SER B N 1
ATOM 2878 C CA . SER B 1 153 ? 5.949 12.695 15.828 1 93.5 153 SER B CA 1
ATOM 2879 C C . SER B 1 153 ? 6.625 12.68 14.461 1 93.5 153 SER B C 1
ATOM 2881 O O . SER B 1 153 ? 5.953 12.781 13.43 1 93.5 153 SER B O 1
ATOM 2883 N N . CYS B 1 154 ? 7.961 12.398 14.469 1 95.62 154 CYS B N 1
ATOM 2884 C CA . CYS B 1 154 ? 8.703 12.25 13.219 1 95.62 154 CYS B CA 1
ATOM 2885 C C . CYS B 1 154 ? 8.219 11.023 12.445 1 95.62 154 CYS B C 1
ATOM 2887 O O . CYS B 1 154 ? 8.156 11.055 11.219 1 95.62 154 CYS B O 1
ATOM 2889 N N . VAL B 1 155 ? 7.844 9.984 13.133 1 95 155 VAL B N 1
ATOM 2890 C CA . VAL B 1 155 ? 7.348 8.758 12.516 1 95 155 VAL B CA 1
ATOM 2891 C C . VAL B 1 155 ? 6.008 9.023 11.836 1 95 155 VAL B C 1
ATOM 2893 O O . VAL B 1 155 ? 5.785 8.602 10.703 1 95 155 VAL B O 1
ATOM 2896 N N . ARG B 1 156 ? 5.184 9.766 12.484 1 93.88 156 ARG B N 1
ATOM 2897 C CA . ARG B 1 156 ? 3.867 10.031 11.906 1 93.88 156 ARG B CA 1
ATOM 2898 C C . ARG B 1 156 ? 3.969 10.969 10.711 1 93.88 156 ARG B C 1
ATOM 2900 O O . ARG B 1 156 ? 3.197 10.852 9.758 1 93.88 156 ARG B O 1
ATOM 2907 N N . ILE B 1 157 ? 4.906 11.922 10.75 1 94.94 157 ILE B N 1
ATOM 2908 C CA . ILE B 1 157 ? 5.164 12.758 9.578 1 94.94 157 ILE B CA 1
ATOM 2909 C C . ILE B 1 157 ? 5.574 11.875 8.398 1 94.94 157 ILE B C 1
ATOM 2911 O O . ILE B 1 157 ? 5.074 12.055 7.285 1 94.94 157 ILE B O 1
ATOM 2915 N N . THR B 1 158 ? 6.43 10.953 8.68 1 96.38 158 THR B N 1
ATOM 2916 C CA . THR B 1 158 ? 6.941 10.062 7.645 1 96.38 158 THR B CA 1
ATOM 2917 C C . THR B 1 158 ? 5.836 9.164 7.105 1 96.38 158 THR B C 1
ATOM 2919 O O . THR B 1 158 ? 5.699 9 5.891 1 96.38 158 THR B O 1
ATOM 2922 N N . ASP B 1 159 ? 5.02 8.609 8.016 1 96.12 159 ASP B N 1
ATOM 2923 C CA . ASP B 1 159 ? 3.895 7.777 7.594 1 96.12 159 ASP B CA 1
ATOM 2924 C C . ASP B 1 159 ? 2.928 8.57 6.711 1 96.12 159 ASP B C 1
ATOM 2926 O O . ASP B 1 159 ? 2.455 8.062 5.691 1 96.12 159 ASP B O 1
ATOM 2930 N N . ALA B 1 160 ? 2.67 9.742 7.133 1 96.25 160 ALA B N 1
ATOM 2931 C CA . ALA B 1 160 ? 1.745 10.594 6.387 1 96.25 160 ALA B CA 1
ATOM 2932 C C . ALA B 1 160 ? 2.297 10.914 5 1 96.25 160 ALA B C 1
ATOM 2934 O O . ALA B 1 160 ? 1.568 10.859 4.008 1 96.25 160 ALA B O 1
ATOM 2935 N N . LEU B 1 161 ? 3.566 11.281 4.977 1 97.56 161 LEU B N 1
ATOM 2936 C CA . LEU B 1 161 ? 4.203 11.625 3.709 1 97.56 161 LEU B CA 1
ATOM 2937 C C . LEU B 1 161 ? 4.18 10.438 2.75 1 97.56 161 LEU B C 1
ATOM 2939 O O . LEU B 1 161 ? 3.633 10.539 1.649 1 97.56 161 LEU B O 1
ATOM 2943 N N . GLU B 1 162 ? 4.727 9.398 3.154 1 97.38 162 GLU B N 1
ATOM 2944 C CA . GLU B 1 162 ? 4.82 8.219 2.299 1 97.38 162 GLU B CA 1
ATOM 2945 C C . GLU B 1 162 ? 3.438 7.641 2 1 97.38 162 GLU B C 1
ATOM 2947 O O . GLU B 1 162 ? 3.143 7.281 0.859 1 97.38 162 GLU B O 1
ATOM 2952 N N . GLY B 1 163 ? 2.664 7.562 3.037 1 97.19 163 GLY B N 1
ATOM 2953 C CA . GLY B 1 163 ? 1.322 7.023 2.869 1 97.19 163 GLY B CA 1
ATOM 2954 C C . GLY B 1 163 ? 0.47 7.836 1.913 1 97.19 163 GLY B C 1
ATOM 2955 O O . GLY B 1 163 ? -0.262 7.277 1.096 1 97.19 163 GLY B O 1
ATOM 2956 N N . SER B 1 164 ? 0.508 9.141 2.006 1 97.31 164 SER B N 1
ATOM 2957 C CA . SER B 1 164 ? -0.245 10.008 1.104 1 97.31 164 SER B CA 1
ATOM 2958 C C . SER B 1 164 ? 0.154 9.773 -0.349 1 97.31 164 SER B C 1
ATOM 2960 O O . SER B 1 164 ? -0.706 9.664 -1.226 1 97.31 164 SER B O 1
ATOM 2962 N N . ILE B 1 165 ? 1.394 9.656 -0.521 1 97.38 165 ILE B N 1
ATOM 2963 C CA . ILE B 1 165 ? 1.899 9.461 -1.874 1 97.38 165 ILE B CA 1
ATOM 2964 C C . ILE B 1 165 ? 1.469 8.086 -2.389 1 97.38 165 ILE B C 1
ATOM 2966 O O . ILE B 1 165 ? 0.929 7.973 -3.49 1 97.38 165 ILE B O 1
ATOM 2970 N N . LEU B 1 166 ? 1.702 7.094 -1.605 1 96.25 166 LEU B N 1
ATOM 2971 C CA . LEU B 1 166 ? 1.322 5.742 -2.002 1 96.25 166 LEU B CA 1
ATOM 2972 C C . LEU B 1 166 ? -0.163 5.672 -2.342 1 96.25 166 LEU B C 1
ATOM 2974 O O . LEU B 1 166 ? -0.54 5.16 -3.396 1 96.25 166 LEU B O 1
ATOM 2978 N N . MET B 1 167 ? -1.01 6.215 -1.513 1 96 167 MET B N 1
ATOM 2979 C CA . MET B 1 167 ? -2.451 6.199 -1.746 1 96 167 MET B CA 1
ATOM 2980 C C . MET B 1 167 ? -2.803 6.953 -3.023 1 96 167 MET B C 1
ATOM 2982 O O . MET B 1 167 ? -3.646 6.504 -3.801 1 96 167 MET B O 1
ATOM 2986 N N . ARG B 1 168 ? -2.152 8.031 -3.203 1 94.06 168 ARG B N 1
ATOM 2987 C CA . ARG B 1 168 ? -2.434 8.805 -4.406 1 94.06 168 ARG B CA 1
ATOM 2988 C C . ARG B 1 168 ? -2.141 7.996 -5.664 1 94.06 168 ARG B C 1
ATOM 2990 O O . ARG B 1 168 ? -2.902 8.047 -6.633 1 94.06 168 ARG B O 1
ATOM 2997 N N . THR B 1 169 ? -1.107 7.273 -5.633 1 92.38 169 THR B N 1
ATOM 2998 C CA . THR B 1 169 ? -0.722 6.5 -6.809 1 92.38 169 THR B CA 1
ATOM 2999 C C . THR B 1 169 ? -1.69 5.344 -7.039 1 92.38 169 THR B C 1
ATOM 3001 O O . THR B 1 169 ? -1.83 4.855 -8.164 1 92.38 169 THR B O 1
ATOM 3004 N N . PHE B 1 170 ? -2.377 4.867 -5.969 1 89.75 170 PHE B N 1
ATOM 3005 C CA . PHE B 1 170 ? -3.406 3.848 -6.121 1 89.75 170 PHE B CA 1
ATOM 3006 C C . PHE B 1 170 ? -4.656 4.434 -6.77 1 89.75 170 PHE B C 1
ATOM 3008 O O . PHE B 1 170 ? -5.344 3.75 -7.535 1 89.75 170 PHE B O 1
ATOM 3015 N N . TYR B 1 171 ? -4.906 5.668 -6.508 1 88.38 171 TYR B N 1
ATOM 3016 C CA . TYR B 1 171 ? -6.207 6.238 -6.84 1 88.38 171 TYR B CA 1
ATOM 3017 C C . TYR B 1 171 ? -6.145 7.008 -8.156 1 88.38 171 TYR B C 1
ATOM 3019 O O . TYR B 1 171 ? -7.18 7.316 -8.75 1 88.38 171 TYR B O 1
ATOM 3027 N N . ILE B 1 172 ? -4.953 7.32 -8.539 1 86.69 172 ILE B N 1
ATOM 3028 C CA . ILE B 1 172 ? -4.828 7.992 -9.828 1 86.69 172 ILE B CA 1
ATOM 3029 C C . ILE B 1 172 ? -5.156 7.016 -10.953 1 86.69 172 ILE B C 1
ATOM 3031 O O . ILE B 1 172 ? -4.703 5.867 -10.945 1 86.69 172 ILE B O 1
ATOM 3035 N N . ALA B 1 173 ? -5.992 7.5 -11.883 1 81.06 173 ALA B N 1
ATOM 3036 C CA . ALA B 1 173 ? -6.371 6.672 -13.031 1 81.06 173 ALA B CA 1
ATOM 3037 C C . ALA B 1 173 ? -5.152 6.297 -13.867 1 81.06 173 ALA B C 1
ATOM 3039 O O . ALA B 1 173 ? -4.211 7.086 -13.992 1 81.06 173 ALA B O 1
ATOM 3040 N N . ALA B 1 174 ? -5.227 5.082 -14.445 1 79.88 174 ALA B N 1
ATOM 3041 C CA . ALA B 1 174 ? -4.102 4.547 -15.203 1 79.88 174 ALA B CA 1
ATOM 3042 C C . ALA B 1 174 ? -3.676 5.512 -16.312 1 79.88 174 ALA B C 1
ATOM 3044 O O . ALA B 1 174 ? -2.482 5.703 -16.547 1 79.88 174 ALA B O 1
ATOM 3045 N N . ASP B 1 175 ? -4.645 6.141 -16.906 1 82.69 175 ASP B N 1
ATOM 3046 C CA . ASP B 1 175 ? -4.371 6.996 -18.062 1 82.69 175 ASP B CA 1
ATOM 3047 C C . ASP B 1 175 ? -3.857 8.367 -17.609 1 82.69 175 ASP B C 1
ATOM 3049 O O . ASP B 1 175 ? -3.398 9.156 -18.438 1 82.69 175 ASP B O 1
ATOM 3053 N N . GLN B 1 176 ? -3.92 8.586 -16.328 1 87.38 176 GLN B N 1
ATOM 3054 C CA . GLN B 1 176 ? -3.49 9.883 -15.82 1 87.38 176 GLN B CA 1
ATOM 3055 C C . GLN B 1 176 ? -2.123 9.789 -15.148 1 87.38 176 GLN B C 1
ATOM 3057 O O . GLN B 1 176 ? -1.533 10.805 -14.781 1 87.38 176 GLN B O 1
ATOM 3062 N N . LYS B 1 177 ? -1.62 8.633 -15.016 1 86.69 177 LYS B N 1
ATOM 3063 C CA . LYS B 1 177 ? -0.381 8.414 -14.273 1 86.69 177 LYS B CA 1
ATOM 3064 C C . LYS B 1 177 ? 0.796 9.102 -14.961 1 86.69 177 LYS B C 1
ATOM 3066 O O . LYS B 1 177 ? 1.616 9.742 -14.297 1 86.69 177 LYS B O 1
ATOM 3071 N N . SER B 1 178 ? 0.786 9.031 -16.297 1 87.88 178 SER B N 1
ATOM 3072 C CA . SER B 1 178 ? 1.889 9.625 -17.047 1 87.88 178 SER B CA 1
ATOM 3073 C C . SER B 1 178 ? 1.88 11.148 -16.922 1 87.88 178 SER B C 1
ATOM 3075 O O . SER B 1 178 ? 2.93 11.766 -16.734 1 87.88 178 SER B O 1
ATOM 3077 N N . CYS B 1 179 ? 0.757 11.695 -16.984 1 89.06 179 CYS B N 1
ATOM 3078 C CA . CYS B 1 179 ? 0.633 13.141 -16.859 1 89.06 179 CYS B CA 1
ATOM 3079 C C . CYS B 1 179 ? 0.97 13.586 -15.438 1 89.06 179 CYS B C 1
ATOM 3081 O O . CYS B 1 179 ? 1.627 14.609 -15.242 1 89.06 179 CYS B O 1
ATOM 3083 N N . PHE B 1 180 ? 0.602 12.797 -14.477 1 90.06 180 PHE B N 1
ATOM 3084 C CA . PHE B 1 180 ? 0.825 13.141 -13.078 1 90.06 180 PHE B CA 1
ATOM 3085 C C . PH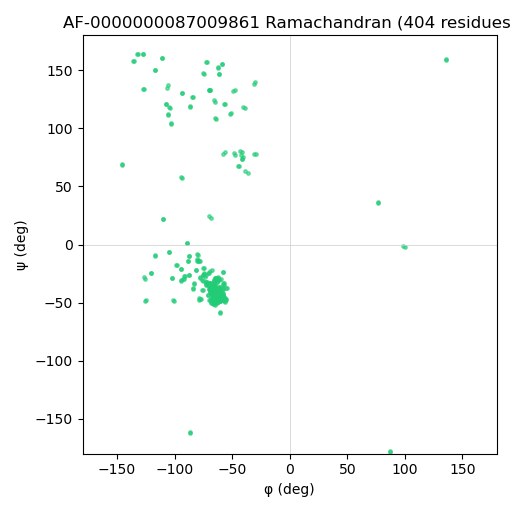E B 1 180 ? 2.312 13.117 -12.742 1 90.06 180 PHE B C 1
ATOM 3087 O O . PHE B 1 180 ? 2.83 14.047 -12.125 1 90.06 180 PHE B O 1
ATOM 3094 N N . ILE B 1 181 ? 2.969 12.156 -13.227 1 90.06 181 ILE B N 1
ATOM 3095 C CA . ILE B 1 181 ? 4.375 11.984 -12.891 1 90.06 181 ILE B CA 1
ATOM 3096 C C . ILE B 1 181 ? 5.219 13.016 -13.641 1 90.06 181 ILE B C 1
ATOM 3098 O O . ILE B 1 181 ? 6.328 13.344 -13.219 1 90.06 181 ILE B O 1
ATOM 3102 N N . SER B 1 182 ? 4.68 13.586 -14.734 1 91.75 182 SER B N 1
ATOM 3103 C CA . SER B 1 182 ? 5.426 14.539 -15.547 1 91.75 182 SER B CA 1
ATOM 3104 C C . SER B 1 182 ? 5.387 15.938 -14.93 1 91.75 182 SER B C 1
ATOM 3106 O O . SER B 1 182 ? 6.234 16.781 -15.242 1 91.75 182 SER B O 1
ATOM 3108 N N . ALA B 1 183 ? 4.418 16.219 -14.094 1 92.44 183 ALA B N 1
ATOM 3109 C CA . ALA B 1 183 ? 4.309 17.516 -13.453 1 92.44 183 ALA B CA 1
ATOM 3110 C C . ALA B 1 183 ? 3.742 17.391 -12.047 1 92.44 183 ALA B C 1
ATOM 3112 O O . ALA B 1 183 ? 2.67 17.922 -11.75 1 92.44 183 ALA B O 1
ATOM 3113 N N . PRO B 1 184 ? 4.602 16.797 -11.219 1 94.25 184 PRO B N 1
ATOM 3114 C CA . PRO B 1 184 ? 4.082 16.516 -9.875 1 94.25 184 PRO B CA 1
ATOM 3115 C C . PRO B 1 184 ? 4.301 17.656 -8.898 1 94.25 184 PRO B C 1
ATOM 3117 O O . PRO B 1 184 ? 3.906 17.562 -7.734 1 94.25 184 PRO B O 1
ATOM 3120 N N . GLU B 1 185 ? 4.891 18.766 -9.305 1 96.25 185 GLU B N 1
ATOM 3121 C CA . GLU B 1 185 ? 5.449 19.781 -8.406 1 96.25 185 GLU B CA 1
ATOM 3122 C C . GLU B 1 185 ? 4.367 20.375 -7.516 1 96.25 185 GLU B C 1
ATOM 3124 O O . GLU B 1 185 ? 4.578 20.578 -6.316 1 96.25 185 GLU B O 1
ATOM 3129 N N . SER B 1 186 ? 3.262 20.703 -8.125 1 95.62 186 SER B N 1
ATOM 3130 C CA . SER B 1 186 ? 2.193 21.328 -7.348 1 95.62 186 SER B CA 1
ATOM 3131 C C . SER B 1 186 ? 1.684 20.375 -6.266 1 95.62 186 SER B C 1
ATOM 3133 O O . SER B 1 186 ? 1.453 20.797 -5.129 1 95.62 186 SER B O 1
ATOM 3135 N N . TYR B 1 187 ? 1.485 19.172 -6.621 1 95.5 187 TYR B N 1
ATOM 3136 C CA . TYR B 1 187 ? 1.04 18.172 -5.652 1 95.5 187 TYR B CA 1
ATOM 3137 C C . TYR B 1 187 ? 2.053 18.016 -4.523 1 95.5 187 TYR B C 1
ATOM 3139 O O . TYR B 1 187 ? 1.691 18.062 -3.346 1 95.5 187 TYR B O 1
ATOM 3147 N N . LEU B 1 188 ? 3.322 17.859 -4.887 1 97.69 188 LEU B N 1
ATOM 3148 C CA . LEU B 1 188 ? 4.375 17.641 -3.898 1 97.69 188 LEU B CA 1
ATOM 3149 C C . LEU B 1 18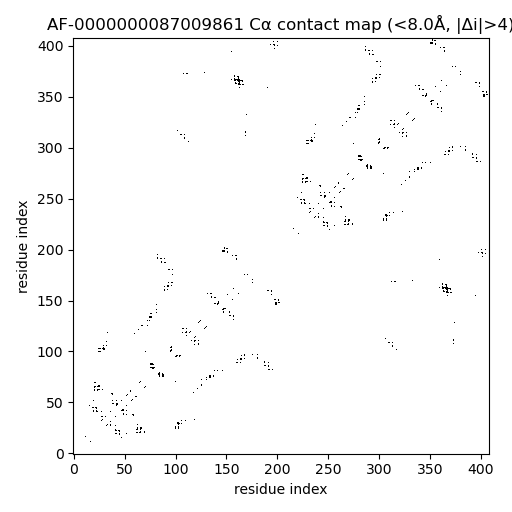8 ? 4.516 18.844 -2.975 1 97.69 188 LEU B C 1
ATOM 3151 O O . LEU B 1 188 ? 4.617 18.688 -1.756 1 97.69 188 LEU B O 1
ATOM 3155 N N . SER B 1 189 ? 4.516 20 -3.547 1 97.31 189 SER B N 1
ATOM 3156 C CA . SER B 1 189 ? 4.672 21.219 -2.752 1 97.31 189 SER B CA 1
ATOM 3157 C C . SER B 1 189 ? 3.523 21.375 -1.762 1 97.31 189 SER B C 1
ATOM 3159 O O . SER B 1 189 ? 3.744 21.703 -0.592 1 97.31 189 SER B O 1
ATOM 3161 N N . THR B 1 190 ? 2.332 21.125 -2.211 1 94.5 190 THR B N 1
ATOM 3162 C CA . THR B 1 190 ? 1.163 21.266 -1.349 1 94.5 190 THR B CA 1
ATOM 3163 C C . THR B 1 190 ? 1.18 20.234 -0.232 1 94.5 190 THR B C 1
ATOM 3165 O O . THR B 1 190 ? 0.919 20.547 0.928 1 94.5 190 THR B O 1
ATOM 3168 N N . LEU B 1 191 ? 1.503 19 -0.581 1 95.88 191 LEU B N 1
ATOM 3169 C CA . LEU B 1 191 ? 1.6 17.938 0.414 1 95.88 191 LEU B CA 1
ATOM 3170 C C . LEU B 1 191 ? 2.623 18.297 1.488 1 95.88 191 LEU B C 1
ATOM 3172 O O . LEU B 1 191 ? 2.33 18.219 2.684 1 95.88 191 LEU B O 1
ATOM 3176 N N . VAL B 1 192 ? 3.762 18.75 1.061 1 96.75 192 VAL B N 1
ATOM 3177 C CA . VAL B 1 192 ? 4.855 19.062 1.974 1 96.75 192 VAL B CA 1
ATOM 3178 C C . VAL B 1 192 ? 4.473 20.25 2.842 1 96.75 192 VAL B C 1
ATOM 3180 O O . VAL B 1 192 ? 4.695 20.25 4.055 1 96.75 192 VAL B O 1
ATOM 3183 N N . ASP B 1 193 ? 3.863 21.25 2.266 1 93.62 193 ASP B N 1
ATOM 3184 C CA . ASP B 1 193 ? 3.465 22.438 3.006 1 93.62 193 ASP B CA 1
ATOM 3185 C C . ASP B 1 193 ? 2.402 22.109 4.051 1 93.62 193 ASP B C 1
ATOM 3187 O O . ASP B 1 193 ? 2.41 22.672 5.152 1 93.62 193 ASP B O 1
ATOM 3191 N N . GLU B 1 194 ? 1.557 21.25 3.727 1 90.62 194 GLU B N 1
ATOM 3192 C CA . GLU B 1 194 ? 0.539 20.828 4.68 1 90.62 194 GLU B CA 1
ATOM 3193 C C . GLU B 1 194 ? 1.162 20.062 5.844 1 90.62 194 GLU B C 1
ATOM 3195 O O . GLU B 1 194 ? 0.782 20.25 7 1 90.62 194 GLU B O 1
ATOM 3200 N N . LEU B 1 195 ? 2.121 19.234 5.566 1 92 195 LEU B N 1
ATOM 3201 C CA . LEU B 1 195 ? 2.803 18.5 6.629 1 92 195 LEU B CA 1
ATOM 3202 C C . LEU B 1 195 ? 3.613 19.438 7.508 1 92 195 LEU B C 1
ATOM 3204 O O . LEU B 1 195 ? 3.664 19.281 8.727 1 92 195 LEU B O 1
ATOM 3208 N N . LEU B 1 196 ? 4.203 20.438 6.859 1 92.12 196 LEU B N 1
ATOM 3209 C CA . LEU B 1 196 ? 4.98 21.422 7.605 1 92.12 196 LEU B CA 1
ATOM 3210 C C . LEU B 1 196 ? 4.082 22.25 8.516 1 92.12 196 LEU B C 1
ATOM 3212 O O . LEU B 1 196 ? 4.5 22.672 9.594 1 92.12 196 LEU B O 1
ATOM 3216 N N . ALA B 1 197 ? 2.914 22.469 8.031 1 86.38 197 ALA B N 1
ATOM 3217 C CA . ALA B 1 197 ? 1.958 23.219 8.852 1 86.38 197 ALA B CA 1
ATOM 3218 C C . ALA B 1 197 ? 1.661 22.469 10.148 1 86.38 197 ALA B C 1
ATOM 3220 O O . ALA B 1 197 ? 1.372 23.094 11.172 1 86.38 197 ALA B O 1
ATOM 3221 N N . LEU B 1 198 ? 1.73 21.188 10.148 1 79.75 198 LEU B N 1
ATOM 3222 C CA . LEU B 1 198 ? 1.573 20.391 11.359 1 79.75 198 LEU B CA 1
ATOM 3223 C C . LEU B 1 198 ? 2.701 20.672 12.352 1 79.75 198 LEU B C 1
ATOM 3225 O O . LEU B 1 198 ? 2.518 20.562 13.562 1 79.75 198 LEU B O 1
ATOM 3229 N N . CYS B 1 199 ? 3.836 21.031 11.859 1 79.5 199 CYS B N 1
ATOM 3230 C CA . CYS B 1 199 ? 5.008 21.297 12.688 1 79.5 199 CYS B CA 1
ATOM 3231 C C . CYS B 1 199 ? 4.969 22.719 13.25 1 79.5 199 CYS B C 1
ATOM 3233 O O . CYS B 1 199 ? 5.59 23 14.281 1 79.5 199 CYS B O 1
ATOM 3235 N N . HIS B 1 200 ? 4.473 23.688 12.594 1 70.38 200 HIS B N 1
ATOM 3236 C CA . HIS B 1 200 ? 4.469 25.078 13.016 1 70.38 200 HIS B CA 1
ATOM 3237 C C . HIS B 1 200 ? 3.373 25.344 14.047 1 70.38 200 HIS B C 1
ATOM 3239 O O . HIS B 1 200 ? 3.488 26.25 14.867 1 70.38 200 HIS B O 1
ATOM 3245 N N . LYS B 1 201 ? 2.174 25 13.992 1 59.81 201 LYS B N 1
ATOM 3246 C CA . LYS B 1 201 ? 1.051 25.422 14.828 1 59.81 201 LYS B CA 1
ATOM 3247 C C . LYS B 1 201 ? 1.14 24.812 16.219 1 59.81 201 LYS B C 1
ATOM 3249 O O . LYS B 1 201 ? 0.356 25.156 17.109 1 59.81 201 LYS B O 1
ATOM 3254 N N . VAL B 1 202 ? 1.745 23.672 16.547 1 48.78 202 VAL B N 1
ATOM 3255 C CA . VAL B 1 202 ? 1.547 23.203 17.922 1 48.78 202 VAL B CA 1
ATOM 3256 C C . VAL B 1 202 ? 2.26 24.141 18.891 1 48.78 202 VAL B C 1
ATOM 3258 O O . VAL B 1 202 ? 3.416 23.906 19.25 1 48.78 202 VAL B O 1
ATOM 3261 N N . GLN B 1 203 ? 2.498 25.328 18.516 1 41.34 203 GLN B N 1
ATOM 3262 C CA . GLN B 1 203 ? 2.98 26.125 19.641 1 41.34 203 GLN B CA 1
ATOM 3263 C C . GLN B 1 203 ? 1.904 26.266 20.703 1 41.34 203 GLN B C 1
ATOM 3265 O O . GLN B 1 203 ? 0.738 26.516 20.391 1 41.34 203 GLN B O 1
ATOM 3270 N N . PRO B 1 204 ? 2.271 25.812 21.938 1 37.56 204 PRO B N 1
ATOM 3271 C CA . PRO B 1 204 ? 1.404 26.25 23.031 1 37.56 204 PRO B CA 1
ATOM 3272 C C . PRO B 1 204 ? 1.077 27.75 22.953 1 37.56 204 PRO B C 1
ATOM 3274 O O . PRO B 1 204 ? 1.854 28.531 22.406 1 37.56 204 PRO B O 1
#

Nearest PDB structures (foldseek):
  8ke8-assembly1_B  TM=6.669E-01  e=1.118E-03  Pseudomonas aeruginosa PAO1
  8fw8-assembly1_A  TM=6.829E-01  e=1.224E-03  Neisseria gonorrhoeae
  8fw3-assembly2_B  TM=6.620E-01  e=1.170E-03  Neisseria gonorrhoeae
  8fw8-assembly2_D  TM=6.599E-01  e=2.108E-03  Neisseria gonorrhoeae
  6of0-assembly2_D  TM=6.103E-01  e=9.760E-04  Neisseria gonorrhoeae